Protein AF-0000000072257994 (afdb_homodimer)

Organism: Glaesserella parasuis serovar 5 (strain SH0165) (NCBI:txid557723)

InterPro domains:
  IPR003439 ABC transporter-like, ATP-binding domain [PF00005] (19-159)
  IPR003439 ABC transporter-like, ATP-binding domain [PS50893] (1-232)
  IPR003593 AAA+ ATPase domain [SM00382] (28-209)
  IPR008995 Molybdate/tungstate binding, C-terminal [SSF50331] (235-335)
  IPR013611 Transport-associated OB, type 2 [PF08402] (271-335)
  IPR015853 ABC transporter, ferric cation import, FbpC [cd03259] (4-214)
  IPR017871 ABC transporter-like, conserved site [PS00211] (132-146)
  IPR027417 P-loop containing nucleoside triphosphate hydrolase [G3DSA:3.40.50.300] (3-219)
  IPR027417 P-loop containing nucleoside triphosphate hydrolase [SSF52540] (3-242)
  IPR050093 ABC Transporter, Small Molecule Importer [PTHR42781] (2-334)

pLDDT: mean 90.0, std 7.05, range [38.69, 97.88]

Solvent-accessible surface area (backbone atoms only — not comparable to full-atom values): 36481 Å² total; per-residue (Å²): 107,69,31,32,43,33,40,44,27,22,29,62,55,90,93,43,72,42,32,53,58,28,67,50,73,39,41,66,56,33,34,37,25,42,33,50,60,89,85,23,33,61,66,56,51,54,32,38,74,56,53,76,38,78,69,70,39,60,48,44,25,47,72,82,38,66,46,85,82,43,55,51,88,68,60,41,57,24,76,40,48,67,82,39,76,68,55,68,90,32,29,45,46,50,48,31,40,61,77,40,72,89,46,54,68,70,55,37,52,52,50,43,53,50,36,27,54,69,58,69,44,72,89,43,44,81,37,38,53,86,78,44,55,62,65,52,42,46,38,48,39,49,30,26,37,50,67,64,61,35,70,34,36,38,33,38,32,79,63,75,76,47,56,80,79,53,35,65,63,48,45,51,50,52,47,49,46,36,55,73,69,52,39,16,33,40,33,36,47,86,46,64,46,55,42,36,63,55,28,59,28,35,34,37,34,54,83,14,28,68,77,49,75,40,35,51,66,50,43,71,65,55,41,92,44,68,67,53,40,43,71,70,37,70,71,29,73,41,62,27,35,39,44,78,91,36,28,34,42,40,70,77,45,74,45,76,51,89,81,67,89,68,75,76,45,59,27,30,36,57,40,42,22,70,31,32,44,78,39,86,26,91,84,28,71,27,30,29,73,41,79,37,52,46,76,78,32,28,44,33,34,28,41,28,79,92,39,78,41,57,30,46,36,73,70,89,72,59,79,66,36,35,18,33,65,47,74,60,77,93,65,89,43,72,43,74,58,76,79,123,108,68,29,33,42,34,42,44,27,20,28,62,57,90,92,44,73,43,32,53,58,28,67,50,73,37,41,66,57,33,33,35,23,40,33,50,60,88,85,23,33,62,67,58,50,54,32,37,74,56,53,76,38,80,71,70,40,61,47,45,27,49,73,80,37,68,45,85,83,44,54,52,88,69,59,42,55,24,77,39,47,65,81,39,74,68,55,69,90,32,28,45,45,49,48,31,40,60,78,38,73,88,47,54,70,69,56,38,51,51,50,42,52,51,36,27,54,67,58,69,44,72,90,43,45,80,38,37,52,86,78,45,54,60,64,52,42,47,36,48,38,49,31,26,37,50,66,63,60,34,70,32,37,37,31,38,33,81,61,76,76,47,56,80,78,53,36,64,61,49,44,51,50,53,47,48,47,36,54,74,69,52,38,18,32,40,33,36,46,85,46,64,46,54,42,35,62,56,28,58,27,36,35,38,34,52,83,15,26,70,77,49,74,39,36,50,66,50,43,72,66,55,41,91,44,68,66,52,38,44,71,69,38,71,72,30,73,41,62,28,35,39,45,78,90,39,28,32,41,39,70,77,45,75,45,76,54,88,83,66,91,68,75,76,42,59,27,30,36,57,42,41,22,71,30,33,44,78,39,87,26,90,83,28,72,24,29,29,74,41,80,38,53,46,75,78,32,29,43,33,34,28,42,28,81,92,40,77,43,58,29,44,38,72,70,87,74,58,80,66,35,36,19,33,63,46,74,59,77,92,65,89,41,73,42,73,58,77,79,125

Secondary structure (DSSP, 8-state):
-EEEEEEEEEEEETTEEEEEEEEEEEETT-EEEEEESTTSSHHHHHHHHHTSS--SEEEEEETTEEGGGS-GGGS-EEEE-TTTT--TTS-HHHHHHTT-TTS-HHHHHHHHHHHHHHTT-TT-TT--GGGS-HHHHHHHHHHHHHHT--SEEEEESTTTTS-HHHHHHHHHHHHHHHHHHT--EEEEES-HHHHHHH-SEEEEEETTEEEEEE-HHHHHHS-SSHHHHHHHS--EEEEEEEEGGGEEEETTEEEE-SS----SEEEEEEE-GGGEEEEE-TT-SEEEEEEEE-SSSEEEEEEETTEEEEEEESS-PPTT-EEEEEE--SS--EEE----/-EEEEEEEEEEEETTEEEEEEEEEEEETT-EEEEEESTTSSHHHHHHHHHTSS--SEEEEEETTEEGGGS-GGGS-EEEE-TTTT--TTS-HHHHHHTT-TTS-HHHHHHHHHHHHHHTT-TT-TT--GGGS-HHHHHHHHHHHHHHT--SEEEEESTTTTS-HHHHHHHHHHHHHHHHHHT--EEEE-S-HHHHHHH-SEEEEEETTEEEEEE-HHHHHHS-SSHHHHHHHS--EEEEEEEEGGGEEEETTEEEE-SS----SEEEEEEE-GGGEEEEE-TT-SEEEEEEEE-SSSEEEEEEETTEEEEEEESS-PPTT-EEEEEE--SS--EEE----

Radius of gyration: 27.4 Å; Cα contacts (8 Å, |Δi|>4): 1462; chains: 2; bounding box: 59×72×72 Å

Structure (mmCIF, N/CA/C/O backbone):
data_AF-0000000072257994-model_v1
#
loop_
_entity.id
_entity.type
_entity.pdbx_description
1 polymer 'Iron(III) ABC transporter, ATP-binding protein'
#
loop_
_atom_site.group_PDB
_atom_site.id
_atom_site.type_symbol
_atom_site.label_atom_id
_atom_site.label_alt_id
_atom_site.label_comp_id
_atom_site.label_asym_id
_atom_site.label_entity_id
_atom_site.label_seq_id
_atom_site.pdbx_PDB_ins_code
_atom_site.Cartn_x
_atom_site.Cartn_y
_atom_site.Cartn_z
_atom_site.occupancy
_atom_site.B_iso_or_equiv
_atom_site.auth_seq_id
_atom_site.auth_comp_id
_atom_site.auth_asym_id
_atom_site.auth_atom_id
_atom_site.pdbx_PDB_model_num
ATOM 1 N N . MET A 1 1 ? 3.471 -31.812 -11.328 1 72.88 1 MET A N 1
ATOM 2 C CA . MET A 1 1 ? 2.312 -32.094 -12.172 1 72.88 1 MET A CA 1
ATOM 3 C C . MET A 1 1 ? 1.287 -30.969 -12.078 1 72.88 1 MET A C 1
ATOM 5 O O . MET A 1 1 ? 1.094 -30.391 -11.016 1 72.88 1 MET A O 1
ATOM 9 N N . LYS A 1 2 ? 0.773 -30.562 -13.211 1 86.06 2 LYS A N 1
ATOM 10 C CA . LYS A 1 2 ? -0.181 -29.469 -13.312 1 86.06 2 LYS A CA 1
ATOM 11 C C . LYS A 1 2 ? -1.496 -29.812 -12.617 1 86.06 2 LYS A C 1
ATOM 13 O O . LYS A 1 2 ? -2.17 -30.766 -13 1 86.06 2 LYS A O 1
ATOM 18 N N . LEU A 1 3 ? -1.741 -29.234 -11.508 1 91.5 3 LEU A N 1
ATOM 19 C CA . LEU A 1 3 ? -3.004 -29.438 -10.805 1 91.5 3 LEU A CA 1
ATOM 20 C C . LEU A 1 3 ? -4.141 -28.688 -11.492 1 91.5 3 LEU A C 1
ATOM 22 O O . LEU A 1 3 ? -5.195 -29.266 -11.766 1 91.5 3 LEU A O 1
ATOM 26 N N . LEU A 1 4 ? -3.9 -27.469 -11.742 1 94.38 4 LEU A N 1
ATOM 27 C CA . LEU A 1 4 ? -4.84 -26.641 -12.5 1 94.38 4 LEU A CA 1
ATOM 28 C C . LEU A 1 4 ? -4.289 -26.312 -13.883 1 94.38 4 LEU A C 1
ATOM 30 O O . LEU A 1 4 ? -3.117 -25.953 -14.016 1 94.38 4 LEU A O 1
ATOM 34 N N . ASP A 1 5 ? -5.125 -26.5 -14.852 1 95.56 5 ASP A N 1
ATOM 35 C CA . ASP A 1 5 ? -4.738 -26.203 -16.234 1 95.56 5 ASP A CA 1
ATOM 36 C C . ASP A 1 5 ? -5.848 -25.453 -16.953 1 95.56 5 ASP A C 1
ATOM 38 O O . ASP A 1 5 ? -6.891 -26.016 -17.281 1 95.56 5 ASP A O 1
ATOM 42 N N . ILE A 1 6 ? -5.602 -24.203 -17.156 1 95.25 6 ILE A N 1
ATOM 43 C CA . ILE A 1 6 ? -6.527 -23.359 -17.906 1 95.25 6 ILE A CA 1
ATOM 44 C C . ILE A 1 6 ? -6.043 -23.203 -19.344 1 95.25 6 ILE A C 1
ATOM 46 O O . ILE A 1 6 ? -4.906 -22.797 -19.578 1 95.25 6 ILE A O 1
ATOM 50 N N . GLN A 1 7 ? -6.949 -23.531 -20.266 1 95.06 7 GLN A N 1
ATOM 51 C CA . GLN A 1 7 ? -6.574 -23.516 -21.672 1 95.06 7 GLN A CA 1
ATOM 52 C C . GLN A 1 7 ? -7.496 -22.609 -22.484 1 95.06 7 GLN A C 1
ATOM 54 O O . GLN A 1 7 ? -8.695 -22.859 -22.594 1 95.06 7 GLN A O 1
ATOM 59 N N . ASN A 1 8 ? -6.863 -21.578 -23.109 1 95.44 8 ASN A N 1
ATOM 60 C CA . ASN A 1 8 ? -7.535 -20.672 -24.031 1 95.44 8 ASN A CA 1
ATOM 61 C C . ASN A 1 8 ? -8.852 -20.156 -23.453 1 95.44 8 ASN A C 1
ATOM 63 O O . ASN A 1 8 ? -9.891 -20.219 -24.109 1 95.44 8 ASN A O 1
ATOM 67 N N . LEU A 1 9 ? -8.781 -19.734 -22.281 1 94.19 9 LEU A N 1
ATOM 68 C CA . LEU A 1 9 ? -9.992 -19.328 -21.578 1 94.19 9 LEU A CA 1
ATOM 69 C C . LEU A 1 9 ? -10.43 -17.938 -22 1 94.19 9 LEU A C 1
ATOM 71 O O . LEU A 1 9 ? -9.617 -17 -22 1 94.19 9 LEU A O 1
ATOM 75 N N . SER A 1 10 ? -11.641 -17.812 -22.344 1 94.69 10 SER A N 1
ATOM 76 C CA . SER A 1 10 ? -12.234 -16.516 -22.656 1 94.69 10 SER A CA 1
ATOM 77 C C . SER A 1 10 ? -13.562 -16.328 -21.922 1 94.69 10 SER A C 1
ATOM 79 O O . SER A 1 10 ? -14.328 -17.281 -21.766 1 94.69 10 SER A O 1
ATOM 81 N N . CYS A 1 11 ? -13.727 -15.195 -21.406 1 92.62 11 CYS A N 1
ATOM 82 C CA . CYS A 1 11 ? -14.969 -14.781 -20.766 1 92.62 11 CYS A CA 1
ATOM 83 C C . CYS A 1 11 ? -15.492 -13.484 -21.375 1 92.62 11 CYS A C 1
ATOM 85 O O . CYS A 1 11 ? -14.766 -12.484 -21.438 1 92.62 11 CYS A O 1
ATOM 87 N N . GLN A 1 12 ? -16.656 -13.531 -21.812 1 89.62 12 GLN A N 1
ATOM 88 C CA . GLN A 1 12 ? -17.281 -12.383 -22.453 1 89.62 12 GLN A CA 1
ATOM 89 C C . GLN A 1 12 ? -18.641 -12.07 -21.812 1 89.62 12 GLN A C 1
ATOM 91 O O . GLN A 1 12 ? -19.406 -12.984 -21.5 1 89.62 12 GLN A O 1
ATOM 96 N N . PHE A 1 13 ? -18.828 -10.742 -21.484 1 85 13 PHE A N 1
ATOM 97 C CA . PHE A 1 13 ? -20.125 -10.258 -21.016 1 85 13 PHE A CA 1
ATOM 98 C C . PHE A 1 13 ? -20.703 -9.25 -21.984 1 85 13 PHE A C 1
ATOM 100 O O . PHE A 1 13 ? -20.188 -8.141 -22.125 1 85 13 PHE A O 1
ATOM 107 N N . ASP A 1 14 ? -21.797 -9.578 -22.547 1 82.62 14 ASP A N 1
ATOM 108 C CA . ASP A 1 14 ? -22.375 -8.758 -23.609 1 82.62 14 ASP A CA 1
ATOM 109 C C . ASP A 1 14 ? -21.344 -8.414 -24.672 1 82.62 14 ASP A C 1
ATOM 111 O O . ASP A 1 14 ? -20.766 -9.312 -25.297 1 82.62 14 ASP A O 1
ATOM 115 N N . ASP A 1 15 ? -21.016 -7.113 -24.781 1 82.31 15 ASP A N 1
ATOM 116 C CA . ASP A 1 15 ? -20.125 -6.715 -25.859 1 82.31 15 ASP A CA 1
ATOM 117 C C . ASP A 1 15 ? -18.703 -6.496 -25.344 1 82.31 15 ASP A C 1
ATOM 119 O O . ASP A 1 15 ? -17.812 -6.086 -26.094 1 82.31 15 ASP A O 1
ATOM 123 N N . ASN A 1 16 ? -18.516 -6.965 -24.109 1 84.88 16 ASN A N 1
ATOM 124 C CA . ASN A 1 16 ? -17.203 -6.699 -23.531 1 84.88 16 ASN A CA 1
ATOM 125 C C . ASN A 1 16 ? -16.453 -7.992 -23.234 1 84.88 16 ASN A C 1
ATOM 127 O O . ASN A 1 16 ? -16.922 -8.82 -22.453 1 84.88 16 ASN A O 1
ATOM 131 N N . VAL A 1 17 ? -15.328 -8.203 -23.938 1 87.12 17 VAL A N 1
ATOM 132 C CA . VAL A 1 17 ? -14.469 -9.344 -23.656 1 87.12 17 VAL A CA 1
ATOM 133 C C . VAL A 1 17 ? -13.531 -9.016 -22.484 1 87.12 17 VAL A C 1
ATOM 135 O O . VAL A 1 17 ? -12.68 -8.133 -22.609 1 87.12 17 VAL A O 1
ATOM 138 N N . VAL A 1 18 ? -13.641 -9.758 -21.406 1 89.38 18 VAL A N 1
ATOM 139 C CA . VAL A 1 18 ? -12.891 -9.469 -20.188 1 89.38 18 VAL A CA 1
ATOM 140 C C . VAL A 1 18 ? -11.633 -10.328 -20.141 1 89.38 18 VAL A C 1
ATOM 142 O O . VAL A 1 18 ? -10.547 -9.844 -19.797 1 89.38 18 VAL A O 1
ATOM 145 N N . LEU A 1 19 ? -11.766 -11.594 -20.438 1 93.69 19 LEU A N 1
ATOM 146 C CA . LEU A 1 19 ? -10.633 -12.508 -20.547 1 93.69 19 LEU A CA 1
ATOM 147 C C . LEU A 1 19 ? -10.453 -12.969 -22 1 93.69 19 LEU A C 1
ATOM 149 O O . LEU A 1 19 ? -11.43 -13.266 -22.688 1 93.69 19 LEU A O 1
ATOM 153 N N . LYS A 1 20 ? -9.211 -12.977 -22.453 1 95.19 20 LYS A N 1
ATOM 154 C CA . LYS A 1 20 ? -8.93 -13.25 -23.859 1 95.19 20 LYS A CA 1
ATOM 155 C C . LYS A 1 20 ? -7.93 -14.398 -24 1 95.19 20 LYS A C 1
ATOM 157 O O . LYS A 1 20 ? -6.719 -14.18 -23.938 1 95.19 20 LYS A O 1
ATOM 162 N N . SER A 1 21 ? -8.43 -15.609 -24.312 1 94.06 21 SER A N 1
ATOM 163 C CA . SER A 1 21 ? -7.629 -16.781 -24.609 1 94.06 21 SER A CA 1
ATOM 164 C C . SER A 1 21 ? -6.492 -16.953 -23.609 1 94.06 21 SER A C 1
ATOM 166 O O . SER A 1 21 ? -5.328 -17.078 -24 1 94.06 21 SER A O 1
ATOM 168 N N . LEU A 1 22 ? -6.852 -16.953 -22.375 1 94.75 22 LEU A N 1
ATOM 169 C CA . LEU A 1 22 ? -5.891 -16.984 -21.281 1 94.75 22 LEU A CA 1
ATOM 170 C C . LEU A 1 22 ? -5.461 -18.406 -20.953 1 94.75 22 LEU A C 1
ATOM 172 O O . LEU A 1 22 ? -6.293 -19.312 -20.922 1 94.75 22 LEU A O 1
ATOM 176 N N . ASP A 1 23 ? -4.129 -18.609 -20.844 1 96.19 23 ASP A N 1
ATOM 177 C CA . ASP A 1 23 ? -3.553 -19.875 -20.406 1 96.19 23 ASP A CA 1
ATOM 178 C C . ASP A 1 23 ? -2.861 -19.734 -19.047 1 96.19 23 ASP A C 1
ATOM 180 O O . ASP A 1 23 ? -2.148 -18.75 -18.812 1 96.19 23 ASP A O 1
ATOM 184 N N . LEU A 1 24 ? -3.102 -20.656 -18.188 1 96.31 24 LEU A N 1
ATOM 185 C CA . LEU A 1 24 ? -2.469 -20.641 -16.875 1 96.31 24 LEU A CA 1
ATOM 186 C C . LEU A 1 24 ? -2.385 -22.047 -16.297 1 96.31 24 LEU A C 1
ATOM 188 O O . LEU A 1 24 ? -3.354 -22.812 -16.359 1 96.31 24 LEU A O 1
ATOM 192 N N . ALA A 1 25 ? -1.267 -22.359 -15.82 1 95.94 25 ALA A N 1
ATOM 193 C CA . ALA A 1 25 ? -1.078 -23.641 -15.156 1 95.94 25 ALA A CA 1
ATOM 194 C C . ALA A 1 25 ? -0.558 -23.453 -13.734 1 95.94 25 ALA A C 1
ATOM 196 O O . ALA A 1 25 ? 0.306 -22.609 -13.492 1 95.94 25 ALA A O 1
ATOM 197 N N . VAL A 1 26 ? -1.145 -24.172 -12.836 1 95.62 26 VAL A N 1
ATOM 198 C CA . VAL A 1 26 ? -0.725 -24.156 -11.438 1 95.62 26 VAL A CA 1
ATOM 199 C C . VAL A 1 26 ? -0.336 -25.562 -10.992 1 95.62 26 VAL A C 1
ATOM 201 O O . VAL A 1 26 ? -1.089 -26.516 -11.203 1 95.62 26 VAL A O 1
ATOM 204 N N . ASP A 1 27 ? 0.849 -25.672 -10.406 1 95.12 27 ASP A N 1
ATOM 205 C CA . ASP A 1 27 ? 1.347 -26.953 -9.945 1 95.12 27 ASP A CA 1
ATOM 206 C C . ASP A 1 27 ? 0.836 -27.281 -8.539 1 95.12 27 ASP A C 1
ATOM 208 O O . ASP A 1 27 ? 0.211 -26.438 -7.895 1 95.12 27 ASP A O 1
ATOM 212 N N . GLU A 1 28 ? 1.166 -28.531 -8.211 1 93.44 28 GLU A N 1
ATOM 213 C CA . GLU A 1 28 ? 0.824 -28.938 -6.852 1 93.44 28 GLU A CA 1
ATOM 214 C C . GLU A 1 28 ? 1.63 -28.156 -5.82 1 93.44 28 GLU A C 1
ATOM 216 O O . GLU A 1 28 ? 2.807 -27.859 -6.035 1 93.44 28 GLU A O 1
ATOM 221 N N . ASN A 1 29 ? 0.98 -27.75 -4.781 1 92.75 29 ASN A N 1
ATOM 222 C CA . ASN A 1 29 ? 1.601 -27.062 -3.654 1 92.75 29 ASN A CA 1
ATOM 223 C C . ASN A 1 29 ? 2.195 -25.719 -4.074 1 92.75 29 ASN A C 1
ATOM 225 O O . ASN A 1 29 ? 3.238 -25.312 -3.562 1 92.75 29 ASN A O 1
ATOM 229 N N . GLU A 1 30 ? 1.609 -25.141 -5.109 1 96.38 30 GLU A N 1
ATOM 230 C CA . GLU A 1 30 ? 2.068 -23.844 -5.621 1 96.38 30 GLU A CA 1
ATOM 231 C C . GLU A 1 30 ? 1.067 -22.75 -5.301 1 96.38 30 GLU A C 1
ATOM 233 O O . GLU A 1 30 ? -0.144 -22.938 -5.426 1 96.38 30 GLU A O 1
ATOM 238 N N . ILE A 1 31 ? 1.59 -21.672 -4.855 1 97.19 31 ILE A N 1
ATOM 239 C CA . ILE A 1 31 ? 0.77 -20.484 -4.621 1 97.19 31 ILE A CA 1
ATOM 240 C C . ILE A 1 31 ? 1.007 -19.469 -5.734 1 97.19 31 ILE A C 1
ATOM 242 O O . ILE A 1 31 ? 2.111 -18.938 -5.875 1 97.19 31 ILE A O 1
ATOM 246 N N . VAL A 1 32 ? -0.054 -19.219 -6.48 1 97.81 32 VAL A N 1
ATOM 247 C CA . VAL A 1 32 ? 0.066 -18.328 -7.629 1 97.81 32 VAL A CA 1
ATOM 248 C C . VAL A 1 32 ? -0.718 -17.031 -7.371 1 97.81 32 VAL A C 1
ATOM 250 O O . VAL A 1 32 ? -1.837 -17.078 -6.855 1 97.81 32 VAL A O 1
ATOM 253 N N . CYS A 1 33 ? -0.091 -15.93 -7.707 1 97.62 33 CYS A N 1
ATOM 254 C CA . CYS A 1 33 ? -0.754 -14.633 -7.586 1 97.62 33 CYS A CA 1
ATOM 255 C C . CYS A 1 33 ? -1.186 -14.109 -8.953 1 97.62 33 CYS A C 1
ATOM 257 O O . CYS A 1 33 ? -0.424 -14.188 -9.922 1 97.62 33 CYS A O 1
ATOM 259 N N . LEU A 1 34 ? -2.42 -13.703 -9.023 1 96.12 34 LEU A N 1
ATOM 260 C CA . LEU A 1 34 ? -2.867 -12.898 -10.156 1 96.12 34 LEU A CA 1
ATOM 261 C C . LEU A 1 34 ? -2.689 -11.406 -9.867 1 96.12 34 LEU A C 1
ATOM 263 O O . LEU A 1 34 ? -3.338 -10.867 -8.969 1 96.12 34 LEU A O 1
ATOM 267 N N . LEU A 1 35 ? -1.854 -10.797 -10.617 1 92.75 35 LEU A N 1
ATOM 268 C CA . LEU A 1 35 ? -1.521 -9.391 -10.406 1 92.75 35 LEU A CA 1
ATOM 269 C C . LEU A 1 35 ? -1.817 -8.562 -11.656 1 92.75 35 LEU A C 1
ATOM 271 O O . LEU A 1 35 ? -1.542 -9.008 -12.773 1 92.75 35 LEU A O 1
ATOM 275 N N . GLY A 1 36 ? -2.381 -7.449 -11.523 1 86.19 36 GLY A N 1
ATOM 276 C CA . GLY A 1 36 ? -2.736 -6.566 -12.625 1 86.19 36 GLY A CA 1
ATOM 277 C C . GLY A 1 36 ? -3.551 -5.363 -12.188 1 86.19 36 GLY A C 1
ATOM 278 O O . GLY A 1 36 ? -3.938 -5.262 -11.023 1 86.19 36 GLY A O 1
ATOM 279 N N . ALA A 1 37 ? -3.705 -4.461 -13.141 1 79 37 ALA A N 1
ATOM 280 C CA . ALA A 1 37 ? -4.469 -3.244 -12.875 1 79 37 ALA A CA 1
ATOM 281 C C . ALA A 1 37 ? -5.93 -3.568 -12.578 1 79 37 ALA A C 1
ATOM 283 O O . ALA A 1 37 ? -6.387 -4.688 -12.82 1 79 37 ALA A O 1
ATOM 284 N N . SER A 1 38 ? -6.574 -2.6 -11.984 1 74.88 38 SER A N 1
ATOM 285 C CA . SER A 1 38 ? -8 -2.777 -11.734 1 74.88 38 SER A CA 1
ATOM 286 C C . SER A 1 38 ? -8.773 -2.994 -13.031 1 74.88 38 SER A C 1
ATOM 288 O O . SER A 1 38 ? -8.516 -2.318 -14.031 1 74.88 38 SER A O 1
ATOM 290 N N . GLY A 1 39 ? -9.555 -3.924 -13.016 1 76.31 39 GLY A N 1
ATOM 291 C CA . GLY A 1 39 ? -10.43 -4.148 -14.156 1 76.31 39 GLY A CA 1
ATOM 292 C C . GLY A 1 39 ? -9.805 -5.031 -15.219 1 76.31 39 GLY A C 1
ATOM 293 O O . GLY A 1 39 ? -10.422 -5.293 -16.25 1 76.31 39 GLY A O 1
ATOM 294 N N . CYS A 1 40 ? -8.648 -5.535 -14.961 1 85 40 CYS A N 1
ATOM 295 C CA . CYS A 1 40 ? -7.98 -6.285 -16.016 1 85 40 CYS A CA 1
ATOM 296 C C . CYS A 1 40 ? -8.516 -7.711 -16.094 1 85 40 CYS A C 1
ATOM 298 O O . CYS A 1 40 ? -8.164 -8.461 -17 1 85 40 CYS A O 1
ATOM 300 N N . GLY A 1 41 ? -9.32 -8.148 -15.07 1 89 41 GLY A N 1
ATOM 301 C CA . GLY A 1 41 ? -9.977 -9.445 -15.188 1 89 41 GLY A CA 1
ATOM 302 C C . GLY A 1 41 ? -9.57 -10.422 -14.102 1 89 41 GLY A C 1
ATOM 303 O O . GLY A 1 41 ? -9.891 -11.609 -14.172 1 89 41 GLY A O 1
ATOM 304 N N . LYS A 1 42 ? -8.82 -10.062 -13.094 1 91.25 42 LYS A N 1
ATOM 305 C CA . LYS A 1 42 ? -8.328 -10.945 -12.039 1 91.25 42 LYS A CA 1
ATOM 306 C C . LYS A 1 42 ? -9.477 -11.648 -11.328 1 91.25 42 LYS A C 1
ATOM 308 O O . LYS A 1 42 ? -9.5 -12.875 -11.234 1 91.25 42 LYS A O 1
ATOM 313 N N . THR A 1 43 ? -10.469 -10.859 -10.891 1 87.06 43 THR A N 1
ATOM 314 C CA . THR A 1 43 ? -11.617 -11.398 -10.172 1 87.06 43 THR A CA 1
ATOM 315 C C . THR A 1 43 ? -12.477 -12.258 -11.094 1 87.06 43 THR A C 1
ATOM 317 O O . THR A 1 43 ? -13.023 -13.281 -10.664 1 87.06 43 THR A O 1
ATOM 320 N N . THR A 1 44 ? -12.617 -11.82 -12.312 1 90.75 44 THR A N 1
ATOM 321 C CA . THR A 1 44 ? -13.352 -12.609 -13.289 1 90.75 44 THR A CA 1
ATOM 322 C C . THR A 1 44 ? -12.719 -13.984 -13.461 1 90.75 44 THR A C 1
ATOM 324 O O . THR A 1 44 ? -13.422 -15 -13.492 1 90.75 44 THR A O 1
ATOM 327 N N . LEU A 1 45 ? -11.438 -13.984 -13.547 1 93.62 45 LEU A N 1
ATOM 328 C CA . LEU A 1 45 ? -10.734 -15.258 -13.672 1 93.62 45 LEU A CA 1
ATOM 329 C C . LEU A 1 45 ? -10.969 -16.141 -12.445 1 93.62 45 LEU A C 1
ATOM 331 O O . LEU A 1 45 ? -11.258 -17.328 -12.578 1 93.62 45 LEU A O 1
ATOM 335 N N . LEU A 1 46 ? -10.852 -15.586 -11.258 1 93.38 46 LEU A N 1
ATOM 336 C CA . LEU A 1 46 ? -11.07 -16.312 -10.016 1 93.38 46 LEU A CA 1
ATOM 337 C C . LEU A 1 46 ? -12.477 -16.922 -9.984 1 93.38 46 LEU A C 1
ATOM 339 O O . LEU A 1 46 ? -12.648 -18.094 -9.672 1 93.38 46 LEU A O 1
ATOM 343 N N . LYS A 1 47 ? -13.438 -16.156 -10.359 1 91.75 47 LYS A N 1
ATOM 344 C CA . LYS A 1 47 ? -14.836 -16.578 -10.344 1 91.75 47 LYS A CA 1
ATOM 345 C C . LYS A 1 47 ? -15.102 -17.625 -11.422 1 91.75 47 LYS A C 1
ATOM 347 O O . LYS A 1 47 ? -15.914 -18.531 -11.227 1 91.75 47 LYS A O 1
ATOM 352 N N . ALA A 1 48 ? -14.469 -17.453 -12.516 1 92.75 48 ALA A N 1
ATOM 353 C CA . ALA A 1 48 ? -14.594 -18.453 -13.57 1 92.75 48 ALA A CA 1
ATOM 354 C C . ALA A 1 48 ? -14.07 -19.812 -13.102 1 92.75 48 ALA A C 1
ATOM 356 O O . ALA A 1 48 ? -14.703 -20.844 -13.336 1 92.75 48 ALA A O 1
ATOM 357 N N . ILE A 1 49 ? -12.953 -19.781 -12.43 1 93.75 49 ILE A N 1
ATOM 358 C CA . ILE A 1 49 ? -12.367 -21.016 -11.914 1 93.75 49 ILE A CA 1
ATOM 359 C C . ILE A 1 49 ? -13.305 -21.656 -10.891 1 93.75 49 ILE A C 1
ATOM 361 O O . ILE A 1 49 ? -13.531 -22.859 -10.906 1 93.75 49 ILE A O 1
ATOM 365 N N . ALA A 1 50 ? -13.898 -20.828 -10.062 1 92.38 50 ALA A N 1
ATOM 366 C CA . ALA A 1 50 ? -14.797 -21.297 -9.016 1 92.38 50 ALA A CA 1
ATOM 367 C C . ALA A 1 50 ? -16.125 -21.766 -9.609 1 92.38 50 ALA A C 1
ATOM 369 O O . ALA A 1 50 ? -16.906 -22.438 -8.93 1 92.38 50 ALA A O 1
ATOM 370 N N . GLY A 1 51 ? -16.438 -21.344 -10.805 1 91.31 51 GLY A N 1
ATOM 371 C CA . GLY A 1 51 ? -17.688 -21.703 -11.453 1 91.31 51 GLY A CA 1
ATOM 372 C C . GLY A 1 51 ? -18.812 -20.703 -11.211 1 91.31 51 GLY A C 1
ATOM 373 O O . GLY A 1 51 ? -19.969 -20.984 -11.508 1 91.31 51 GLY A O 1
ATOM 374 N N . LEU A 1 52 ? -18.453 -19.578 -10.68 1 90.69 52 LEU A N 1
ATOM 375 C CA . LEU A 1 52 ? -19.438 -18.547 -10.367 1 90.69 52 LEU A CA 1
ATOM 376 C C . LEU A 1 52 ? -19.766 -17.719 -11.609 1 90.69 52 LEU A C 1
ATOM 378 O O . LEU A 1 52 ? -20.781 -17.016 -11.633 1 90.69 52 LEU A O 1
ATOM 382 N N . LEU A 1 53 ? -18.922 -17.719 -12.578 1 89.19 53 LEU A N 1
ATOM 383 C CA . LEU A 1 53 ? -19.141 -17.016 -13.844 1 89.19 53 LEU A CA 1
ATOM 384 C C . LEU A 1 53 ? -18.953 -17.969 -15.023 1 89.19 53 LEU A C 1
ATOM 386 O O . LEU A 1 53 ? -18.062 -18.812 -15.016 1 89.19 53 LEU A O 1
ATOM 390 N N . PRO A 1 54 ? -19.781 -17.797 -16.016 1 88.81 54 PRO A N 1
ATOM 391 C CA . PRO A 1 54 ? -19.672 -18.672 -17.188 1 88.81 54 PRO A CA 1
ATOM 392 C C . PRO A 1 54 ? -18.453 -18.344 -18.062 1 88.81 54 PRO A C 1
ATOM 394 O O . PRO A 1 54 ? -18.016 -17.188 -18.109 1 88.81 54 PRO A O 1
ATOM 397 N N . ILE A 1 55 ? -17.969 -19.344 -18.719 1 91.62 55 ILE A N 1
ATOM 398 C CA . ILE A 1 55 ? -16.859 -19.219 -19.656 1 91.62 55 ILE A CA 1
ATOM 399 C C . ILE A 1 55 ? -17.391 -19.25 -21.094 1 91.62 55 ILE A C 1
ATOM 401 O O . ILE A 1 55 ? -18.297 -20.016 -21.406 1 91.62 55 ILE A O 1
ATOM 405 N N . SER A 1 56 ? -16.859 -18.406 -21.922 1 91.81 56 SER A N 1
ATOM 406 C CA . SER A 1 56 ? -17.312 -18.344 -23.297 1 91.81 56 SER A CA 1
ATOM 407 C C . SER A 1 56 ? -16.531 -19.312 -24.188 1 91.81 56 SER A C 1
ATOM 409 O O . SER A 1 56 ? -17.078 -19.906 -25.109 1 91.81 56 SER A O 1
ATOM 411 N N . GLU A 1 57 ? -15.32 -19.406 -23.953 1 93.62 57 GLU A N 1
ATOM 412 C CA . GLU A 1 57 ? -14.438 -20.297 -24.703 1 93.62 57 GLU A CA 1
ATOM 413 C C . GLU A 1 57 ? -13.336 -20.859 -23.797 1 93.62 57 GLU A C 1
ATOM 415 O O . GLU A 1 57 ? -13.023 -20.281 -22.766 1 93.62 57 GLU A O 1
ATOM 420 N N . GLY A 1 58 ? -12.891 -22.031 -24.172 1 94.06 58 GLY A N 1
ATOM 421 C CA . GLY A 1 58 ? -11.781 -22.625 -23.453 1 94.06 58 GLY A CA 1
ATOM 422 C C . GLY A 1 58 ? -12.219 -23.625 -22.406 1 94.06 58 GLY A C 1
ATOM 423 O O . GLY A 1 58 ? -13.391 -24.016 -22.359 1 94.06 58 GLY A O 1
ATOM 424 N N . ASN A 1 59 ? -11.172 -24.094 -21.641 1 94.69 59 ASN A N 1
ATOM 425 C CA . ASN A 1 59 ? -11.445 -25.125 -20.641 1 94.69 59 ASN A CA 1
ATOM 426 C C . ASN A 1 59 ? -10.602 -24.922 -19.375 1 94.69 59 ASN A C 1
ATOM 428 O O . ASN A 1 59 ? -9.523 -24.328 -19.438 1 94.69 59 ASN A O 1
ATOM 432 N N . ILE A 1 60 ? -11.133 -25.375 -18.344 1 95 60 ILE A N 1
ATOM 433 C CA . ILE A 1 60 ? -10.43 -25.422 -17.062 1 95 60 ILE A CA 1
ATOM 434 C C . ILE A 1 60 ? -10.383 -26.859 -16.547 1 95 60 ILE A C 1
ATOM 436 O O . ILE A 1 60 ? -11.422 -27.5 -16.391 1 95 60 ILE A O 1
ATOM 440 N N . PHE A 1 61 ? -9.227 -27.297 -16.359 1 94.56 61 PHE A N 1
ATOM 441 C CA . PHE A 1 61 ? -9.031 -28.641 -15.82 1 94.56 61 PHE A CA 1
ATOM 442 C C . PHE A 1 61 ? -8.445 -28.578 -14.414 1 94.56 61 PHE A C 1
ATOM 444 O O . PHE A 1 61 ? -7.508 -27.828 -14.164 1 94.56 61 PHE A O 1
ATOM 451 N N . LEU A 1 62 ? -9.016 -29.297 -13.531 1 94.12 62 LEU A N 1
ATOM 452 C CA . LEU A 1 62 ? -8.516 -29.422 -12.172 1 94.12 62 LEU A CA 1
ATOM 453 C C . LEU A 1 62 ? -8.25 -30.891 -11.828 1 94.12 62 LEU A C 1
ATOM 455 O O . LEU A 1 62 ? -9.148 -31.734 -11.938 1 94.12 62 LEU A O 1
ATOM 459 N N . ALA A 1 63 ? -7.031 -31.156 -11.461 1 91.06 63 ALA A N 1
ATOM 460 C CA . ALA A 1 63 ? -6.629 -32.531 -11.18 1 91.06 63 ALA A CA 1
ATOM 461 C C . ALA A 1 63 ? -7.02 -33.469 -12.32 1 91.06 63 ALA A C 1
ATOM 463 O O . ALA A 1 63 ? -7.578 -34.531 -12.094 1 91.06 63 ALA A O 1
ATOM 464 N N . GLY A 1 64 ? -6.887 -32.938 -13.5 1 88.69 64 GLY A N 1
ATOM 465 C CA . GLY A 1 64 ? -7.113 -33.75 -14.688 1 88.69 64 GLY A CA 1
ATOM 466 C C . GLY A 1 64 ? -8.57 -33.781 -15.117 1 88.69 64 GLY A C 1
ATOM 467 O O . GLY A 1 64 ? -8.898 -34.312 -16.172 1 88.69 64 GLY A O 1
ATOM 468 N N . GLU A 1 65 ? -9.445 -33.25 -14.344 1 91.62 65 GLU A N 1
ATOM 469 C CA . GLU A 1 65 ? -10.875 -33.281 -14.648 1 91.62 65 GLU A CA 1
ATOM 470 C C . GLU A 1 65 ? -11.359 -31.938 -15.203 1 91.62 65 GLU A C 1
ATOM 472 O O . GLU A 1 65 ? -10.992 -30.875 -14.695 1 91.62 65 GLU A O 1
ATOM 477 N N . ASP A 1 66 ? -12.172 -32 -16.156 1 92.38 66 ASP A N 1
ATOM 478 C CA . ASP A 1 66 ? -12.758 -30.812 -16.766 1 92.38 66 ASP A CA 1
ATOM 479 C C . ASP A 1 66 ? -13.844 -30.219 -15.867 1 92.38 66 ASP A C 1
ATOM 481 O O . ASP A 1 66 ? -14.812 -30.906 -15.516 1 92.38 66 ASP A O 1
ATOM 485 N N . LEU A 1 67 ? -13.695 -28.969 -15.5 1 91.12 67 LEU A N 1
ATOM 486 C CA . LEU A 1 67 ? -14.602 -28.328 -14.555 1 91.12 67 LEU A CA 1
ATOM 487 C C . LEU A 1 67 ? -15.867 -27.828 -15.258 1 91.12 67 LEU A C 1
ATOM 489 O O . LEU A 1 67 ? -16.844 -27.469 -14.602 1 91.12 67 LEU A O 1
ATOM 493 N N . GLN A 1 68 ? -15.883 -27.781 -16.531 1 81.94 68 GLN A N 1
ATOM 494 C CA . GLN A 1 68 ? -17 -27.219 -17.297 1 81.94 68 GLN A CA 1
ATOM 495 C C . GLN A 1 68 ? -18.312 -27.875 -16.891 1 81.94 68 GLN A C 1
ATOM 497 O O . GLN A 1 68 ? -19.344 -27.203 -16.781 1 81.94 68 GLN A O 1
ATOM 502 N N . LYS A 1 69 ? -18.25 -29.172 -16.625 1 77.62 69 LYS A N 1
ATOM 503 C CA . LYS A 1 69 ? -19.5 -29.875 -16.391 1 77.62 69 LYS A CA 1
ATOM 504 C C . LYS A 1 69 ? -19.734 -30.094 -14.898 1 77.62 69 LYS A C 1
ATOM 506 O O . LYS A 1 69 ? -20.719 -30.719 -14.5 1 77.62 69 LYS A O 1
ATOM 511 N N . LYS A 1 70 ? -18.875 -29.516 -14.164 1 86 70 LYS A N 1
ATOM 512 C CA . LYS A 1 70 ? -19.016 -29.734 -12.727 1 86 70 LYS A CA 1
ATOM 513 C C . LYS A 1 70 ? -19.672 -28.547 -12.039 1 86 70 LYS A C 1
ATOM 515 O O . LYS A 1 70 ? -19.234 -27.406 -12.227 1 86 70 LYS A O 1
ATOM 520 N N . PRO A 1 71 ? -20.719 -28.844 -11.297 1 84.5 71 PRO A N 1
ATOM 521 C CA . PRO A 1 71 ? -21.297 -27.75 -10.516 1 84.5 71 PRO A CA 1
ATOM 522 C C . PRO A 1 71 ? -20.344 -27.203 -9.461 1 84.5 71 PRO A C 1
ATOM 524 O O . PRO A 1 71 ? -19.344 -27.859 -9.133 1 84.5 71 PRO A O 1
ATOM 527 N N . ILE A 1 72 ? -20.609 -26.031 -8.977 1 83.19 72 ILE A N 1
ATOM 528 C CA . ILE A 1 72 ? -19.766 -25.281 -8.055 1 83.19 72 ILE A CA 1
ATOM 529 C C . ILE A 1 72 ? -19.453 -26.141 -6.824 1 83.19 72 ILE A C 1
ATOM 531 O O . ILE A 1 72 ? -18.297 -26.219 -6.391 1 83.19 72 ILE A O 1
ATOM 535 N N . GLU A 1 73 ? -20.453 -26.844 -6.379 1 80.44 73 GLU A N 1
ATOM 536 C CA . GLU A 1 73 ? -20.344 -27.562 -5.117 1 80.44 73 GLU A CA 1
ATOM 537 C C . GLU A 1 73 ? -19.469 -28.797 -5.27 1 80.44 73 GLU A C 1
ATOM 539 O O . GLU A 1 73 ? -18.984 -29.359 -4.277 1 80.44 73 GLU A O 1
ATOM 544 N N . GLN A 1 74 ? -19.25 -29.141 -6.469 1 84.88 74 GLN A N 1
ATOM 545 C CA . GLN A 1 74 ? -18.516 -30.391 -6.711 1 84.88 74 GLN A CA 1
ATOM 546 C C . GLN A 1 74 ? -17.094 -30.094 -7.207 1 84.88 74 GLN A C 1
ATOM 548 O O . GLN A 1 74 ? -16.328 -31.016 -7.469 1 84.88 74 GLN A O 1
ATOM 553 N N . ARG A 1 75 ? -16.719 -28.891 -7.297 1 88.19 75 ARG A N 1
ATOM 554 C CA . ARG A 1 75 ? -15.422 -28.531 -7.863 1 88.19 75 ARG A CA 1
ATOM 555 C C . ARG A 1 75 ? -14.305 -28.703 -6.836 1 88.19 75 ARG A C 1
ATOM 557 O O . ARG A 1 75 ? -13.125 -28.688 -7.188 1 88.19 75 ARG A O 1
ATOM 564 N N . GLN A 1 76 ? -14.68 -28.891 -5.613 1 90 76 GLN A N 1
ATOM 565 C CA . GLN A 1 76 ? -13.695 -29.062 -4.551 1 90 76 GLN A CA 1
ATOM 566 C C . GLN A 1 76 ? -12.758 -27.859 -4.48 1 90 76 GLN A C 1
ATOM 568 O O . GLN A 1 76 ? -11.539 -28.016 -4.383 1 90 76 GLN A O 1
ATOM 573 N N . ILE A 1 77 ? -13.305 -26.734 -4.711 1 93.44 77 ILE A N 1
ATOM 574 C CA . ILE A 1 77 ? -12.562 -25.484 -4.66 1 93.44 77 ILE A CA 1
ATOM 575 C C . ILE A 1 77 ? -13.039 -24.656 -3.475 1 93.44 77 ILE A C 1
ATOM 577 O O . ILE A 1 77 ? -14.25 -24.5 -3.268 1 93.44 77 ILE A O 1
ATOM 581 N N . GLY A 1 78 ? -12.062 -24.297 -2.652 1 93.06 78 GLY A N 1
ATOM 582 C CA . GLY A 1 78 ? -12.375 -23.328 -1.604 1 93.06 78 GLY A CA 1
ATOM 583 C C . GLY A 1 78 ? -12.227 -21.891 -2.053 1 93.06 78 GLY A C 1
ATOM 584 O O . GLY A 1 78 ? -11.281 -21.547 -2.768 1 93.06 78 GLY A O 1
ATOM 585 N N . LEU A 1 79 ? -13.172 -21.125 -1.734 1 92 79 LEU A N 1
ATOM 586 C CA . LEU A 1 79 ? -13.141 -19.719 -2.092 1 92 79 LEU A CA 1
ATOM 587 C C . LEU A 1 79 ? -13.242 -18.844 -0.85 1 92 79 LEU A C 1
ATOM 589 O O . LEU A 1 79 ? -14.148 -19.016 -0.032 1 92 79 LEU A O 1
ATOM 593 N N . ILE A 1 80 ? -12.258 -18.047 -0.74 1 91.25 80 ILE A N 1
ATOM 594 C CA . ILE A 1 80 ? -12.266 -17.078 0.351 1 91.25 80 ILE A CA 1
ATOM 595 C C . ILE A 1 80 ? -12.391 -15.656 -0.214 1 91.25 80 ILE A C 1
ATOM 597 O O . ILE A 1 80 ? -11.531 -15.211 -0.977 1 91.25 80 ILE A O 1
ATOM 601 N N . PHE A 1 81 ? -13.422 -14.953 0.262 1 85.88 81 PHE A N 1
ATOM 602 C CA . PHE A 1 81 ? -13.719 -13.609 -0.223 1 85.88 81 PHE A CA 1
ATOM 603 C C . PHE A 1 81 ? -12.938 -12.57 0.563 1 85.88 81 PHE A C 1
ATOM 605 O O . PHE A 1 81 ? -12.359 -12.875 1.61 1 85.88 81 PHE A O 1
ATOM 612 N N . GLN A 1 82 ? -13.008 -11.383 0.03 1 80.56 82 GLN A N 1
ATOM 613 C CA . GLN A 1 82 ? -12.281 -10.266 0.629 1 80.56 82 GLN A CA 1
ATOM 614 C C . GLN A 1 82 ? -12.773 -9.992 2.047 1 80.56 82 GLN A C 1
ATOM 616 O O . GLN A 1 82 ? -11.977 -9.656 2.932 1 80.56 82 GLN A O 1
ATOM 621 N N . ASP A 1 83 ? -14.008 -10.148 2.287 1 82.56 83 ASP A N 1
ATOM 622 C CA . ASP A 1 83 ? -14.562 -9.883 3.611 1 82.56 83 ASP A CA 1
ATOM 623 C C . ASP A 1 83 ? -14.617 -11.156 4.449 1 82.56 83 ASP A C 1
ATOM 625 O O . ASP A 1 83 ? -15.195 -11.164 5.539 1 82.56 83 ASP A O 1
ATOM 629 N N . TYR A 1 84 ? -14.047 -12.211 3.938 1 88.25 84 TYR A N 1
ATOM 630 C CA . TYR A 1 84 ? -13.914 -13.516 4.582 1 88.25 84 TYR A CA 1
ATOM 631 C C . TYR A 1 84 ? -15.258 -14.234 4.641 1 88.25 84 TYR A C 1
ATOM 633 O O . TYR A 1 84 ? -15.305 -15.453 4.816 1 88.25 84 TYR A O 1
ATOM 641 N N . ALA A 1 85 ? -16.344 -13.453 4.539 1 87.75 85 ALA A N 1
ATOM 642 C CA . ALA A 1 85 ? -17.703 -14 4.473 1 87.75 85 ALA A CA 1
ATOM 643 C C . ALA A 1 85 ? -17.953 -14.992 5.602 1 87.75 85 ALA A C 1
ATOM 645 O O . ALA A 1 85 ? -18.453 -16.094 5.371 1 87.75 85 ALA A O 1
ATOM 646 N N . LEU A 1 86 ? -17.5 -14.656 6.766 1 92.94 86 LEU A N 1
ATOM 647 C CA . LEU A 1 86 ? -17.828 -15.484 7.922 1 92.94 86 LEU A CA 1
ATOM 648 C C . LEU A 1 86 ? -19.281 -15.281 8.344 1 92.94 86 LEU A C 1
ATOM 650 O O . LEU A 1 86 ? -19.828 -14.18 8.203 1 92.94 86 LEU A O 1
ATOM 654 N N . PHE A 1 87 ? -19.906 -16.344 8.812 1 92.69 87 PHE A N 1
ATOM 655 C CA . PHE A 1 87 ? -21.25 -16.219 9.359 1 92.69 87 PHE A CA 1
ATOM 656 C C . PHE A 1 87 ? -21.219 -15.547 10.727 1 92.69 87 PHE A C 1
ATOM 658 O O . PHE A 1 87 ? -20.719 -16.125 11.703 1 92.69 87 PHE A O 1
ATOM 665 N N . PRO A 1 88 ? -21.75 -14.398 10.75 1 92.62 88 PRO A N 1
ATOM 666 C CA . PRO A 1 88 ? -21.625 -13.625 11.984 1 92.62 88 PRO A CA 1
ATOM 667 C C . PRO A 1 88 ? -22.375 -14.258 13.156 1 92.62 88 PRO A C 1
ATOM 669 O O . PRO A 1 88 ? -22.031 -14.023 14.312 1 92.62 88 PRO A O 1
ATOM 672 N N . HIS A 1 89 ? -23.375 -15.078 12.859 1 93.44 89 HIS A N 1
ATOM 673 C CA . HIS A 1 89 ? -24.219 -15.656 13.891 1 93.44 89 HIS A CA 1
ATOM 674 C C . HIS A 1 89 ? -23.719 -17.031 14.305 1 93.44 89 HIS A C 1
ATOM 676 O O . HIS A 1 89 ? -24.344 -17.703 15.141 1 93.44 89 HIS A O 1
ATOM 682 N N . LEU A 1 90 ? -22.688 -17.516 13.742 1 95.44 90 LEU A N 1
ATOM 683 C CA . LEU A 1 90 ? -22.094 -18.797 14.086 1 95.44 90 LEU A CA 1
ATOM 684 C C . LEU A 1 90 ? -20.781 -18.609 14.812 1 95.44 90 LEU A C 1
ATOM 686 O O . LEU A 1 90 ? -20.047 -17.641 14.555 1 95.44 90 LEU A O 1
ATOM 690 N N . THR A 1 91 ? -20.562 -19.484 15.656 1 96.69 91 THR A N 1
ATOM 691 C CA . THR A 1 91 ? -19.281 -19.469 16.359 1 96.69 91 THR A CA 1
ATOM 692 C C . THR A 1 91 ? -18.141 -19.859 15.414 1 96.69 91 THR A C 1
ATOM 694 O O . THR A 1 91 ? -18.391 -20.297 14.289 1 96.69 91 THR A O 1
ATOM 697 N N . VAL A 1 92 ? -16.922 -19.656 15.914 1 97.31 92 VAL A N 1
ATOM 698 C CA . VAL A 1 92 ? -15.734 -20.062 15.156 1 97.31 92 VAL A CA 1
ATOM 699 C C . VAL A 1 92 ? -15.836 -21.547 14.797 1 97.31 92 VAL A C 1
ATOM 701 O O . VAL A 1 92 ? -15.656 -21.922 13.633 1 97.31 92 VAL A O 1
ATOM 704 N N . ALA A 1 93 ? -16.172 -22.328 15.773 1 96.62 93 ALA A N 1
ATOM 705 C CA . ALA A 1 93 ? -16.297 -23.75 15.539 1 96.62 93 ALA A CA 1
ATOM 706 C C . ALA A 1 93 ? -17.406 -24.062 14.523 1 96.62 93 ALA A C 1
ATOM 708 O O . ALA A 1 93 ? -17.219 -24.875 13.625 1 96.62 93 ALA A O 1
ATOM 709 N N . GLN A 1 94 ? -18.5 -23.391 14.625 1 95.19 94 GLN A N 1
ATOM 710 C CA . GLN A 1 94 ? -19.625 -23.594 13.719 1 95.19 94 GLN A CA 1
ATOM 711 C C . GLN A 1 94 ? -19.281 -23.156 12.305 1 95.19 94 GLN A C 1
ATOM 713 O O . GLN A 1 94 ? -19.703 -23.766 11.328 1 95.19 94 GLN A O 1
ATOM 718 N N . ASN A 1 95 ? -18.578 -22.062 12.234 1 96.5 95 ASN A N 1
ATOM 719 C CA . ASN A 1 95 ? -18.125 -21.609 10.93 1 96.5 95 ASN A CA 1
ATOM 720 C C . ASN A 1 95 ? -17.281 -22.672 10.234 1 96.5 95 ASN A C 1
ATOM 722 O O . ASN A 1 95 ? -17.484 -22.984 9.062 1 96.5 95 ASN A O 1
ATOM 726 N N . ILE A 1 96 ? -16.375 -23.219 10.969 1 95.5 96 ILE A N 1
ATOM 727 C CA . ILE A 1 96 ? -15.469 -24.234 10.422 1 95.5 96 ILE A CA 1
ATOM 728 C C . ILE A 1 96 ? -16.25 -25.484 10.039 1 95.5 96 ILE A C 1
ATOM 730 O O . ILE A 1 96 ? -15.969 -26.109 9.016 1 95.5 96 ILE A O 1
ATOM 734 N N . GLN A 1 97 ? -17.297 -25.781 10.781 1 94 97 GLN A N 1
ATOM 735 C CA . GLN A 1 97 ? -18.062 -27.016 10.586 1 94 97 GLN A CA 1
ATOM 736 C C . GLN A 1 97 ? -19.125 -26.828 9.508 1 94 97 GLN A C 1
ATOM 738 O O . GLN A 1 97 ? -19.75 -27.797 9.078 1 94 97 GLN A O 1
ATOM 743 N N . PHE A 1 98 ? -19.281 -25.672 9.094 1 89.81 98 PHE A N 1
ATOM 744 C CA . PHE A 1 98 ? -20.422 -25.359 8.242 1 89.81 98 PHE A CA 1
ATOM 745 C C . PHE A 1 98 ? -20.422 -26.25 6.996 1 89.81 98 PHE A C 1
ATOM 747 O O . PHE A 1 98 ? -21.469 -26.734 6.574 1 89.81 98 PHE A O 1
ATOM 754 N N . GLY A 1 99 ? -19.281 -26.469 6.438 1 83.44 99 GLY A N 1
ATOM 755 C CA . GLY A 1 99 ? -19.188 -27.25 5.215 1 83.44 99 GLY A CA 1
ATOM 756 C C . GLY A 1 99 ? -19.047 -28.734 5.469 1 83.44 99 GLY A C 1
ATOM 757 O O . GLY A 1 99 ? -18.891 -29.516 4.527 1 83.44 99 GLY A O 1
ATOM 758 N N . LEU A 1 100 ? -19.203 -29.203 6.723 1 90.44 100 LEU A N 1
ATOM 759 C CA . LEU A 1 100 ? -18.938 -30.594 7.066 1 90.44 100 LEU A CA 1
ATOM 760 C C . LEU A 1 100 ? -20.219 -31.328 7.418 1 90.44 100 LEU A C 1
ATOM 762 O O . LEU A 1 100 ? -20.203 -32.312 8.188 1 90.44 100 LEU A O 1
ATOM 766 N N . CYS A 1 101 ? -21.25 -30.922 6.867 1 82.69 101 CYS A N 1
ATOM 767 C CA . CYS A 1 101 ? -22.562 -31.453 7.242 1 82.69 101 CYS A CA 1
ATOM 768 C C . CYS A 1 101 ? -22.672 -32.938 6.906 1 82.69 101 CYS A C 1
ATOM 770 O O . CYS A 1 101 ? -23.469 -33.656 7.512 1 82.69 101 CYS A O 1
ATOM 772 N N . LYS A 1 102 ? -21.844 -33.344 5.984 1 84.06 102 LYS A N 1
ATOM 773 C CA . LYS A 1 102 ? -21.922 -34.75 5.566 1 84.06 102 LYS A CA 1
ATOM 774 C C . LYS A 1 102 ? -21.156 -35.656 6.523 1 84.06 102 LYS A C 1
ATOM 776 O O . LYS A 1 102 ? -21.297 -36.875 6.484 1 84.06 102 LYS A O 1
ATOM 781 N N . MET A 1 103 ? -20.484 -35.094 7.387 1 87.5 103 MET A N 1
ATOM 782 C CA . MET A 1 103 ? -19.703 -35.875 8.352 1 87.5 103 MET A CA 1
ATOM 783 C C . MET A 1 103 ? -20.484 -36.094 9.633 1 87.5 103 MET A C 1
ATOM 785 O O . MET A 1 103 ? -21.375 -35.312 9.977 1 87.5 103 MET A O 1
ATOM 789 N N . CYS A 1 104 ? -20.203 -37.188 10.242 1 88.81 104 CYS A N 1
ATOM 790 C CA . CYS A 1 104 ? -20.797 -37.406 11.555 1 88.81 104 CYS A CA 1
ATOM 791 C C . CYS A 1 104 ? -20.266 -36.438 12.586 1 88.81 104 CYS A C 1
ATOM 793 O O . CYS A 1 104 ? -19.188 -35.875 12.391 1 88.81 104 CYS A O 1
ATOM 795 N N . LYS A 1 105 ? -20.984 -36.281 13.617 1 88.88 105 LYS A N 1
ATOM 796 C CA . LYS A 1 105 ? -20.688 -35.25 14.617 1 88.88 105 LYS A CA 1
ATOM 797 C C . LYS A 1 105 ? -19.297 -35.469 15.219 1 88.88 105 LYS A C 1
ATOM 799 O O . LYS A 1 105 ? -18.562 -34.5 15.445 1 88.88 105 LYS A O 1
ATOM 804 N N . SER A 1 106 ? -19.016 -36.625 15.492 1 90.56 106 SER A N 1
ATOM 805 C CA . SER A 1 106 ? -17.719 -36.938 16.078 1 90.56 106 SER A CA 1
ATOM 806 C C . SER A 1 106 ? -16.578 -36.531 15.133 1 90.56 106 SER A C 1
ATOM 808 O O . SER A 1 106 ? -15.594 -35.938 15.555 1 90.56 106 SER A O 1
ATOM 810 N N . ASP A 1 107 ? -16.766 -36.812 13.906 1 91.06 107 ASP A N 1
ATOM 811 C CA . ASP A 1 107 ? -15.766 -36.5 12.906 1 91.06 107 ASP A CA 1
ATOM 812 C C . ASP A 1 107 ? -15.68 -34.969 12.695 1 91.06 107 ASP A C 1
ATOM 814 O O . ASP A 1 107 ? -14.594 -34.438 12.484 1 91.06 107 ASP A O 1
ATOM 818 N N . GLN A 1 108 ? -16.797 -34.375 12.75 1 92.75 108 GLN A N 1
ATOM 819 C CA . GLN A 1 108 ? -16.828 -32.906 12.641 1 92.75 108 GLN A CA 1
ATOM 820 C C . GLN A 1 108 ? -16 -32.25 13.75 1 92.75 108 GLN A C 1
ATOM 822 O O . GLN A 1 108 ? -15.234 -31.328 13.5 1 92.75 108 GLN A O 1
ATOM 827 N N . HIS A 1 109 ? -16.234 -32.781 14.922 1 92.38 109 HIS A N 1
ATOM 828 C CA . HIS A 1 109 ? -15.508 -32.25 16.078 1 92.38 109 HIS A CA 1
ATOM 829 C C . HIS A 1 109 ? -14.008 -32.469 15.922 1 92.38 109 HIS A C 1
ATOM 831 O O . HIS A 1 109 ? -13.219 -31.562 16.188 1 92.38 109 HIS A O 1
ATOM 837 N N . CYS A 1 110 ? -13.672 -33.594 15.516 1 92.94 110 CYS A N 1
ATOM 838 C CA . CYS A 1 110 ? -12.258 -33.906 15.32 1 92.94 110 CYS A CA 1
ATOM 839 C C . CYS A 1 110 ? -11.633 -33 14.266 1 92.94 110 CYS A C 1
ATOM 841 O O . CYS A 1 110 ? -10.562 -32.438 14.477 1 92.94 110 CYS A O 1
ATOM 843 N N . CYS A 1 111 ? -12.328 -32.875 13.203 1 93.31 111 CYS A N 1
ATOM 844 C CA . CYS A 1 111 ? -11.859 -32 12.117 1 93.31 111 CYS A CA 1
ATOM 845 C C . CYS A 1 111 ? -11.719 -30.562 12.586 1 93.31 111 CYS A C 1
ATOM 847 O O . CYS A 1 111 ? -10.727 -29.906 12.281 1 93.31 111 CYS A O 1
ATOM 849 N N . THR A 1 112 ? -12.688 -30.141 13.328 1 94.5 112 THR A N 1
ATOM 850 C CA . THR A 1 112 ? -12.688 -28.766 13.836 1 94.5 112 THR A CA 1
ATOM 851 C C . THR A 1 112 ? -11.484 -28.531 14.734 1 94.5 112 THR A C 1
ATOM 853 O O . THR A 1 112 ? -10.805 -27.516 14.617 1 94.5 112 THR A O 1
ATOM 856 N N . GLN A 1 113 ? -11.203 -29.453 15.578 1 94.19 113 GLN A N 1
ATOM 857 C CA . GLN A 1 113 ? -10.07 -29.328 16.484 1 94.19 113 GLN A CA 1
ATOM 858 C C . GLN A 1 113 ? -8.75 -29.312 15.727 1 94.19 113 GLN A C 1
ATOM 860 O O . GLN A 1 113 ? -7.844 -28.547 16.047 1 94.19 113 GLN A O 1
ATOM 865 N N . GLN A 1 114 ? -8.719 -30.141 14.805 1 93.44 114 GLN A N 1
ATOM 866 C CA . GLN A 1 114 ? -7.523 -30.172 13.969 1 93.44 114 GLN A CA 1
ATOM 867 C C . GLN A 1 114 ? -7.309 -28.844 13.25 1 93.44 114 GLN A C 1
ATOM 869 O O . GLN A 1 114 ? -6.195 -28.312 13.227 1 93.44 114 GLN A O 1
ATOM 874 N N . MET A 1 115 ? -8.32 -28.359 12.656 1 93.81 115 MET A N 1
ATOM 875 C CA . MET A 1 115 ? -8.227 -27.094 11.906 1 93.81 115 MET A CA 1
ATOM 876 C C . MET A 1 115 ? -7.855 -25.938 12.828 1 93.81 115 MET A C 1
ATOM 878 O O . MET A 1 115 ? -7.07 -25.078 12.453 1 93.81 115 MET A O 1
ATOM 882 N N . LEU A 1 116 ? -8.422 -25.953 13.992 1 95.44 116 LEU A N 1
ATOM 883 C CA . LEU A 1 116 ? -8.094 -24.922 14.977 1 95.44 116 LEU A CA 1
ATOM 884 C C . LEU A 1 116 ? -6.617 -24.969 15.344 1 95.44 116 LEU A C 1
ATOM 886 O O . LEU A 1 116 ? -5.988 -23.922 15.531 1 95.44 116 LEU A O 1
ATOM 890 N N . SER A 1 117 ? -6.141 -26.109 15.422 1 94 117 SER A N 1
ATOM 891 C CA . SER A 1 117 ? -4.719 -26.281 15.703 1 94 117 SER A CA 1
ATOM 892 C C . SER A 1 117 ? -3.863 -25.781 14.547 1 94 117 SER A C 1
ATOM 894 O O . SER A 1 117 ? -2.861 -25.094 14.758 1 94 117 SER A O 1
ATOM 896 N N . VAL A 1 118 ? -4.238 -26.094 13.406 1 91.5 118 VAL A N 1
ATOM 897 C CA . VAL A 1 118 ? -3.514 -25.719 12.195 1 91.5 118 VAL A CA 1
ATOM 898 C C . VAL A 1 118 ? -3.414 -24.203 12.102 1 91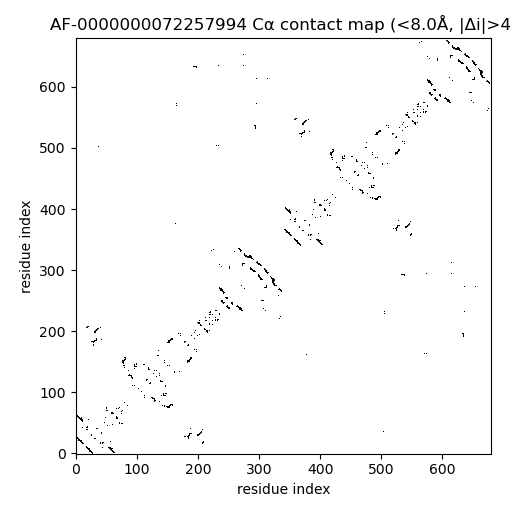.5 118 VAL A C 1
ATOM 900 O O . VAL A 1 118 ? -2.352 -23.656 11.781 1 91.5 118 VAL A O 1
ATOM 903 N N . VAL A 1 119 ? -4.488 -23.469 12.398 1 92.75 119 VAL A N 1
ATOM 904 C CA . VAL A 1 119 ? -4.508 -22.016 12.219 1 92.75 119 VAL A CA 1
ATOM 905 C C . VAL A 1 119 ? -4.176 -21.328 13.539 1 92.75 119 VAL A C 1
ATOM 907 O O . VAL A 1 119 ? -4.309 -20.109 13.664 1 92.75 119 VAL A O 1
ATOM 910 N N . LYS A 1 120 ? -3.879 -22.047 14.609 1 91.81 120 LYS A N 1
ATOM 911 C CA . LYS A 1 120 ? -3.436 -21.562 15.914 1 91.81 120 LYS A CA 1
ATOM 912 C C . LYS A 1 120 ? -4.516 -20.719 16.578 1 91.81 120 LYS A C 1
ATOM 914 O O . LYS A 1 120 ? -4.246 -19.609 17.047 1 91.81 120 LYS A O 1
ATOM 919 N N . LEU A 1 121 ? -5.707 -21.266 16.562 1 94.44 121 LEU A N 1
ATOM 920 C CA . LEU A 1 121 ? -6.824 -20.594 17.219 1 94.44 121 LEU A CA 1
ATOM 921 C C . LEU A 1 121 ? -7.496 -21.516 18.234 1 94.44 121 LEU A C 1
ATOM 923 O O . LEU A 1 121 ? -8.711 -21.453 18.422 1 94.44 121 LEU A O 1
ATOM 927 N N . GLN A 1 122 ? -6.664 -22.391 18.797 1 94.94 122 GLN A N 1
ATOM 928 C CA . GLN A 1 122 ? -7.191 -23.219 19.875 1 94.94 122 GLN A CA 1
ATOM 929 C C . GLN A 1 122 ? -7.691 -22.359 21.031 1 94.94 122 GLN A C 1
ATOM 931 O O . GLN A 1 122 ? -7.023 -21.406 21.438 1 94.94 122 GLN A O 1
ATOM 936 N N . GLY A 1 123 ? -8.898 -22.625 21.516 1 93.31 123 GLY A N 1
ATOM 937 C CA . GLY A 1 123 ? -9.461 -21.844 22.609 1 93.31 123 GLY A CA 1
ATOM 938 C C . GLY A 1 123 ? -10.445 -20.797 22.141 1 93.31 123 GLY A C 1
ATOM 939 O O . GLY A 1 123 ? -11.117 -20.156 22.953 1 93.31 123 GLY A O 1
ATOM 940 N N . PHE A 1 124 ? -10.586 -20.688 20.875 1 95.25 124 PHE A N 1
ATOM 941 C CA . PHE A 1 124 ? -11.453 -19.641 20.344 1 95.25 124 PHE A CA 1
ATOM 942 C C . PHE A 1 124 ? -12.742 -20.25 19.797 1 95.25 124 PHE A C 1
ATOM 944 O O . PHE A 1 124 ? -13.539 -19.547 19.156 1 95.25 124 PHE A O 1
ATOM 951 N N . GLU A 1 125 ? -13 -21.422 20.016 1 95.19 125 GLU A N 1
ATOM 952 C CA . GLU A 1 125 ? -14.078 -22.203 19.422 1 95.19 125 GLU A CA 1
ATOM 953 C C . GLU A 1 125 ? -15.43 -21.531 19.625 1 95.19 125 GLU A C 1
ATOM 955 O O . GLU A 1 125 ? -16.25 -21.484 18.703 1 95.19 125 GLU A O 1
ATOM 960 N N . GLY A 1 126 ? -15.57 -21.031 20.75 1 95.38 126 GLY A N 1
ATOM 961 C CA . GLY A 1 126 ? -16.875 -20.516 21.125 1 95.38 126 GLY A CA 1
ATOM 962 C C . GLY A 1 126 ? -17.062 -19.047 20.812 1 95.38 126 GLY A C 1
ATOM 963 O O . GLY A 1 126 ? -18.141 -18.5 21 1 95.38 126 GLY A O 1
ATOM 964 N N . ARG A 1 127 ? -16.094 -18.453 20.297 1 95.56 127 ARG A N 1
ATOM 965 C CA . ARG A 1 127 ? -16.156 -17.031 19.984 1 95.56 127 ARG A CA 1
ATOM 966 C C . ARG A 1 127 ? -16.891 -16.781 18.672 1 95.56 127 ARG A C 1
ATOM 968 O O . ARG A 1 127 ? -17.016 -17.688 17.844 1 95.56 127 ARG A O 1
ATOM 975 N N . PHE A 1 128 ? -17.422 -15.602 18.594 1 94.25 128 PHE A N 1
ATOM 976 C CA . PHE A 1 128 ? -18.047 -15.164 17.359 1 94.25 128 PHE A CA 1
ATOM 977 C C . PHE A 1 128 ? -17.109 -14.289 16.531 1 94.25 128 PHE A C 1
ATOM 979 O O . PHE A 1 128 ? -16.172 -13.711 17.078 1 94.25 128 PHE A O 1
ATOM 986 N N . PRO A 1 129 ? -17.312 -14.188 15.188 1 93 129 PRO A N 1
ATOM 987 C CA . PRO A 1 129 ? -16.422 -13.414 14.305 1 93 129 PRO A CA 1
ATOM 988 C C . PRO A 1 129 ? -16.219 -11.984 14.789 1 93 129 PRO A C 1
ATOM 990 O O . PRO A 1 129 ? -15.102 -11.461 14.711 1 93 129 PRO A O 1
ATOM 993 N N . HIS A 1 130 ? -17.172 -11.406 15.375 1 86.62 130 HIS A N 1
ATOM 994 C CA . HIS A 1 130 ? -17.062 -10.016 15.805 1 86.62 130 HIS A CA 1
ATOM 995 C C . HIS A 1 130 ? -16.141 -9.883 17 1 86.62 130 HIS A C 1
ATOM 997 O O . HIS A 1 130 ? -15.711 -8.773 17.344 1 86.62 130 HIS A O 1
ATOM 1003 N N . GLU A 1 131 ? -15.852 -10.961 17.641 1 89.69 131 GLU A N 1
ATOM 1004 C CA . GLU A 1 131 ? -14.977 -10.969 18.812 1 89.69 131 GLU A CA 1
ATOM 1005 C C . GLU A 1 131 ? -13.523 -11.219 18.422 1 89.69 131 GLU A C 1
ATOM 1007 O O . GLU A 1 131 ? -12.648 -11.289 19.281 1 89.69 131 GLU A O 1
ATOM 1012 N N . LEU A 1 132 ? -13.289 -11.375 17.156 1 90 132 LEU A N 1
ATOM 1013 C CA . LEU A 1 132 ? -11.969 -11.727 16.641 1 90 132 LEU A CA 1
ATOM 1014 C C . LEU A 1 132 ? -11.32 -10.547 15.938 1 90 132 LEU A C 1
ATOM 1016 O O . LEU A 1 132 ? -12.016 -9.672 15.406 1 90 132 LEU A O 1
ATOM 1020 N N . SER A 1 133 ? -9.906 -10.508 15.992 1 81.12 133 SER A N 1
ATOM 1021 C CA . SER A 1 133 ? -9.18 -9.562 15.148 1 81.12 133 SER A CA 1
ATOM 1022 C C . SER A 1 133 ? -9.289 -9.945 13.672 1 81.12 133 SER A C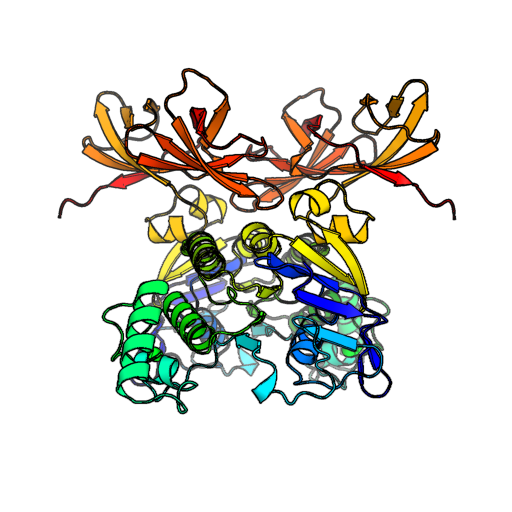 1
ATOM 1024 O O . SER A 1 133 ? -9.688 -11.062 13.344 1 81.12 133 SER A O 1
ATOM 1026 N N . GLY A 1 134 ? -8.977 -9.023 12.766 1 81.31 134 GLY A N 1
ATOM 1027 C CA . GLY A 1 134 ? -8.992 -9.289 11.336 1 81.31 134 GLY A CA 1
ATOM 1028 C C . GLY A 1 134 ? -8.156 -10.5 10.938 1 81.31 134 GLY A C 1
ATOM 1029 O O . GLY A 1 134 ? -8.602 -11.328 10.148 1 81.31 134 GLY A O 1
ATOM 1030 N N . GLY A 1 135 ? -6.988 -10.539 11.523 1 84.5 135 GLY A N 1
ATOM 1031 C CA . GLY A 1 135 ? -6.129 -11.68 11.258 1 84.5 135 GLY A CA 1
ATOM 1032 C C . GLY A 1 135 ? -6.715 -12.992 11.734 1 84.5 135 GLY A C 1
ATOM 1033 O O . GLY A 1 135 ? -6.574 -14.023 11.07 1 84.5 135 GLY A O 1
ATOM 1034 N N . GLN A 1 136 ? -7.348 -12.93 12.859 1 88.62 136 GLN A N 1
ATOM 1035 C CA . GLN A 1 136 ? -7.996 -14.125 13.383 1 88.62 136 GLN A CA 1
ATOM 1036 C C . GLN A 1 136 ? -9.172 -14.539 12.508 1 88.62 136 GLN A C 1
ATOM 1038 O O . GLN A 1 136 ? -9.375 -15.734 12.258 1 88.62 136 GLN A O 1
ATOM 1043 N N . GLN A 1 137 ? -9.914 -13.586 12.062 1 91.94 137 GLN A N 1
ATOM 1044 C CA . GLN A 1 137 ? -11.031 -13.88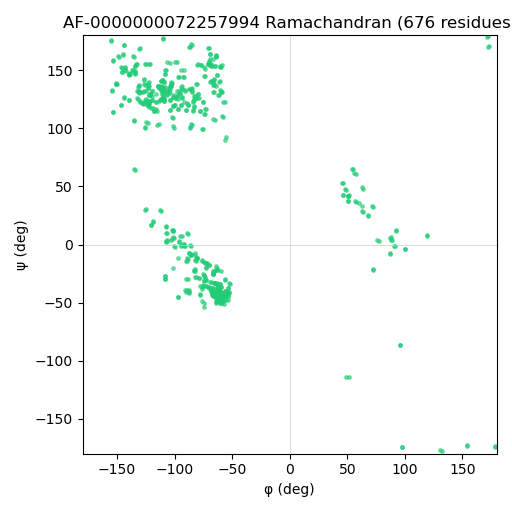3 11.164 1 91.94 137 GLN A CA 1
ATOM 1045 C C . GLN A 1 137 ? -10.539 -14.562 9.891 1 91.94 137 GLN A C 1
ATOM 1047 O O . GLN A 1 137 ? -11.172 -15.5 9.398 1 91.94 137 GLN A O 1
ATOM 1052 N N . GLN A 1 138 ? -9.453 -14.047 9.422 1 90.75 138 GLN A N 1
ATOM 1053 C CA . GLN A 1 138 ? -8.883 -14.648 8.227 1 90.75 138 GLN A CA 1
ATOM 1054 C C . GLN A 1 138 ? -8.508 -16.109 8.469 1 90.75 138 GLN A C 1
ATOM 1056 O O . GLN A 1 138 ? -8.773 -16.969 7.629 1 90.75 138 GLN A O 1
ATOM 1061 N N . ARG A 1 139 ? -7.887 -16.328 9.57 1 91.75 139 ARG A N 1
ATOM 1062 C CA . ARG A 1 139 ? -7.484 -17.688 9.922 1 91.75 139 ARG A CA 1
ATOM 1063 C C . ARG A 1 139 ? -8.695 -18.609 10.023 1 91.75 139 ARG A C 1
ATOM 1065 O O . ARG A 1 139 ? -8.641 -19.766 9.617 1 91.75 139 ARG A O 1
ATOM 1072 N N . VAL A 1 140 ? -9.805 -18.094 10.531 1 94.94 140 VAL A N 1
ATOM 1073 C CA . VAL A 1 140 ? -11.031 -18.875 10.609 1 94.94 140 VAL A CA 1
ATOM 1074 C C . VAL A 1 140 ? -11.523 -19.203 9.203 1 94.94 140 VAL A C 1
ATOM 1076 O O . VAL A 1 140 ? -11.922 -20.344 8.93 1 94.94 140 VAL A O 1
ATOM 1079 N N . ALA A 1 141 ? -11.477 -18.203 8.375 1 94.25 141 ALA A N 1
ATOM 1080 C CA . ALA A 1 141 ? -11.914 -18.406 6.996 1 94.25 141 ALA A CA 1
ATOM 1081 C C . ALA A 1 141 ? -11.07 -19.469 6.301 1 94.25 141 ALA A C 1
ATOM 1083 O O . ALA A 1 141 ? -11.594 -20.312 5.559 1 94.25 141 ALA A O 1
ATOM 1084 N N . ILE A 1 142 ? -9.836 -19.438 6.551 1 93.69 142 ILE A N 1
ATOM 1085 C CA . ILE A 1 142 ? -8.922 -20.406 5.969 1 93.69 142 ILE A CA 1
ATOM 1086 C C . ILE A 1 142 ? -9.211 -21.797 6.527 1 93.69 142 ILE A C 1
ATOM 1088 O O . ILE A 1 142 ? -9.289 -22.781 5.777 1 93.69 142 ILE A O 1
ATOM 1092 N N . ALA A 1 143 ? -9.414 -21.859 7.797 1 94.75 143 ALA A N 1
ATOM 1093 C CA . ALA A 1 143 ? -9.75 -23.125 8.438 1 94.75 143 ALA A CA 1
ATOM 1094 C C . ALA A 1 143 ? -11.031 -23.719 7.852 1 94.75 143 ALA A C 1
ATOM 1096 O O . ALA A 1 143 ? -11.102 -24.906 7.562 1 94.75 143 ALA A O 1
ATOM 1097 N N . ARG A 1 144 ? -11.984 -22.875 7.727 1 94.88 144 ARG A N 1
ATOM 1098 C CA . ARG A 1 144 ? -13.25 -23.312 7.152 1 94.88 144 ARG A CA 1
ATOM 1099 C C . ARG A 1 144 ? -13.055 -23.891 5.754 1 94.88 144 ARG A C 1
ATOM 1101 O O . ARG A 1 144 ? -13.602 -24.938 5.43 1 94.88 144 ARG A O 1
ATOM 1108 N N . ALA A 1 145 ? -12.266 -23.203 5 1 93.06 145 ALA A N 1
ATOM 1109 C CA . ALA A 1 145 ? -12.023 -23.656 3.631 1 93.06 145 ALA A CA 1
ATOM 1110 C C . ALA A 1 145 ? -11.234 -24.953 3.611 1 93.06 145 ALA A C 1
ATOM 1112 O O . ALA A 1 145 ? -11.562 -25.875 2.85 1 93.06 145 ALA A O 1
ATOM 1113 N N . LEU A 1 146 ? -10.273 -25.094 4.453 1 93.44 146 LEU A N 1
ATOM 1114 C CA . LEU A 1 146 ? -9.383 -26.25 4.473 1 93.44 146 LEU A CA 1
ATOM 1115 C C . LEU A 1 146 ? -10.109 -27.469 5.016 1 93.44 146 LEU A C 1
ATOM 1117 O O . LEU A 1 146 ? -9.781 -28.609 4.648 1 93.44 146 LEU A O 1
ATOM 1121 N N . ALA A 1 147 ? -11.031 -27.203 5.891 1 93.44 147 ALA A N 1
ATOM 1122 C CA . ALA A 1 147 ? -11.773 -28.312 6.504 1 93.44 147 ALA A CA 1
ATOM 1123 C C . ALA A 1 147 ? -12.438 -29.172 5.445 1 93.44 147 ALA A C 1
ATOM 1125 O O . ALA A 1 147 ? -12.586 -30.391 5.633 1 93.44 147 ALA A O 1
ATOM 1126 N N . CYS A 1 148 ? -12.766 -28.609 4.391 1 91.06 148 CYS A N 1
ATOM 1127 C CA . CYS A 1 148 ? -13.453 -29.328 3.33 1 91.06 148 CYS A CA 1
ATOM 1128 C C . CYS A 1 148 ? -12.461 -30.031 2.412 1 91.06 148 CYS A C 1
ATOM 1130 O O . CYS A 1 148 ? -12.852 -30.641 1.413 1 91.06 148 CYS A O 1
ATOM 1132 N N . GLU 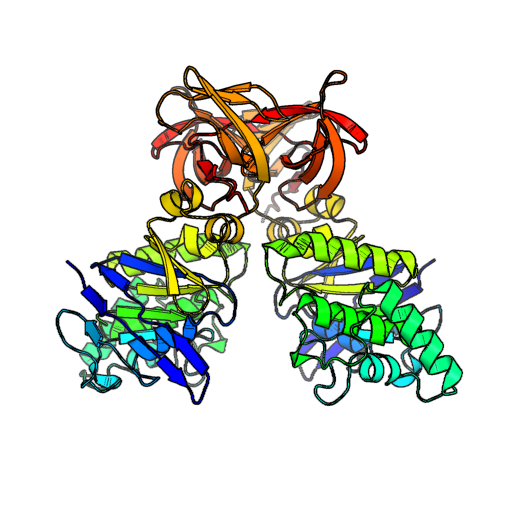A 1 149 ? -11.219 -29.844 2.711 1 90.94 149 GLU A N 1
ATOM 1133 C CA . GLU A 1 149 ? -10.148 -30.5 1.966 1 90.94 149 GLU A CA 1
ATOM 1134 C C . GLU A 1 149 ? -10.227 -30.156 0.479 1 90.94 149 GLU A C 1
ATOM 1136 O O . GLU A 1 149 ? -10.266 -31.062 -0.364 1 90.94 149 GLU A O 1
ATOM 1141 N N . PRO A 1 150 ? -10.125 -28.953 0.179 1 93.38 150 PRO A N 1
ATOM 1142 C CA . PRO A 1 150 ? -10.211 -28.531 -1.222 1 93.38 150 PRO A CA 1
ATOM 1143 C C . PRO A 1 150 ? -8.977 -28.938 -2.031 1 93.38 150 PRO A C 1
ATOM 1145 O O . PRO A 1 150 ? -7.898 -29.141 -1.465 1 93.38 150 PRO A O 1
ATOM 1148 N N . GLU A 1 151 ? -9.195 -29.062 -3.344 1 93.94 151 GLU A N 1
ATOM 1149 C CA . GLU A 1 151 ? -8.07 -29.312 -4.242 1 93.94 151 GLU A CA 1
ATOM 1150 C C . GLU A 1 151 ? -7.352 -28.016 -4.598 1 93.94 151 GLU A C 1
ATOM 1152 O O . GLU A 1 151 ? -6.188 -28.047 -5 1 93.94 151 GLU A O 1
ATOM 1157 N N . LEU A 1 152 ? -8.078 -26.984 -4.465 1 95.88 152 LEU A N 1
ATOM 1158 C CA . LEU A 1 152 ? -7.559 -25.672 -4.801 1 95.88 152 LEU A CA 1
ATOM 1159 C C . LEU A 1 152 ? -8.219 -24.594 -3.945 1 95.88 152 LEU A C 1
ATOM 1161 O O . LEU A 1 152 ? -9.422 -24.656 -3.688 1 95.88 152 LEU A O 1
ATOM 1165 N N . LEU A 1 153 ? -7.41 -23.688 -3.512 1 96.31 153 LEU A N 1
ATOM 1166 C CA . LEU A 1 153 ? -7.93 -22.562 -2.74 1 96.31 153 LEU A CA 1
ATOM 1167 C C . LEU A 1 153 ? -7.824 -21.266 -3.533 1 96.31 153 LEU A C 1
ATOM 1169 O O . LEU A 1 153 ? -6.781 -20.984 -4.125 1 96.31 153 LEU A O 1
ATOM 1173 N N . LEU A 1 154 ? -8.906 -20.547 -3.617 1 96.69 154 LEU A N 1
ATOM 1174 C CA . LEU A 1 154 ? -8.953 -19.234 -4.246 1 96.69 154 LEU A CA 1
ATOM 1175 C C . LEU A 1 154 ? -9.148 -18.141 -3.201 1 96.69 154 LEU A C 1
ATOM 1177 O O . LEU A 1 154 ? -10.055 -18.219 -2.367 1 96.69 154 LEU A O 1
ATOM 1181 N N . LEU A 1 155 ? -8.242 -17.188 -3.227 1 95.44 155 LEU A N 1
ATOM 1182 C CA . LEU A 1 155 ? -8.32 -16.094 -2.26 1 95.44 155 LEU A CA 1
ATOM 1183 C C . LEU A 1 155 ? -8.461 -14.758 -2.965 1 95.44 155 LEU A C 1
ATOM 1185 O O . LEU A 1 155 ? -7.645 -14.414 -3.822 1 95.44 155 LEU A O 1
ATOM 1189 N N . ASP A 1 156 ? -9.461 -14.07 -2.623 1 91.38 156 ASP A N 1
ATOM 1190 C CA . ASP A 1 156 ? -9.672 -12.734 -3.17 1 91.38 156 ASP A CA 1
ATOM 1191 C C . ASP A 1 156 ? -9.234 -11.656 -2.176 1 91.38 156 ASP A C 1
ATOM 1193 O O . ASP A 1 156 ? -9.969 -11.336 -1.239 1 91.38 156 ASP A O 1
ATOM 1197 N N . GLU A 1 157 ? -8.047 -11.062 -2.346 1 87.94 157 GLU A N 1
ATOM 1198 C CA . GLU A 1 157 ? -7.453 -10.008 -1.524 1 87.94 157 GLU A CA 1
ATOM 1199 C C . GLU A 1 157 ? -7.383 -10.422 -0.059 1 87.94 157 GLU A C 1
ATOM 1201 O O . GLU A 1 157 ? -7.891 -9.719 0.818 1 87.94 157 GLU A O 1
ATOM 1206 N N . PRO A 1 158 ? -6.633 -11.406 0.241 1 89.06 158 PRO A N 1
ATOM 1207 C CA . PRO A 1 158 ? -6.656 -12.023 1.566 1 89.06 158 PRO A CA 1
ATOM 1208 C C . PRO A 1 158 ? -6.062 -11.133 2.65 1 89.06 158 PRO A C 1
ATOM 1210 O O . PRO A 1 158 ? -6.344 -11.32 3.836 1 89.06 158 PRO A O 1
ATOM 1213 N N . PHE A 1 159 ? -5.301 -10.125 2.277 1 86.69 159 PHE A N 1
ATOM 1214 C CA . PHE A 1 159 ? -4.594 -9.383 3.312 1 86.69 159 PHE A CA 1
ATOM 1215 C C . PHE A 1 159 ? -5 -7.914 3.293 1 86.69 159 PHE A C 1
ATOM 1217 O O . PHE A 1 159 ? -4.309 -7.066 3.857 1 86.69 159 PHE A O 1
ATOM 1224 N N . SER A 1 160 ? -6.059 -7.582 2.672 1 74.88 160 SER A N 1
ATOM 1225 C CA . SER A 1 160 ? -6.492 -6.199 2.494 1 74.88 160 SER A CA 1
ATOM 1226 C C . SER A 1 160 ? -6.887 -5.566 3.826 1 74.88 160 SER A C 1
ATOM 1228 O O . SER A 1 160 ? -6.805 -4.348 3.99 1 74.88 160 SER A O 1
ATOM 1230 N N . ASN A 1 161 ? -7.289 -6.328 4.809 1 69.38 161 ASN A N 1
ATOM 1231 C CA . ASN A 1 161 ? -7.809 -5.793 6.062 1 69.38 161 ASN A CA 1
ATOM 1232 C C . ASN A 1 161 ? -6.812 -5.973 7.203 1 69.38 161 ASN A C 1
ATOM 1234 O O . ASN A 1 161 ? -7.168 -5.828 8.375 1 69.38 161 ASN A O 1
ATOM 1238 N N . ILE A 1 162 ? -5.633 -6.258 6.816 1 73.5 162 ILE A N 1
ATOM 1239 C CA . ILE A 1 162 ? -4.629 -6.512 7.844 1 73.5 162 ILE A CA 1
ATOM 1240 C C . ILE A 1 162 ? -3.715 -5.297 7.984 1 73.5 162 ILE A C 1
ATOM 1242 O O . ILE A 1 162 ? -3.332 -4.68 6.984 1 73.5 162 ILE A O 1
ATOM 1246 N N . ASP A 1 163 ? -3.43 -4.941 9.195 1 66.5 163 ASP A N 1
ATOM 1247 C CA . ASP A 1 163 ? -2.568 -3.803 9.492 1 66.5 163 ASP A CA 1
ATOM 1248 C C . ASP A 1 163 ? -1.146 -4.043 9 1 66.5 163 ASP A C 1
ATOM 1250 O O . ASP A 1 163 ? -0.689 -5.188 8.938 1 66.5 163 ASP A O 1
ATOM 1254 N N . SER A 1 164 ? -0.402 -2.992 8.703 1 65.94 164 SER A N 1
ATOM 1255 C CA . SER A 1 164 ? 0.934 -3.047 8.125 1 65.94 164 SER A CA 1
ATOM 1256 C C . SER A 1 164 ? 1.938 -3.658 9.094 1 65.94 164 SER A C 1
ATOM 1258 O O . SER A 1 164 ? 2.9 -4.305 8.672 1 65.94 164 SER A O 1
ATOM 1260 N N . GLN A 1 165 ? 1.642 -3.564 10.359 1 65 165 GLN A N 1
ATOM 1261 C CA . GLN A 1 165 ? 2.619 -4.004 11.352 1 65 165 GLN A CA 1
ATOM 1262 C C . GLN A 1 165 ? 2.68 -5.527 11.43 1 65 165 GLN A C 1
ATOM 1264 O O . GLN A 1 165 ? 3.756 -6.102 11.602 1 65 165 GLN A O 1
ATOM 1269 N N . THR A 1 166 ? 1.543 -6.137 11.25 1 71.81 166 THR A N 1
ATOM 1270 C CA . THR A 1 166 ? 1.47 -7.582 11.414 1 71.81 166 THR A CA 1
ATOM 1271 C C . THR A 1 166 ? 1.353 -8.281 10.07 1 71.81 166 THR A C 1
ATOM 1273 O O . THR A 1 166 ? 1.358 -9.508 9.992 1 71.81 166 THR A O 1
ATOM 1276 N N . ARG A 1 167 ? 1.4 -7.516 9.062 1 79.19 167 ARG A N 1
ATOM 1277 C CA . ARG A 1 167 ? 1.044 -8.008 7.73 1 79.19 167 ARG A CA 1
ATOM 1278 C C . ARG A 1 167 ? 2.004 -9.094 7.273 1 79.19 167 ARG A C 1
ATOM 1280 O O . ARG A 1 167 ? 1.578 -10.195 6.922 1 79.19 167 ARG A O 1
ATOM 1287 N N . TYR A 1 168 ? 3.322 -8.859 7.363 1 82.38 168 TYR A N 1
ATOM 1288 C CA . TYR A 1 168 ? 4.289 -9.797 6.809 1 82.38 168 TYR A CA 1
ATOM 1289 C C . TYR A 1 168 ? 4.367 -11.062 7.656 1 82.38 168 TYR A C 1
ATOM 1291 O O . TYR A 1 168 ? 4.52 -12.164 7.129 1 82.38 168 TYR A O 1
ATOM 1299 N N . ALA A 1 169 ? 4.223 -10.828 8.922 1 81.31 169 ALA A N 1
ATOM 1300 C CA . ALA A 1 169 ? 4.172 -12.008 9.789 1 81.31 169 ALA A CA 1
ATOM 1301 C C . ALA A 1 169 ? 2.967 -12.883 9.461 1 81.31 169 ALA A C 1
ATOM 1303 O O . ALA A 1 169 ? 3.084 -14.109 9.383 1 81.31 169 ALA A O 1
ATOM 1304 N N . MET A 1 170 ? 1.906 -12.25 9.25 1 85.12 170 MET A N 1
ATOM 1305 C CA . MET A 1 170 ? 0.684 -12.977 8.922 1 85.12 170 MET A CA 1
ATOM 1306 C C . MET A 1 170 ? 0.809 -13.672 7.57 1 85.12 170 MET A C 1
ATOM 1308 O O . MET A 1 170 ? 0.385 -14.812 7.41 1 85.12 170 MET A O 1
ATOM 1312 N N . ILE A 1 171 ? 1.375 -12.977 6.641 1 89.5 171 ILE A N 1
ATOM 1313 C CA . ILE A 1 171 ? 1.576 -13.539 5.309 1 89.5 171 ILE A CA 1
ATOM 1314 C C . ILE A 1 171 ? 2.418 -14.805 5.402 1 89.5 171 ILE A C 1
ATOM 1316 O O . ILE A 1 171 ? 2.068 -15.836 4.812 1 89.5 171 ILE A O 1
ATOM 1320 N N . GLN A 1 172 ? 3.408 -14.781 6.133 1 88.38 172 GLN A N 1
ATOM 1321 C CA . GLN A 1 172 ? 4.289 -15.938 6.285 1 88.38 172 GLN A CA 1
ATOM 1322 C C . GLN A 1 172 ? 3.572 -17.078 6.988 1 88.38 172 GLN A C 1
ATOM 1324 O O . GLN A 1 172 ? 3.736 -18.25 6.613 1 88.38 172 GLN A O 1
ATOM 1329 N N . GLU A 1 173 ? 2.85 -16.719 7.945 1 88.62 173 GLU A N 1
ATOM 1330 C CA . GLU A 1 173 ? 2.111 -17.75 8.672 1 88.62 173 GLU A CA 1
ATOM 1331 C C . GLU A 1 173 ? 1.103 -18.438 7.762 1 88.62 173 GLU A C 1
ATOM 1333 O O . GLU A 1 173 ? 1.01 -19.672 7.758 1 88.62 173 GLU A O 1
ATOM 1338 N N . ILE A 1 174 ? 0.367 -17.688 7.07 1 90.44 174 ILE A N 1
ATOM 1339 C CA . ILE A 1 174 ? -0.644 -18.25 6.18 1 90.44 174 ILE A CA 1
ATOM 1340 C C . ILE A 1 174 ? 0.03 -19.078 5.098 1 90.44 174 ILE A C 1
ATOM 1342 O O . ILE A 1 174 ? -0.458 -20.156 4.742 1 90.44 174 ILE A O 1
ATOM 1346 N N . LYS A 1 175 ? 1.099 -18.578 4.559 1 92.75 175 LYS A N 1
ATOM 1347 C CA . LYS A 1 175 ? 1.859 -19.344 3.568 1 92.75 175 LYS A CA 1
ATOM 1348 C C . LYS A 1 175 ? 2.287 -20.703 4.125 1 92.75 175 LYS A C 1
ATOM 1350 O O . LYS A 1 175 ? 2.135 -21.719 3.459 1 92.75 175 LYS A O 1
ATOM 1355 N N . GLN A 1 176 ? 2.764 -20.672 5.32 1 91.88 176 GLN A N 1
ATOM 1356 C CA . GLN A 1 176 ? 3.197 -21.906 5.961 1 91.88 176 GLN A CA 1
ATOM 1357 C C . GLN A 1 176 ? 2.027 -22.875 6.152 1 91.88 176 GLN A C 1
ATOM 1359 O O . GLN A 1 176 ? 2.172 -24.078 5.969 1 91.88 176 GLN A O 1
ATOM 1364 N N . ILE A 1 177 ? 0.947 -22.312 6.555 1 91.69 177 ILE A N 1
ATOM 1365 C CA . ILE A 1 177 ? -0.25 -23.141 6.742 1 91.69 177 ILE A CA 1
ATOM 1366 C C . ILE A 1 177 ? -0.621 -23.828 5.434 1 91.69 177 ILE A C 1
ATOM 1368 O O . ILE A 1 177 ? -0.817 -25.031 5.395 1 91.69 177 ILE A O 1
ATOM 1372 N N . LEU A 1 178 ? -0.681 -23.125 4.367 1 93.06 178 LEU A N 1
ATOM 1373 C CA . LEU A 1 178 ? -1.076 -23.672 3.076 1 93.06 178 LEU A CA 1
ATOM 1374 C C . LEU A 1 178 ? -0.061 -24.703 2.59 1 93.06 178 LEU A C 1
ATOM 1376 O O . LEU A 1 178 ? -0.439 -25.766 2.094 1 93.06 178 LEU A O 1
ATOM 1380 N N . LYS A 1 179 ? 1.187 -24.391 2.77 1 93.94 179 LYS A N 1
ATOM 1381 C CA . LYS A 1 179 ? 2.248 -25.297 2.34 1 93.94 179 LYS A CA 1
ATOM 1382 C C . LYS A 1 179 ? 2.227 -26.594 3.145 1 93.94 179 LYS A C 1
ATOM 1384 O O . LYS A 1 179 ? 2.428 -27.672 2.592 1 93.94 179 LYS A O 1
ATOM 1389 N N . SER A 1 180 ? 1.989 -26.422 4.402 1 91.81 180 SER A N 1
ATOM 1390 C CA . SER A 1 180 ? 1.964 -27.594 5.262 1 91.81 180 SER A CA 1
ATOM 1391 C C . SER A 1 180 ? 0.805 -28.516 4.898 1 91.81 180 SER A C 1
ATOM 1393 O O . SER A 1 180 ? 0.913 -29.75 5.031 1 91.81 180 SER A O 1
ATOM 1395 N N . GLN A 1 181 ? -0.255 -27.969 4.473 1 91.44 181 GLN A N 1
ATOM 1396 C CA . GLN A 1 181 ? -1.431 -28.75 4.094 1 91.44 181 GLN A CA 1
ATOM 1397 C C . GLN A 1 181 ? -1.353 -29.188 2.633 1 91.44 181 GLN A C 1
ATOM 1399 O O . GLN A 1 181 ? -2.215 -29.922 2.154 1 91.44 181 GLN A O 1
ATOM 1404 N N . LYS A 1 182 ? -0.323 -28.672 1.889 1 92.5 182 LYS A N 1
ATOM 1405 C CA . LYS A 1 182 ? -0.065 -29.031 0.495 1 92.5 182 LYS A CA 1
ATOM 1406 C C . LYS A 1 182 ? -1.24 -28.625 -0.396 1 92.5 182 LYS A C 1
ATOM 1408 O O . LYS A 1 182 ? -1.631 -29.391 -1.286 1 92.5 182 LYS A O 1
ATOM 1413 N N . VAL A 1 183 ? -1.855 -27.625 -0.108 1 92.44 183 VAL A N 1
ATOM 1414 C CA . VAL A 1 183 ? -2.975 -27.141 -0.908 1 92.44 183 VAL A CA 1
ATOM 1415 C C . VAL A 1 183 ? -2.512 -25.984 -1.791 1 92.44 183 VAL A C 1
ATOM 1417 O O . VAL A 1 183 ? -2.016 -24.969 -1.29 1 92.44 183 VAL A O 1
ATOM 1420 N N . PRO A 1 184 ? -2.627 -26.156 -3.084 1 95.56 184 PRO A N 1
ATOM 1421 C CA . PRO A 1 184 ? -2.314 -25.031 -3.959 1 95.56 184 PRO A CA 1
ATOM 1422 C C . PRO A 1 184 ? -3.33 -23.906 -3.844 1 95.56 184 PRO A C 1
ATOM 1424 O O . PRO A 1 184 ? -4.488 -24.141 -3.494 1 95.56 184 PRO A O 1
ATOM 1427 N N . ALA A 1 185 ? -2.854 -22.734 -4.184 1 96.88 185 ALA A N 1
ATOM 1428 C CA . ALA A 1 185 ? -3.73 -21.578 -4.027 1 96.88 185 ALA A CA 1
ATOM 1429 C C . ALA A 1 185 ? -3.488 -20.547 -5.129 1 96.88 185 ALA A C 1
ATOM 1431 O O . ALA A 1 185 ? -2.395 -20.484 -5.699 1 96.88 185 ALA A O 1
ATOM 1432 N N . ILE A 1 186 ? -4.531 -19.859 -5.484 1 97.56 186 ILE A N 1
ATOM 1433 C CA . ILE A 1 186 ? -4.484 -18.688 -6.34 1 97.56 186 ILE A CA 1
ATOM 1434 C C . ILE A 1 186 ? -5.078 -17.484 -5.598 1 97.56 186 ILE A C 1
ATOM 1436 O O . ILE A 1 186 ? -6.141 -17.594 -4.98 1 97.56 186 ILE A O 1
ATOM 1440 N N . PHE A 1 187 ? -4.312 -16.406 -5.605 1 96 187 PHE A N 1
ATOM 1441 C CA . PHE A 1 187 ? -4.891 -15.258 -4.934 1 96 187 PHE A CA 1
ATOM 1442 C C . PHE A 1 187 ? -4.715 -14 -5.773 1 96 187 PHE A C 1
ATOM 1444 O O . PHE A 1 187 ? -3.85 -13.945 -6.652 1 96 187 PHE A O 1
ATOM 1451 N N . VAL A 1 188 ? -5.625 -13.094 -5.539 1 93.81 188 VAL A N 1
ATOM 1452 C CA . VAL A 1 188 ? -5.609 -11.789 -6.188 1 93.81 188 VAL A CA 1
ATOM 1453 C C . VAL A 1 188 ? -5.246 -10.711 -5.168 1 93.81 188 VAL A C 1
ATOM 1455 O O . VAL A 1 188 ? -5.66 -10.781 -4.008 1 93.81 188 VAL A O 1
ATOM 1458 N N . THR A 1 189 ? -4.441 -9.805 -5.629 1 88.31 189 THR A N 1
ATOM 1459 C CA . THR A 1 189 ? -4.113 -8.656 -4.785 1 88.31 189 THR A CA 1
ATOM 1460 C C . THR A 1 189 ? -3.74 -7.449 -5.637 1 88.31 189 THR A C 1
ATOM 1462 O O . THR A 1 189 ? -3.4 -7.59 -6.812 1 88.31 189 THR A O 1
ATOM 1465 N N . HIS A 1 190 ? -3.865 -6.375 -5.055 1 76.5 190 HIS A N 1
ATOM 1466 C CA . HIS A 1 190 ? -3.377 -5.156 -5.691 1 76.5 190 HIS A CA 1
ATOM 1467 C C . HIS A 1 190 ? -2.02 -4.746 -5.129 1 76.5 190 HIS A C 1
ATOM 1469 O O . HIS A 1 190 ? -1.406 -3.793 -5.609 1 76.5 190 HIS A O 1
ATOM 1475 N N . SER A 1 191 ? -1.557 -5.449 -4.215 1 80.62 191 SER A N 1
ATOM 1476 C CA . SER A 1 191 ? -0.297 -5.125 -3.555 1 80.62 191 SER A CA 1
ATOM 1477 C C . SER A 1 191 ? 0.853 -5.957 -4.113 1 80.62 191 SER A C 1
ATOM 1479 O O . SER A 1 191 ? 0.892 -7.172 -3.926 1 80.62 191 SER A O 1
ATOM 1481 N N . LYS A 1 192 ? 1.814 -5.258 -4.645 1 87 192 LYS A N 1
ATOM 1482 C CA . LYS A 1 192 ? 2.982 -5.953 -5.18 1 87 192 LYS A CA 1
ATOM 1483 C C . LYS A 1 192 ? 3.783 -6.621 -4.066 1 87 192 LYS A C 1
ATOM 1485 O O . LYS A 1 192 ? 4.324 -7.711 -4.254 1 87 192 LYS A O 1
ATOM 1490 N N . GLU A 1 193 ? 3.863 -5.953 -2.943 1 87.12 193 GLU A N 1
ATOM 1491 C CA . GLU A 1 193 ? 4.613 -6.512 -1.822 1 87.12 193 GLU A CA 1
ATOM 1492 C C . GLU A 1 193 ? 4 -7.824 -1.346 1 87.12 193 GLU A C 1
ATOM 1494 O O . GLU A 1 193 ? 4.723 -8.773 -1.037 1 87.12 193 GLU A O 1
ATOM 1499 N N . GLU A 1 194 ? 2.719 -7.805 -1.33 1 90.12 194 GLU A N 1
ATOM 1500 C CA . GLU A 1 194 ? 2.021 -9.031 -0.949 1 90.12 194 GLU A CA 1
ATOM 1501 C C . GLU A 1 194 ? 2.291 -10.148 -1.949 1 90.12 194 GLU A C 1
ATOM 1503 O O . GLU A 1 194 ? 2.531 -11.297 -1.558 1 90.12 194 GLU A O 1
ATOM 1508 N N . ALA A 1 195 ? 2.219 -9.781 -3.166 1 93.88 195 ALA A N 1
ATOM 1509 C CA . ALA A 1 195 ? 2.475 -10.75 -4.227 1 93.88 195 ALA A CA 1
ATOM 1510 C C . ALA A 1 195 ? 3.863 -11.367 -4.086 1 93.88 195 ALA A C 1
ATOM 1512 O O . ALA A 1 195 ? 4.02 -12.586 -4.145 1 93.88 195 ALA A O 1
ATOM 1513 N N . PHE A 1 196 ? 4.789 -10.539 -3.812 1 93.81 196 PHE A N 1
ATOM 1514 C CA . PHE A 1 196 ? 6.168 -11 -3.686 1 93.81 196 PHE A CA 1
ATOM 1515 C C . PHE A 1 196 ? 6.336 -11.875 -2.453 1 93.81 196 PHE A C 1
ATOM 1517 O O . PHE A 1 196 ? 7.035 -12.891 -2.5 1 93.81 196 PHE A O 1
ATOM 1524 N N . ALA A 1 197 ? 5.676 -11.492 -1.439 1 92.06 197 ALA A N 1
ATOM 1525 C CA . ALA A 1 197 ? 5.875 -12.156 -0.155 1 92.06 197 ALA A CA 1
ATOM 1526 C C . ALA A 1 197 ? 5.133 -13.484 -0.104 1 92.06 197 ALA A C 1
ATOM 1528 O O . ALA A 1 197 ? 5.59 -14.438 0.533 1 92.06 197 ALA A O 1
ATOM 1529 N N . PHE A 1 198 ? 4.074 -13.586 -0.811 1 94.5 198 PHE A N 1
ATOM 1530 C CA . PHE A 1 198 ? 3.152 -14.695 -0.595 1 94.5 198 PHE A CA 1
ATOM 1531 C C . PHE A 1 198 ? 3.227 -15.688 -1.747 1 94.5 198 PHE A C 1
ATOM 1533 O O . PHE A 1 198 ? 3.08 -16.891 -1.541 1 94.5 198 PHE A O 1
ATOM 1540 N N . ALA A 1 199 ? 3.523 -15.25 -2.871 1 96.81 199 ALA A N 1
ATOM 1541 C CA . ALA A 1 199 ? 3.385 -16.078 -4.062 1 96.81 199 ALA A CA 1
ATOM 1542 C C . ALA A 1 199 ? 4.688 -16.812 -4.375 1 96.81 199 ALA A C 1
ATOM 1544 O O . ALA A 1 199 ? 5.777 -16.281 -4.164 1 96.81 199 ALA A O 1
ATOM 1545 N N . ASP A 1 200 ? 4.504 -18.031 -4.871 1 96.5 200 ASP A N 1
ATOM 1546 C CA . ASP A 1 200 ? 5.625 -18.719 -5.516 1 96.5 200 ASP A CA 1
ATOM 1547 C C . ASP A 1 200 ? 5.84 -18.188 -6.934 1 96.5 200 ASP A C 1
ATOM 1549 O O . ASP A 1 200 ? 6.98 -18.016 -7.371 1 96.5 200 ASP A O 1
ATOM 1553 N N . LYS A 1 201 ? 4.762 -18.031 -7.562 1 97.31 201 LYS A N 1
ATOM 1554 C CA . LYS A 1 201 ? 4.77 -17.453 -8.898 1 97.31 201 LYS A CA 1
ATOM 1555 C C . LYS A 1 201 ? 3.709 -16.359 -9.039 1 97.31 201 LYS A C 1
ATOM 1557 O O . LYS A 1 201 ? 2.727 -16.359 -8.289 1 97.31 201 LYS A O 1
ATOM 1562 N N . ILE A 1 202 ? 3.955 -15.484 -9.961 1 97.19 202 ILE A N 1
ATOM 1563 C CA . ILE A 1 202 ? 3.045 -14.375 -10.219 1 97.19 202 ILE A CA 1
ATOM 1564 C C . ILE A 1 202 ? 2.662 -14.352 -11.695 1 97.19 202 ILE A C 1
ATOM 1566 O O . ILE A 1 202 ? 3.516 -14.531 -12.57 1 97.19 202 ILE A O 1
ATOM 1570 N N . ALA A 1 203 ? 1.381 -14.227 -11.953 1 97.25 203 ALA A N 1
ATOM 1571 C CA . ALA A 1 203 ? 0.864 -13.945 -13.289 1 97.25 203 ALA A CA 1
ATOM 1572 C C . ALA A 1 203 ? 0.476 -12.477 -13.43 1 97.25 203 ALA A C 1
ATOM 1574 O O . ALA A 1 203 ? -0.524 -12.039 -12.859 1 97.25 203 ALA A O 1
ATOM 1575 N N . VAL A 1 204 ? 1.262 -11.75 -14.211 1 95.88 204 VAL A N 1
ATOM 1576 C CA . VAL A 1 204 ? 0.937 -10.352 -14.469 1 95.88 204 VAL A CA 1
ATOM 1577 C C . VAL A 1 204 ? -0.068 -10.266 -15.617 1 95.88 204 VAL A C 1
ATOM 1579 O O . VAL A 1 204 ? 0.197 -10.742 -16.719 1 95.88 204 VAL A O 1
ATOM 1582 N N . MET A 1 205 ? -1.162 -9.633 -15.305 1 94.12 205 MET A N 1
ATOM 1583 C CA . MET A 1 205 ? -2.256 -9.594 -16.266 1 94.12 205 MET A CA 1
ATOM 1584 C C . MET A 1 205 ? -2.449 -8.18 -16.812 1 94.12 205 MET A C 1
ATOM 1586 O O . MET A 1 205 ? -2.303 -7.203 -16.078 1 94.12 205 MET A O 1
ATOM 1590 N N . ASP A 1 206 ? -2.742 -8.125 -18.094 1 91.19 206 ASP A N 1
ATOM 1591 C CA . ASP A 1 206 ? -3.088 -6.883 -18.781 1 91.19 206 ASP A CA 1
ATOM 1592 C C . ASP A 1 206 ? -4.164 -7.117 -19.844 1 91.19 206 ASP A C 1
ATOM 1594 O O . ASP A 1 206 ? -3.998 -7.957 -20.719 1 91.19 206 ASP A O 1
ATOM 1598 N N . GLN A 1 207 ? -5.246 -6.324 -19.734 1 88.94 207 GLN A N 1
ATOM 1599 C CA . GLN A 1 207 ? -6.328 -6.344 -20.719 1 88.94 207 GLN A CA 1
ATOM 1600 C C . GLN A 1 207 ? -6.812 -7.77 -20.969 1 88.94 207 GLN A C 1
ATOM 1602 O O . GLN A 1 207 ? -6.945 -8.188 -22.125 1 88.94 207 GLN A O 1
ATOM 1607 N N . GLY A 1 208 ? -6.93 -8.523 -19.938 1 92.06 208 GLY A N 1
ATOM 1608 C CA . GLY A 1 208 ? -7.566 -9.828 -20.016 1 92.06 208 GLY A CA 1
ATOM 1609 C C . GLY A 1 208 ? -6.605 -10.938 -20.391 1 92.06 208 GLY A C 1
ATOM 1610 O O . GLY A 1 208 ? -7.02 -12.078 -20.594 1 92.06 208 GLY A O 1
ATOM 1611 N N . LYS A 1 209 ? -5.301 -10.609 -20.469 1 94.88 209 LYS A N 1
ATOM 1612 C CA . LYS A 1 209 ? -4.277 -11.594 -20.828 1 94.88 209 LYS A CA 1
ATOM 1613 C C . LYS A 1 209 ? -3.176 -11.648 -19.781 1 94.88 209 LYS A C 1
ATOM 1615 O O . LYS A 1 209 ? -3 -10.703 -19 1 94.88 209 LYS A O 1
ATOM 1620 N N . ILE A 1 210 ? -2.539 -12.773 -19.75 1 95.94 210 ILE A N 1
ATOM 1621 C CA . ILE A 1 210 ? -1.331 -12.883 -18.938 1 95.94 210 ILE A CA 1
ATOM 1622 C C . ILE A 1 210 ? -0.115 -12.469 -19.766 1 95.94 210 ILE A C 1
ATOM 1624 O O . ILE A 1 210 ? 0.198 -13.094 -20.781 1 95.94 210 ILE A O 1
ATOM 1628 N N . VAL A 1 211 ? 0.584 -11.484 -19.359 1 96 211 VAL A N 1
ATOM 1629 C CA . VAL A 1 211 ? 1.697 -10.898 -20.109 1 96 211 VAL A CA 1
ATOM 1630 C C . VAL A 1 211 ? 2.986 -11.648 -19.766 1 96 211 VAL A C 1
ATOM 1632 O O . VAL A 1 211 ? 3.828 -11.867 -20.641 1 96 211 VAL A O 1
ATOM 1635 N N . GLN A 1 212 ? 3.156 -11.961 -18.562 1 96.69 212 GLN A N 1
ATOM 1636 C CA . GLN A 1 212 ? 4.316 -12.711 -18.078 1 96.69 212 GLN A CA 1
ATOM 1637 C C . GLN A 1 212 ? 3.975 -13.531 -16.844 1 96.69 212 GLN A C 1
ATOM 1639 O O . GLN A 1 212 ? 3.178 -13.102 -16.016 1 96.69 212 GLN A O 1
ATOM 1644 N N . PHE A 1 213 ? 4.465 -14.695 -16.812 1 97.06 213 PHE A N 1
ATOM 1645 C CA . PHE A 1 213 ? 4.258 -15.625 -15.719 1 97.06 213 PHE A CA 1
ATOM 1646 C C . PHE A 1 213 ? 5.582 -16.219 -15.242 1 97.06 213 PHE A C 1
ATOM 1648 O O . PHE A 1 213 ? 6.348 -16.75 -16.047 1 97.06 213 PHE A O 1
ATOM 1655 N N . GLY A 1 214 ? 5.895 -16.047 -13.922 1 96.75 214 GLY A N 1
ATOM 1656 C CA . GLY A 1 214 ? 7.137 -16.547 -13.359 1 96.75 214 GLY A CA 1
ATOM 1657 C C . GLY A 1 214 ? 7.305 -16.219 -11.883 1 96.75 214 GLY A C 1
ATOM 1658 O O . GLY A 1 214 ? 6.348 -15.797 -11.227 1 96.75 214 GLY A O 1
ATOM 1659 N N . THR A 1 215 ? 8.445 -16.531 -11.375 1 95.88 215 THR A N 1
ATOM 1660 C CA . THR A 1 215 ? 8.727 -16.203 -9.977 1 95.88 215 THR A CA 1
ATOM 1661 C C . THR A 1 215 ? 8.844 -14.703 -9.773 1 95.88 215 THR A C 1
ATOM 1663 O O . THR A 1 215 ? 9.156 -13.969 -10.711 1 95.88 215 THR A O 1
ATOM 1666 N N . PRO A 1 216 ? 8.562 -14.281 -8.578 1 94.19 216 PRO A N 1
ATOM 1667 C CA . PRO A 1 216 ? 8.703 -12.852 -8.305 1 94.19 216 PRO A CA 1
ATOM 1668 C C . PRO A 1 216 ? 10.078 -12.305 -8.695 1 94.19 216 PRO A C 1
ATOM 1670 O O . PRO A 1 216 ? 10.172 -11.242 -9.305 1 94.19 216 PRO A O 1
ATOM 1673 N N . THR A 1 217 ? 11.078 -13.031 -8.422 1 89.69 217 THR A N 1
ATOM 1674 C CA . THR A 1 217 ? 12.438 -12.594 -8.719 1 89.69 217 THR A CA 1
ATOM 1675 C C . THR A 1 217 ? 12.656 -12.484 -10.219 1 89.69 217 THR A C 1
ATOM 1677 O O . THR A 1 217 ? 13.219 -11.5 -10.703 1 89.69 217 THR A O 1
ATOM 1680 N N . GLU A 1 218 ? 12.195 -13.445 -10.906 1 91.88 218 GLU A N 1
ATOM 1681 C CA . GLU A 1 218 ? 12.336 -13.453 -12.352 1 91.88 218 GLU A CA 1
ATOM 1682 C C . GLU A 1 218 ? 11.586 -12.281 -12.984 1 91.88 218 GLU A C 1
ATOM 1684 O O . GLU A 1 218 ? 12.125 -11.586 -13.844 1 91.88 218 GLU A O 1
ATOM 1689 N N . LEU A 1 219 ? 10.367 -12.109 -12.555 1 93.31 219 LEU A N 1
ATOM 1690 C CA . LEU A 1 219 ? 9.539 -11.047 -13.117 1 93.31 219 LEU A CA 1
ATOM 1691 C C . LEU A 1 219 ? 10.141 -9.68 -12.812 1 93.31 219 LEU A C 1
ATOM 1693 O O . LEU A 1 219 ? 10.094 -8.773 -13.648 1 93.31 219 LEU A O 1
ATOM 1697 N N . TYR A 1 220 ? 10.703 -9.523 -11.664 1 91.69 220 TYR A N 1
ATOM 1698 C CA . TYR A 1 220 ? 11.242 -8.234 -11.258 1 91.69 220 TYR A CA 1
ATOM 1699 C C . TYR A 1 220 ? 12.57 -7.949 -11.953 1 91.69 220 TYR A C 1
ATOM 1701 O O . TYR A 1 220 ? 12.828 -6.816 -12.367 1 91.69 220 TYR A O 1
ATOM 1709 N N . ARG A 1 221 ? 13.367 -8.922 -12.148 1 87.38 221 ARG A N 1
ATOM 1710 C CA . ARG A 1 221 ? 14.719 -8.742 -12.672 1 87.38 221 ARG A CA 1
ATOM 1711 C C . ARG A 1 221 ? 14.727 -8.812 -14.195 1 87.38 221 ARG A C 1
ATOM 1713 O O . ARG A 1 221 ? 15.586 -8.211 -14.844 1 87.38 221 ARG A O 1
ATOM 1720 N N . ALA A 1 222 ? 13.773 -9.578 -14.664 1 90.12 222 ALA A N 1
ATOM 1721 C CA . ALA A 1 222 ? 13.758 -9.781 -16.109 1 90.12 222 ALA A CA 1
ATOM 1722 C C . ALA A 1 222 ? 12.344 -9.633 -16.672 1 90.12 222 ALA A C 1
ATOM 1724 O O . ALA A 1 222 ? 11.805 -10.578 -17.266 1 90.12 222 ALA A O 1
ATOM 1725 N N . PRO A 1 223 ? 11.844 -8.461 -16.547 1 94.12 223 PRO A N 1
ATOM 1726 C CA . PRO A 1 223 ? 10.531 -8.234 -17.172 1 94.12 223 PRO A CA 1
ATOM 1727 C C . PRO A 1 223 ? 10.578 -8.336 -18.688 1 94.12 223 PRO A C 1
ATOM 1729 O O . PRO A 1 223 ? 11.539 -7.887 -19.312 1 94.12 223 PRO A O 1
ATOM 1732 N N . VAL A 1 224 ? 9.539 -8.906 -19.25 1 93.81 224 VAL A N 1
ATOM 1733 C CA . VAL A 1 224 ? 9.531 -9.195 -20.688 1 93.81 224 VAL A CA 1
ATOM 1734 C C . VAL A 1 224 ? 9.328 -7.906 -21.469 1 93.81 224 VAL A C 1
ATOM 1736 O O . VAL A 1 224 ? 9.75 -7.805 -22.625 1 93.81 224 VAL A O 1
ATOM 1739 N N . ASN A 1 225 ? 8.688 -6.906 -20.875 1 92.88 225 ASN A N 1
ATOM 1740 C CA . ASN A 1 225 ? 8.453 -5.617 -21.516 1 92.88 225 ASN A CA 1
ATOM 1741 C C . ASN A 1 225 ? 8.281 -4.5 -20.484 1 92.88 225 ASN A C 1
ATOM 1743 O O . ASN A 1 225 ? 8.336 -4.75 -19.281 1 92.88 225 ASN A O 1
ATOM 1747 N N . ALA A 1 226 ? 8.156 -3.291 -21 1 91.19 226 ALA A N 1
ATOM 1748 C CA . ALA A 1 226 ? 8.086 -2.105 -20.156 1 91.19 226 ALA A CA 1
ATOM 1749 C C . ALA A 1 226 ? 6.844 -2.135 -19.266 1 91.19 226 ALA A C 1
ATOM 1751 O O . ALA A 1 226 ? 6.871 -1.659 -18.141 1 91.19 226 ALA A O 1
ATOM 1752 N N . PHE A 1 227 ? 5.816 -2.688 -19.781 1 89.25 227 PHE A N 1
ATOM 1753 C CA . PHE A 1 227 ? 4.59 -2.756 -18.984 1 89.25 227 PHE A CA 1
ATOM 1754 C C . PHE A 1 227 ? 4.809 -3.545 -17.703 1 89.25 227 PHE A C 1
ATOM 1756 O O . PHE A 1 227 ? 4.461 -3.082 -16.625 1 89.25 227 PHE A O 1
ATOM 1763 N N . VAL A 1 228 ? 5.367 -4.723 -17.828 1 92.81 228 VAL A N 1
ATOM 1764 C CA . VAL A 1 228 ? 5.613 -5.578 -16.672 1 92.81 228 VAL A CA 1
ATOM 1765 C C . VAL A 1 228 ? 6.578 -4.887 -15.711 1 92.81 228 VAL A C 1
ATOM 1767 O O . VAL A 1 228 ? 6.359 -4.887 -14.5 1 92.81 228 VAL A O 1
ATOM 1770 N N . ALA A 1 229 ? 7.582 -4.289 -16.297 1 92.5 229 ALA A N 1
ATOM 1771 C CA . ALA A 1 229 ? 8.57 -3.59 -15.484 1 92.5 229 ALA A CA 1
ATOM 1772 C C . ALA A 1 229 ? 7.918 -2.471 -14.672 1 92.5 229 ALA A C 1
ATOM 1774 O O . ALA A 1 229 ? 8.109 -2.381 -13.461 1 92.5 229 ALA A O 1
ATOM 1775 N N . ASP A 1 230 ? 7.133 -1.726 -15.328 1 89.88 230 ASP A N 1
ATOM 1776 C CA . ASP A 1 230 ? 6.504 -0.561 -14.711 1 89.88 230 ASP A CA 1
ATOM 1777 C C . ASP A 1 230 ? 5.48 -0.981 -13.664 1 89.88 230 ASP A C 1
ATOM 1779 O O . ASP A 1 230 ? 5.289 -0.287 -12.664 1 89.88 230 ASP A O 1
ATOM 1783 N N . PHE A 1 231 ? 4.906 -2.027 -13.898 1 87.19 231 PHE A N 1
ATOM 1784 C CA . PHE A 1 231 ? 3.842 -2.48 -13.008 1 87.19 231 PHE A CA 1
ATOM 1785 C C . PHE A 1 231 ? 4.418 -3.02 -11.703 1 87.19 231 PHE A C 1
ATOM 1787 O O . PHE A 1 231 ? 3.787 -2.922 -10.648 1 87.19 231 PHE A O 1
ATOM 1794 N N . LEU A 1 232 ? 5.559 -3.562 -11.766 1 89.94 232 LEU A N 1
ATOM 1795 C CA . LEU A 1 232 ? 6.109 -4.273 -10.617 1 89.94 232 LEU A CA 1
ATOM 1796 C C . LEU A 1 232 ? 6.906 -3.328 -9.727 1 89.94 232 LEU A C 1
ATOM 1798 O O . LEU A 1 232 ? 7.27 -3.686 -8.602 1 89.94 232 LEU A O 1
ATOM 1802 N N . GLY A 1 233 ? 7.203 -2.207 -10.211 1 86.88 233 GLY A N 1
ATOM 1803 C CA . GLY A 1 233 ? 7.945 -1.244 -9.414 1 86.88 233 GLY A CA 1
ATOM 1804 C C . GLY A 1 233 ? 8.391 -0.03 -10.211 1 86.88 233 GLY A C 1
ATOM 1805 O O . GLY A 1 233 ? 8.102 0.076 -11.406 1 86.88 233 GLY A O 1
ATOM 1806 N N . GLY A 1 234 ? 9.047 0.861 -9.484 1 87.5 234 GLY A N 1
ATOM 1807 C CA . GLY A 1 234 ? 9.586 2.037 -10.148 1 87.5 234 GLY A CA 1
ATOM 1808 C C . GLY A 1 234 ? 10.641 1.704 -11.188 1 87.5 234 GLY A C 1
ATOM 1809 O O . GLY A 1 234 ? 11.406 0.752 -11.023 1 87.5 234 GLY A O 1
ATOM 1810 N N . THR A 1 235 ? 10.625 2.543 -12.258 1 91.69 235 THR A N 1
ATOM 1811 C CA . THR A 1 235 ? 11.562 2.268 -13.344 1 91.69 235 THR A CA 1
ATOM 1812 C C . THR A 1 235 ? 12.172 3.564 -13.875 1 91.69 235 THR A C 1
ATOM 1814 O O . THR A 1 235 ? 11.602 4.641 -13.695 1 91.69 235 THR A O 1
ATOM 1817 N N . ASN A 1 236 ? 13.398 3.43 -14.281 1 93.12 236 ASN A N 1
ATOM 1818 C CA . ASN A 1 236 ? 14.055 4.387 -15.156 1 93.12 236 ASN A CA 1
ATOM 1819 C C . ASN A 1 236 ? 14.375 3.771 -16.516 1 93.12 236 ASN A C 1
ATOM 1821 O O . ASN A 1 236 ? 14.789 2.613 -16.594 1 93.12 236 ASN A O 1
ATOM 1825 N N . TYR A 1 237 ? 14.102 4.559 -17.516 1 93.81 237 TYR A N 1
ATOM 1826 C CA . TYR A 1 237 ? 14.516 4.148 -18.859 1 93.81 237 TYR A CA 1
ATOM 1827 C C . TYR A 1 237 ? 15.562 5.102 -19.422 1 93.81 237 TYR A C 1
ATOM 1829 O O . TYR A 1 237 ? 15.227 6.148 -19.984 1 93.81 237 TYR A O 1
ATOM 1837 N N . LEU A 1 238 ? 16.781 4.648 -19.391 1 93.38 238 LEU A N 1
ATOM 1838 C CA . LEU A 1 238 ? 17.875 5.48 -19.875 1 93.38 238 LEU A CA 1
ATOM 1839 C C . LEU A 1 238 ? 18.172 5.195 -21.344 1 93.38 238 LEU A C 1
ATOM 1841 O O . LEU A 1 238 ? 18.375 4.043 -21.734 1 93.38 238 LEU A O 1
ATOM 1845 N N . PRO A 1 239 ? 18.156 6.27 -22.094 1 93.44 239 PRO A N 1
ATOM 1846 C CA . PRO A 1 239 ? 18.641 6.039 -23.453 1 93.44 239 PRO A CA 1
ATOM 1847 C C . PRO A 1 239 ? 20.094 5.578 -23.5 1 93.44 239 PRO A C 1
ATOM 1849 O O . PRO A 1 239 ? 20.953 6.164 -22.828 1 93.44 239 PRO A O 1
ATOM 1852 N N . CYS A 1 240 ? 20.297 4.453 -24.234 1 92.75 240 CYS A N 1
ATOM 1853 C CA . CYS A 1 240 ? 21.672 3.959 -24.281 1 92.75 240 CYS A CA 1
ATOM 1854 C C . CYS A 1 240 ? 21.984 3.357 -25.656 1 92.75 240 CYS A C 1
ATOM 1856 O O . CYS A 1 240 ? 21.078 3.133 -26.453 1 92.75 240 CYS A O 1
ATOM 1858 N N . LYS A 1 241 ? 23.25 3.225 -25.875 1 93 241 LYS A N 1
ATOM 1859 C CA . LYS A 1 241 ? 23.75 2.637 -27.109 1 93 241 LYS A CA 1
ATOM 1860 C C . LYS A 1 241 ? 24.734 1.503 -26.828 1 93 241 LYS A C 1
ATOM 1862 O O . LYS A 1 241 ? 25.672 1.676 -26.062 1 93 241 LYS A O 1
ATOM 1867 N N . VAL A 1 242 ? 24.344 0.376 -27.328 1 91.31 242 VAL A N 1
ATOM 1868 C CA . VAL A 1 242 ? 25.266 -0.75 -27.219 1 91.31 242 VAL A CA 1
ATOM 1869 C C . VAL A 1 242 ? 26.344 -0.641 -28.281 1 91.31 242 VAL A C 1
ATOM 1871 O O . VAL A 1 242 ? 26.047 -0.51 -29.469 1 91.31 242 VAL A O 1
ATOM 1874 N N . LEU A 1 243 ? 27.5 -0.692 -27.781 1 89.56 243 LEU A N 1
ATOM 1875 C CA . LEU A 1 243 ? 28.656 -0.554 -28.656 1 89.56 243 LEU A CA 1
ATOM 1876 C C . LEU A 1 243 ? 29.406 -1.876 -28.781 1 89.56 243 LEU A C 1
ATOM 1878 O O . LEU A 1 243 ? 28.984 -2.889 -28.219 1 89.56 243 LEU A O 1
ATOM 1882 N N . GLU A 1 244 ? 30.453 -1.823 -29.641 1 86.69 244 GLU A N 1
ATOM 1883 C CA . GLU A 1 244 ? 31.281 -3.014 -29.797 1 86.69 244 GLU A CA 1
ATOM 1884 C C . GLU A 1 244 ? 31.922 -3.436 -28.484 1 86.69 244 GLU A C 1
ATOM 1886 O O . GLU A 1 244 ? 32.031 -2.627 -27.562 1 86.69 244 GLU A O 1
ATOM 1891 N N . ASN A 1 245 ? 32.219 -4.633 -28.297 1 84.69 245 ASN A N 1
ATOM 1892 C CA . ASN A 1 245 ? 32.938 -5.203 -27.172 1 84.69 245 ASN A CA 1
ATOM 1893 C C . ASN A 1 245 ? 32.125 -5.129 -25.875 1 84.69 245 ASN A C 1
ATOM 1895 O O . ASN A 1 245 ? 32.656 -4.914 -24.797 1 84.69 245 ASN A O 1
ATOM 1899 N N . HIS A 1 246 ? 30.812 -5.07 -26 1 86.19 246 HIS A N 1
ATOM 1900 C CA . HIS A 1 246 ? 29.906 -5.172 -24.859 1 86.19 246 HIS A CA 1
ATOM 1901 C C . HIS A 1 246 ? 29.938 -3.908 -24 1 86.19 246 HIS A C 1
ATOM 1903 O O . HIS A 1 246 ? 29.938 -3.986 -22.781 1 86.19 246 HIS A O 1
ATOM 1909 N N . PHE A 1 247 ? 30.172 -2.83 -24.781 1 87.69 247 PHE A N 1
ATOM 1910 C CA . PHE A 1 247 ? 30.094 -1.553 -24.078 1 87.69 247 PHE A CA 1
ATOM 1911 C C . PHE A 1 247 ? 28.703 -0.931 -24.266 1 87.69 247 PHE A C 1
ATOM 1913 O O . PHE A 1 247 ? 28.094 -1.073 -25.312 1 87.69 247 PHE A O 1
ATOM 1920 N N . LEU A 1 248 ? 28.281 -0.282 -23.156 1 90.12 248 LEU A N 1
ATOM 1921 C CA . LEU A 1 248 ? 27.016 0.435 -23.141 1 90.12 248 LEU A CA 1
ATOM 1922 C C . LEU A 1 248 ? 27.219 1.902 -22.781 1 90.12 248 LEU A C 1
ATOM 1924 O O . LEU A 1 248 ? 27.797 2.215 -21.75 1 90.12 248 LEU A O 1
ATOM 1928 N N . GLU A 1 249 ? 26.875 2.791 -23.672 1 91.62 249 GLU A N 1
ATOM 1929 C CA . GLU A 1 249 ? 26.938 4.227 -23.422 1 91.62 249 GLU A CA 1
ATOM 1930 C C . GLU A 1 249 ? 25.578 4.762 -22.969 1 91.62 249 GLU A C 1
ATOM 1932 O O . GLU A 1 249 ? 24.547 4.465 -23.578 1 91.62 249 GLU A O 1
ATOM 1937 N N . SER A 1 250 ? 25.594 5.508 -21.875 1 91.38 250 SER A N 1
ATOM 1938 C CA . SER A 1 250 ? 24.375 6.09 -21.312 1 91.38 250 SER A CA 1
ATOM 1939 C C . SER A 1 250 ? 24.656 7.465 -20.719 1 91.38 250 SER A C 1
ATOM 1941 O O . SER A 1 250 ? 25.797 7.883 -20.594 1 91.38 250 SER A O 1
ATOM 1943 N N . PRO A 1 251 ? 23.594 8.211 -20.312 1 90.25 251 PRO A N 1
ATOM 1944 C CA . PRO A 1 251 ? 23.781 9.523 -19.688 1 90.25 251 PRO A CA 1
ATOM 1945 C C . PRO A 1 251 ? 24.516 9.438 -18.359 1 90.25 251 PRO A C 1
ATOM 1947 O O . PRO A 1 251 ? 25.078 10.438 -17.891 1 90.25 251 PRO A O 1
ATOM 1950 N N . ILE A 1 252 ? 24.562 8.25 -17.75 1 88 252 ILE A N 1
ATOM 1951 C CA . ILE A 1 252 ? 25.219 8.164 -16.438 1 88 252 ILE A CA 1
ATOM 1952 C C . ILE A 1 252 ? 26.594 7.547 -16.594 1 88 252 ILE A C 1
ATOM 1954 O O . ILE A 1 252 ? 27.266 7.227 -15.609 1 88 252 ILE A O 1
ATOM 1958 N N . GLY A 1 253 ? 26.969 7.281 -17.844 1 86.5 253 GLY A N 1
ATOM 1959 C CA . GLY A 1 253 ? 28.312 6.801 -18.094 1 86.5 253 GLY A CA 1
ATOM 1960 C C . GLY A 1 253 ? 28.344 5.59 -19 1 86.5 253 GLY A C 1
ATOM 1961 O O . GLY A 1 253 ? 27.344 5.223 -19.594 1 86.5 253 GLY A O 1
ATOM 1962 N N . THR A 1 254 ? 29.578 5.125 -19.188 1 88.31 254 THR A N 1
ATOM 1963 C CA . THR A 1 254 ? 29.812 3.947 -20.016 1 88.31 254 THR A CA 1
ATOM 1964 C C . THR A 1 254 ? 30.094 2.723 -19.156 1 88.31 254 THR A C 1
ATOM 1966 O O . THR A 1 254 ? 30.828 2.807 -18.156 1 88.31 254 THR A O 1
ATOM 1969 N N . TYR A 1 255 ? 29.391 1.664 -19.578 1 87.06 255 TYR A N 1
ATOM 1970 C CA . TYR A 1 255 ? 29.484 0.443 -18.781 1 87.06 255 TYR A CA 1
ATOM 1971 C C . TYR A 1 255 ? 29.781 -0.76 -19.672 1 87.06 255 TYR A C 1
ATOM 1973 O O . TYR A 1 255 ? 29.234 -0.875 -20.781 1 87.06 255 TYR A O 1
ATOM 1981 N N . GLN A 1 256 ? 30.688 -1.605 -19.172 1 85.56 256 GLN A N 1
ATOM 1982 C CA . GLN A 1 256 ? 30.984 -2.846 -19.875 1 85.56 256 GLN A CA 1
ATOM 1983 C C . GLN A 1 256 ? 30.266 -4.031 -19.234 1 85.56 256 GLN A C 1
ATOM 1985 O O . GLN A 1 256 ? 30.281 -4.191 -18.016 1 85.56 256 GLN A O 1
ATOM 1990 N N . PHE A 1 257 ? 29.562 -4.793 -20.031 1 82.06 257 PHE A N 1
ATOM 1991 C CA . PHE A 1 257 ? 28.859 -5.953 -19.5 1 82.06 257 PHE A CA 1
ATOM 1992 C C . PHE A 1 257 ? 29.312 -7.23 -20.203 1 82.06 257 PHE A C 1
ATOM 1994 O O . PHE A 1 257 ? 29.609 -7.215 -21.391 1 82.06 257 PHE A O 1
ATOM 2001 N N . PRO A 1 258 ? 29.719 -8.336 -19.484 1 71.25 258 PRO A N 1
ATOM 2002 C CA . PRO A 1 258 ? 30.312 -9.539 -20.062 1 71.25 258 PRO A CA 1
ATOM 2003 C C . PRO A 1 258 ? 29.281 -10.469 -20.703 1 71.25 258 PRO A C 1
ATOM 2005 O O . PRO A 1 258 ? 29.594 -11.227 -21.609 1 71.25 258 PRO A O 1
ATOM 2008 N N . GLU A 1 259 ? 28.234 -10.578 -20.234 1 64.81 259 GLU A N 1
ATOM 2009 C CA . GLU A 1 259 ? 27.5 -11.836 -20.375 1 64.81 259 GLU A CA 1
ATOM 2010 C C . GLU A 1 259 ? 26.438 -11.719 -21.469 1 64.81 259 GLU A C 1
ATOM 2012 O O . GLU A 1 259 ? 26.016 -12.734 -22.031 1 64.81 259 GLU A O 1
ATOM 2017 N N . ILE A 1 260 ? 26.047 -10.664 -21.828 1 64.31 260 ILE A N 1
ATOM 2018 C CA . ILE A 1 260 ? 24.828 -10.703 -22.625 1 64.31 260 ILE A CA 1
ATOM 2019 C C . ILE A 1 260 ? 25.109 -10.117 -24 1 64.31 260 ILE A C 1
ATOM 2021 O O . ILE A 1 260 ? 25.766 -9.078 -24.125 1 64.31 260 ILE A O 1
ATOM 2025 N N . GLU A 1 261 ? 24.719 -10.953 -24.969 1 75.81 261 GLU A N 1
ATOM 2026 C CA . GLU A 1 261 ? 24.906 -10.469 -26.328 1 75.81 261 GLU A CA 1
ATOM 2027 C C . GLU A 1 261 ? 23.719 -9.609 -26.766 1 75.81 261 GLU A C 1
ATOM 2029 O O . GLU A 1 261 ? 22.594 -10.109 -26.906 1 75.81 261 GLU A O 1
ATOM 2034 N N . TYR A 1 262 ? 23.891 -8.414 -26.766 1 82.81 262 TYR A N 1
ATOM 2035 C CA . TYR A 1 262 ? 22.922 -7.496 -27.375 1 82.81 262 TYR A CA 1
ATOM 2036 C C . TYR A 1 262 ? 23.438 -6.973 -28.703 1 82.81 262 TYR A C 1
ATOM 2038 O O . TYR A 1 262 ? 24.625 -6.664 -28.844 1 82.81 262 TYR A O 1
ATOM 2046 N N . PRO A 1 263 ? 22.516 -6.98 -29.719 1 86.56 263 PRO A N 1
ATOM 2047 C CA . PRO A 1 263 ? 22.922 -6.332 -30.984 1 86.56 263 PRO A CA 1
ATOM 2048 C C . PRO A 1 263 ? 23.281 -4.859 -30.781 1 86.56 263 PRO A C 1
ATOM 2050 O O . PRO A 1 263 ? 22.781 -4.211 -29.859 1 86.56 263 PRO A O 1
ATOM 2053 N N . LEU A 1 264 ? 24.109 -4.508 -31.719 1 89.31 264 LEU A N 1
ATOM 2054 C CA . LEU A 1 264 ? 24.453 -3.088 -31.703 1 89.31 264 LEU A CA 1
ATOM 2055 C C . LEU A 1 264 ? 23.234 -2.234 -32.031 1 89.31 264 LEU A C 1
ATOM 2057 O O . LEU A 1 264 ? 22.422 -2.604 -32.906 1 89.31 264 LEU A O 1
ATOM 2061 N N . GLY A 1 265 ? 23.062 -1.123 -31.266 1 90.81 265 GLY A N 1
ATOM 2062 C CA . GLY A 1 265 ? 21.938 -0.24 -31.547 1 90.81 265 GLY A CA 1
ATOM 2063 C C . GLY A 1 265 ? 21.484 0.559 -30.344 1 90.81 265 GLY A C 1
ATOM 2064 O O . GLY A 1 265 ? 22.234 0.7 -29.375 1 90.81 265 GLY A O 1
ATOM 2065 N N . ASP A 1 266 ? 20.391 1.224 -30.578 1 93.25 266 ASP A N 1
ATOM 2066 C CA . ASP A 1 266 ? 19.812 2.082 -29.547 1 93.25 266 ASP A CA 1
ATOM 2067 C C . ASP A 1 266 ? 18.797 1.317 -28.688 1 93.25 266 ASP A C 1
ATOM 2069 O O . ASP A 1 266 ? 17.969 0.575 -29.219 1 93.25 266 ASP A O 1
ATOM 2073 N N . TYR A 1 267 ? 19.016 1.525 -27.406 1 93.62 267 TYR A N 1
ATOM 2074 C CA . TYR A 1 267 ? 18.141 0.827 -26.469 1 93.62 267 TYR A CA 1
ATOM 2075 C C . TYR A 1 267 ? 17.688 1.76 -25.359 1 93.62 267 TYR A C 1
ATOM 2077 O O . TYR A 1 267 ? 18.203 2.869 -25.219 1 93.62 267 TYR A O 1
A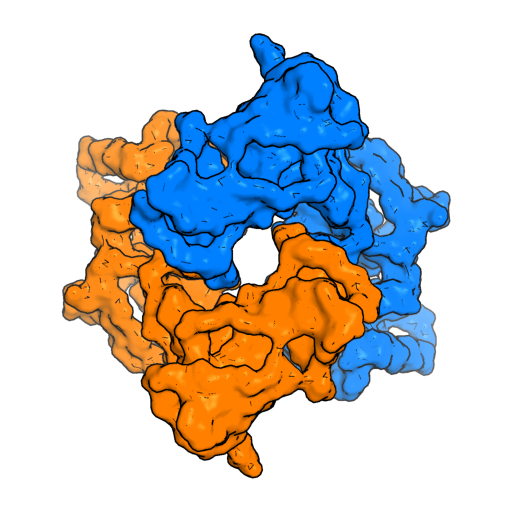TOM 2085 N N . HIS A 1 268 ? 16.625 1.365 -24.672 1 94.25 268 HIS A N 1
ATOM 2086 C CA . HIS A 1 268 ? 16.297 1.877 -23.344 1 94.25 268 HIS A CA 1
ATOM 2087 C C . HIS A 1 268 ? 16.797 0.935 -22.266 1 94.25 268 HIS A C 1
ATOM 2089 O O . HIS A 1 268 ? 16.438 -0.245 -22.234 1 94.25 268 HIS A O 1
ATOM 2095 N N . TRP A 1 269 ? 17.688 1.449 -21.5 1 92.88 269 TRP A N 1
ATOM 2096 C CA . TRP A 1 269 ? 18.219 0.688 -20.375 1 92.88 269 TRP A CA 1
ATOM 2097 C C . TRP A 1 269 ? 17.312 0.81 -19.156 1 92.88 269 TRP A C 1
ATOM 2099 O O . TRP A 1 269 ? 17.141 1.899 -18.609 1 92.88 269 TRP A O 1
ATOM 2109 N N . LEU A 1 270 ? 16.734 -0.312 -18.766 1 93.81 270 LEU A N 1
ATOM 2110 C CA . LEU A 1 270 ? 15.891 -0.333 -17.578 1 93.81 270 LEU A CA 1
ATOM 2111 C C . LEU A 1 270 ? 16.734 -0.353 -16.312 1 93.81 270 LEU A C 1
ATOM 2113 O O . LEU A 1 270 ? 17.516 -1.275 -16.094 1 93.81 270 LEU A O 1
ATOM 2117 N N . LEU A 1 271 ? 16.625 0.72 -15.547 1 92.56 271 LEU A N 1
ATOM 2118 C CA . LEU A 1 271 ? 17.281 0.805 -14.242 1 92.56 271 LEU A CA 1
ATOM 2119 C C . LEU A 1 271 ? 16.266 1.161 -13.156 1 92.56 271 LEU A C 1
ATOM 2121 O O . LEU A 1 271 ? 15.586 2.184 -13.25 1 92.56 271 LEU A O 1
ATOM 2125 N N . ARG A 1 272 ? 16.188 0.295 -12.195 1 92.38 272 ARG A N 1
ATOM 2126 C CA . ARG A 1 272 ? 15.281 0.596 -11.094 1 92.38 272 ARG A CA 1
ATOM 2127 C C . ARG A 1 272 ? 15.883 1.635 -10.156 1 92.38 272 ARG A C 1
ATOM 2129 O O . ARG A 1 272 ? 17.109 1.725 -10.023 1 92.38 272 ARG A O 1
ATOM 2136 N N . PRO A 1 273 ? 15.039 2.389 -9.445 1 91.88 273 PRO A N 1
ATOM 2137 C CA . PRO A 1 273 ? 15.531 3.469 -8.594 1 91.88 273 PRO A CA 1
ATOM 2138 C C . PRO A 1 273 ? 16.469 2.973 -7.492 1 91.88 273 PRO A C 1
ATOM 2140 O O . PRO A 1 273 ? 17.438 3.656 -7.141 1 91.88 273 PRO A O 1
ATOM 2143 N N . GLU A 1 274 ? 16.203 1.828 -7.023 1 88.25 274 GLU A N 1
ATOM 2144 C CA . GLU A 1 274 ? 17.016 1.32 -5.918 1 88.25 274 GLU A CA 1
ATOM 2145 C C . GLU A 1 274 ? 18.375 0.849 -6.398 1 88.25 274 GLU A C 1
ATOM 2147 O O . GLU A 1 274 ? 19.281 0.617 -5.594 1 88.25 274 GLU A O 1
ATOM 2152 N N . GLN A 1 275 ? 18.531 0.701 -7.707 1 90.06 275 GLN A N 1
ATOM 2153 C CA . GLN A 1 275 ? 19.797 0.262 -8.281 1 90.06 275 GLN A CA 1
ATOM 2154 C C . GLN A 1 275 ? 20.734 1.443 -8.516 1 90.06 275 GLN A C 1
ATOM 2156 O O . GLN A 1 275 ? 21.906 1.257 -8.844 1 90.06 275 GLN A O 1
ATOM 2161 N N . ILE A 1 276 ? 20.203 2.625 -8.336 1 92.12 276 ILE A N 1
ATOM 2162 C CA . ILE A 1 276 ? 20.969 3.846 -8.531 1 92.12 276 ILE A CA 1
ATOM 2163 C C . ILE A 1 276 ? 21.484 4.363 -7.191 1 92.12 276 ILE A C 1
ATOM 2165 O O . ILE A 1 276 ? 20.719 4.469 -6.23 1 92.12 276 ILE A O 1
ATOM 2169 N N . THR A 1 277 ? 22.734 4.598 -7.164 1 91.44 277 THR A N 1
ATOM 2170 C CA . THR A 1 277 ? 23.359 5.117 -5.949 1 91.44 277 THR A CA 1
ATOM 2171 C C . THR A 1 277 ? 23.812 6.559 -6.152 1 91.44 277 THR A C 1
ATOM 2173 O O . THR A 1 277 ? 24.422 6.887 -7.176 1 91.44 277 THR A O 1
ATOM 2176 N N . LEU A 1 278 ? 23.5 7.355 -5.129 1 94.06 278 LEU A N 1
ATOM 2177 C CA . LEU A 1 278 ? 23.875 8.766 -5.172 1 94.06 278 LEU A CA 1
ATOM 2178 C C . LEU A 1 278 ? 24.906 9.086 -4.094 1 94.06 278 LEU A C 1
ATOM 2180 O O . LEU A 1 278 ? 24.797 8.609 -2.963 1 94.06 278 LEU A O 1
ATOM 2184 N N . LYS A 1 279 ? 25.875 9.82 -4.441 1 93.69 279 LYS A N 1
ATOM 2185 C CA . LYS A 1 279 ? 26.844 10.336 -3.49 1 93.69 279 LYS A CA 1
ATOM 2186 C C . LYS A 1 279 ? 27.047 11.836 -3.676 1 93.69 279 LYS A C 1
ATOM 2188 O O . LYS A 1 279 ? 27.219 12.312 -4.801 1 93.69 279 LYS A O 1
ATOM 2193 N N . ALA A 1 280 ? 26.969 12.461 -2.555 1 94.19 280 ALA A N 1
ATOM 2194 C CA . ALA A 1 280 ? 27.266 13.883 -2.631 1 94.19 280 ALA A CA 1
ATOM 2195 C C . ALA A 1 280 ? 28.672 14.117 -3.188 1 94.19 280 ALA A C 1
ATOM 2197 O O . ALA A 1 280 ? 29.641 13.531 -2.709 1 94.19 280 ALA A O 1
ATOM 2198 N N . ASP A 1 281 ? 28.703 14.859 -4.25 1 94.75 281 ASP A N 1
ATOM 2199 C CA . ASP A 1 281 ? 29.953 15.125 -4.961 1 94.75 281 ASP A CA 1
ATOM 2200 C C . ASP A 1 281 ? 29.875 16.453 -5.715 1 94.75 281 ASP A C 1
ATOM 2202 O O . ASP A 1 281 ? 29.172 16.562 -6.723 1 94.75 281 ASP A O 1
ATOM 2206 N N . ASP A 1 282 ? 30.641 17.375 -5.312 1 92.94 282 ASP A N 1
ATOM 2207 C CA . ASP A 1 282 ? 30.641 18.688 -5.93 1 92.94 282 ASP A CA 1
ATOM 2208 C C . ASP A 1 282 ? 31 18.609 -7.41 1 92.94 282 ASP A C 1
ATOM 2210 O O . ASP A 1 282 ? 30.672 19.516 -8.188 1 92.94 282 ASP A O 1
ATOM 2214 N N . ASN A 1 283 ? 31.656 17.594 -7.801 1 91.94 283 ASN A N 1
ATOM 2215 C CA . ASN A 1 283 ? 32.031 17.406 -9.195 1 91.94 283 ASN A CA 1
ATOM 2216 C C . ASN A 1 283 ? 31.125 16.391 -9.891 1 91.94 283 ASN A C 1
ATOM 2218 O O . ASN A 1 283 ? 31.438 15.906 -10.977 1 91.94 283 ASN A O 1
ATOM 2222 N N . GLY A 1 284 ? 30.078 16.094 -9.227 1 91.44 284 GLY A N 1
ATOM 2223 C CA . GLY A 1 284 ? 29.172 15.102 -9.781 1 91.44 284 GLY A CA 1
ATOM 2224 C C . GLY A 1 284 ? 28.422 15.602 -11 1 91.44 284 GLY A C 1
ATOM 2225 O O . GLY A 1 284 ? 28.328 16.812 -11.227 1 91.44 284 GLY A O 1
ATOM 2226 N N . GLN A 1 285 ? 27.938 14.703 -11.812 1 91.69 285 GLN A N 1
ATOM 2227 C CA . GLN A 1 285 ? 27.266 15.031 -13.07 1 91.69 285 GLN A CA 1
ATOM 2228 C C . GLN A 1 285 ? 25.766 15.234 -12.852 1 91.69 285 GLN A C 1
ATOM 2230 O O . GLN A 1 285 ? 25.062 15.695 -13.758 1 91.69 285 GLN A O 1
ATOM 2235 N N . GLY A 1 286 ? 25.281 14.867 -11.711 1 94.94 286 GLY A N 1
ATOM 2236 C CA . GLY A 1 286 ? 23.844 14.977 -11.438 1 94.94 286 GLY A CA 1
ATOM 2237 C C . GLY A 1 286 ? 23.516 16.109 -10.484 1 94.94 286 GLY A C 1
ATOM 2238 O O . GLY A 1 286 ? 24.375 16.578 -9.742 1 94.94 286 GLY A O 1
ATOM 2239 N N . VAL A 1 287 ? 22.266 16.547 -10.578 1 97 287 VAL A N 1
ATOM 2240 C CA . VAL A 1 287 ? 21.766 17.578 -9.672 1 97 287 VAL A CA 1
ATOM 2241 C C . VAL A 1 287 ? 20.406 17.141 -9.102 1 97 287 VAL A C 1
ATOM 2243 O O . VAL A 1 287 ? 19.531 16.688 -9.844 1 97 287 VAL A O 1
ATOM 2246 N N . VAL A 1 288 ? 20.266 17.25 -7.801 1 96.81 288 VAL A N 1
ATOM 2247 C CA . VAL A 1 288 ? 19.016 16.906 -7.152 1 96.81 288 VAL A CA 1
ATOM 2248 C C . VAL A 1 288 ? 17.969 17.969 -7.449 1 96.81 288 VAL A C 1
ATOM 2250 O O . VAL A 1 288 ? 18.094 19.125 -7.016 1 96.81 288 VAL A O 1
ATOM 2253 N N . ILE A 1 289 ? 16.922 17.562 -8.141 1 95.31 289 ILE A N 1
ATOM 2254 C CA . ILE A 1 289 ? 15.953 18.578 -8.547 1 95.31 289 ILE A CA 1
ATOM 2255 C C . ILE A 1 289 ? 14.672 18.406 -7.727 1 95.31 289 ILE A C 1
ATOM 2257 O O . ILE A 1 289 ? 13.898 19.359 -7.578 1 95.31 289 ILE A O 1
ATOM 2261 N N . GLU A 1 290 ? 14.438 17.203 -7.293 1 92.44 290 GLU A N 1
ATOM 2262 C CA . GLU A 1 290 ? 13.281 16.953 -6.434 1 92.44 290 GLU A CA 1
ATOM 2263 C C . GLU A 1 290 ? 13.641 15.977 -5.312 1 92.44 290 GLU A C 1
ATOM 2265 O O . GLU A 1 290 ? 14.492 15.102 -5.488 1 92.44 290 GLU A O 1
ATOM 2270 N N . LYS A 1 291 ? 13.016 16.219 -4.242 1 91.38 291 LYS A N 1
ATOM 2271 C CA . LYS A 1 291 ? 13.203 15.398 -3.057 1 91.38 291 LYS A CA 1
ATOM 2272 C C . LYS A 1 291 ? 11.875 15.156 -2.344 1 91.38 291 LYS A C 1
ATOM 2274 O O . LYS A 1 291 ? 11.148 16.094 -2.031 1 91.38 291 LYS A O 1
ATOM 2279 N N . LEU A 1 292 ? 11.648 13.844 -2.193 1 88.94 292 LEU A N 1
ATOM 2280 C CA . LEU A 1 292 ? 10.406 13.477 -1.529 1 88.94 292 LEU A CA 1
ATOM 2281 C C . LEU A 1 292 ? 10.656 12.438 -0.44 1 88.94 292 LEU A C 1
ATOM 2283 O O . LEU A 1 292 ? 11.234 11.383 -0.705 1 88.94 292 LEU A O 1
ATOM 2287 N N . LEU A 1 293 ? 10.203 12.773 0.737 1 86.38 293 LEU A N 1
ATOM 2288 C CA . LEU A 1 293 ? 10.32 11.805 1.823 1 86.38 293 LEU A CA 1
ATOM 2289 C C . LEU A 1 293 ? 9.18 10.797 1.775 1 86.38 293 LEU A C 1
ATOM 2291 O O . LEU A 1 293 ? 8.008 11.172 1.727 1 86.38 293 LEU A O 1
ATOM 2295 N N . LEU A 1 294 ? 9.578 9.5 1.8 1 86.75 294 LEU A N 1
ATOM 2296 C CA . LEU A 1 294 ? 8.578 8.445 1.759 1 86.75 294 LEU A CA 1
ATOM 2297 C C . LEU A 1 294 ? 8.641 7.586 3.018 1 86.75 294 LEU A C 1
ATOM 2299 O O . LEU A 1 294 ? 8.195 6.434 3.012 1 86.75 294 LEU A O 1
ATOM 2303 N N . GLY A 1 295 ? 9.25 8.109 4.09 1 83.69 295 GLY A N 1
ATOM 2304 C CA . GLY A 1 295 ? 9.438 7.324 5.301 1 83.69 295 GLY A CA 1
ATOM 2305 C C . GLY A 1 295 ? 10.805 6.664 5.375 1 83.69 295 GLY A C 1
ATOM 2306 O O . GLY A 1 295 ? 11.805 7.328 5.641 1 83.69 295 GLY A O 1
ATOM 2307 N N . GLN A 1 296 ? 10.852 5.453 4.75 1 83.62 296 GLN A N 1
ATOM 2308 C CA . GLN A 1 296 ? 12.062 4.645 4.809 1 83.62 296 GLN A CA 1
ATOM 2309 C C . GLN A 1 296 ? 13.156 5.223 3.912 1 83.62 296 GLN A C 1
ATOM 2311 O O . GLN A 1 296 ? 14.344 5.051 4.184 1 83.62 296 GLN A O 1
ATOM 2316 N N . PHE A 1 297 ? 12.695 5.895 2.896 1 88.12 297 PHE A N 1
ATOM 2317 C CA . PHE A 1 297 ? 13.664 6.43 1.948 1 88.12 297 PHE A CA 1
ATOM 2318 C C . PHE A 1 297 ? 13.172 7.734 1.344 1 88.12 297 PHE A C 1
ATOM 2320 O O . PHE A 1 297 ? 12 8.094 1.501 1 88.12 297 PHE A O 1
ATOM 2327 N N . TYR A 1 298 ? 14.172 8.391 0.816 1 90.69 298 TYR A N 1
ATOM 2328 C CA . TYR A 1 298 ? 13.867 9.547 -0.021 1 90.69 298 TYR A CA 1
ATOM 2329 C C . TYR A 1 298 ? 13.789 9.148 -1.49 1 90.69 298 TYR A C 1
ATOM 2331 O O . TYR A 1 298 ? 14.586 8.336 -1.964 1 90.69 298 TYR A O 1
ATOM 2339 N N . ARG A 1 299 ? 12.812 9.656 -2.092 1 92 299 ARG A N 1
ATOM 2340 C CA . ARG A 1 299 ? 12.75 9.586 -3.549 1 92 299 ARG A CA 1
ATOM 2341 C C . ARG A 1 299 ? 13.328 10.852 -4.18 1 92 299 ARG A C 1
ATOM 2343 O O . ARG A 1 299 ? 12.82 11.945 -3.957 1 92 299 ARG A O 1
ATOM 2350 N N . TYR A 1 300 ? 14.344 10.695 -4.957 1 94.56 300 TYR A N 1
ATOM 2351 C CA . TYR A 1 300 ? 15.016 11.828 -5.586 1 94.56 300 TYR A CA 1
ATOM 2352 C C . TYR A 1 300 ? 14.797 11.82 -7.094 1 94.56 300 TYR A C 1
ATOM 2354 O O . TYR A 1 300 ? 14.781 10.758 -7.719 1 94.56 300 TYR A O 1
ATOM 2362 N N . GLN A 1 301 ? 14.609 12.969 -7.566 1 94.75 301 GLN A N 1
ATOM 2363 C CA . GLN A 1 301 ? 14.766 13.188 -9 1 94.75 301 GLN A CA 1
ATOM 2364 C C . GLN A 1 301 ? 16.078 13.891 -9.312 1 94.75 301 GLN A C 1
ATOM 2366 O O . GLN A 1 301 ? 16.375 14.961 -8.766 1 94.75 301 GLN A O 1
ATOM 2371 N N . ILE A 1 302 ? 16.859 13.281 -10.156 1 96.25 302 ILE A N 1
ATOM 2372 C CA . ILE A 1 302 ? 18.188 13.789 -10.469 1 96.25 302 ILE A CA 1
ATOM 2373 C C . ILE A 1 302 ? 18.25 14.195 -11.945 1 96.25 302 ILE A C 1
ATOM 2375 O O . ILE A 1 302 ? 17.938 13.391 -12.828 1 96.25 302 ILE A O 1
ATOM 2379 N N . ALA A 1 303 ? 18.578 15.406 -12.133 1 96.69 303 ALA A N 1
ATOM 2380 C CA . ALA A 1 303 ? 18.875 15.836 -13.5 1 96.69 303 ALA A CA 1
ATOM 2381 C C . ALA A 1 303 ? 20.312 15.5 -13.883 1 96.69 303 ALA A C 1
ATOM 2383 O O . ALA A 1 303 ? 21.25 15.898 -13.203 1 96.69 303 ALA A O 1
ATOM 2384 N N . ILE A 1 304 ? 20.469 14.781 -14.977 1 94.56 304 ILE A N 1
ATOM 2385 C CA . ILE A 1 304 ? 21.797 14.375 -15.398 1 94.56 304 ILE A CA 1
ATOM 2386 C C . ILE A 1 304 ? 21.875 14.336 -16.922 1 94.56 304 ILE A C 1
ATOM 2388 O O . ILE A 1 304 ? 21.203 13.523 -17.562 1 94.56 304 ILE A O 1
ATOM 2392 N N . ASN A 1 305 ? 22.766 15.141 -17.469 1 91.94 305 ASN A N 1
ATOM 2393 C CA . ASN A 1 305 ? 23.062 15.172 -18.906 1 91.94 305 ASN A CA 1
ATOM 2394 C C . ASN A 1 305 ? 21.781 15.195 -19.734 1 91.94 305 ASN A C 1
ATOM 2396 O O . ASN A 1 305 ? 21.609 14.398 -20.656 1 91.94 305 ASN A O 1
ATOM 2400 N N . GLY A 1 306 ? 20.797 15.953 -19.359 1 90.12 306 GLY A N 1
ATOM 2401 C CA . GLY A 1 306 ? 19.594 16.188 -20.141 1 90.12 306 GLY A CA 1
ATOM 2402 C C . GLY A 1 306 ? 18.484 15.203 -19.844 1 90.12 306 GLY A C 1
ATOM 2403 O O . GLY A 1 306 ? 17.422 15.242 -20.484 1 90.12 306 GLY A O 1
ATOM 2404 N N . THR A 1 307 ? 18.781 14.305 -18.969 1 92.5 307 THR A N 1
ATOM 2405 C CA . THR A 1 307 ? 17.75 13.344 -18.578 1 92.5 307 THR A CA 1
ATOM 2406 C C . THR A 1 307 ? 17.484 13.406 -17.078 1 92.5 307 THR A C 1
ATOM 2408 O O . THR A 1 307 ? 18.344 13.859 -16.312 1 92.5 307 THR A O 1
ATOM 2411 N N . ASN A 1 308 ? 16.281 12.992 -16.719 1 94.31 308 ASN A N 1
ATOM 2412 C CA . ASN A 1 308 ? 15.922 12.891 -15.312 1 94.31 308 ASN A CA 1
ATOM 2413 C C . ASN A 1 308 ? 15.844 11.438 -14.859 1 94.31 308 ASN A C 1
ATOM 2415 O O . ASN A 1 308 ? 15.297 10.586 -15.562 1 94.31 308 ASN A O 1
ATOM 2419 N N . VAL A 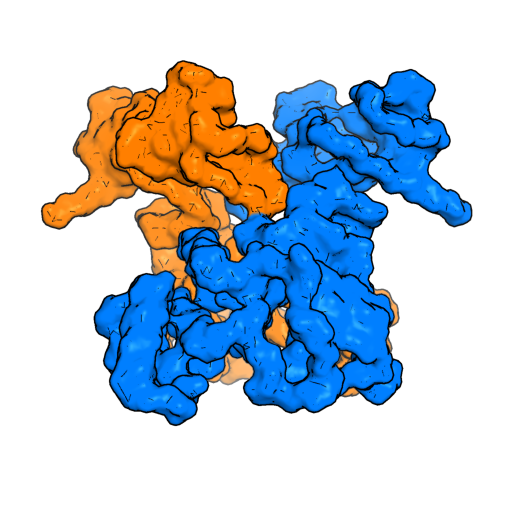1 309 ? 16.516 11.211 -13.734 1 94.38 309 VAL A N 1
ATOM 2420 C CA . VAL A 1 309 ? 16.516 9.852 -13.195 1 94.38 309 VAL A CA 1
ATOM 2421 C C . VAL A 1 309 ? 15.969 9.859 -11.773 1 94.38 309 VAL A C 1
ATOM 2423 O O . VAL A 1 309 ? 16.25 10.766 -10.992 1 94.38 309 VAL A O 1
ATOM 2426 N N . THR A 1 310 ? 15.164 8.828 -11.5 1 93.94 310 THR A N 1
ATOM 2427 C CA . THR A 1 310 ? 14.633 8.641 -10.156 1 93.94 310 THR A CA 1
ATOM 2428 C C . THR A 1 310 ? 15.523 7.699 -9.352 1 93.94 310 THR A C 1
ATOM 2430 O O . THR A 1 310 ? 15.969 6.668 -9.867 1 93.94 310 THR A O 1
ATOM 2433 N N . ALA A 1 311 ? 15.844 8.047 -8.133 1 94.25 311 ALA A N 1
ATOM 2434 C CA . ALA A 1 311 ? 16.641 7.211 -7.254 1 94.25 311 ALA A CA 1
ATOM 2435 C C . ALA A 1 311 ? 16.062 7.188 -5.84 1 94.25 311 ALA A C 1
ATOM 2437 O O . ALA A 1 311 ? 15.391 8.125 -5.426 1 94.25 311 ALA A O 1
ATOM 2438 N N . TYR A 1 312 ? 16.266 6.102 -5.16 1 91.69 312 TYR A N 1
ATOM 2439 C CA . TYR A 1 312 ? 15.891 5.969 -3.752 1 91.69 312 TYR A CA 1
ATOM 2440 C C . TYR A 1 312 ? 17.141 5.91 -2.869 1 91.69 312 TYR A C 1
ATOM 2442 O O . TYR A 1 312 ? 18.047 5.129 -3.127 1 91.69 312 TYR A O 1
ATOM 2450 N N . GLN A 1 313 ? 17.125 6.801 -1.882 1 89.38 313 GLN A N 1
ATOM 2451 C CA . GLN A 1 313 ? 18.25 6.812 -0.949 1 89.38 313 GLN A CA 1
ATOM 2452 C C . GLN A 1 313 ? 17.781 7.098 0.474 1 89.38 313 GLN A C 1
ATOM 2454 O O . GLN A 1 313 ? 16.781 7.797 0.676 1 89.38 313 GLN A O 1
ATOM 2459 N N . THR A 1 314 ? 18.531 6.512 1.438 1 84.62 314 THR A N 1
ATOM 2460 C CA . THR A 1 314 ? 18.234 6.809 2.836 1 84.62 314 THR A CA 1
ATOM 2461 C C . THR A 1 314 ? 18.859 8.133 3.256 1 84.62 314 THR A C 1
ATOM 2463 O O . THR A 1 314 ? 18.359 8.812 4.148 1 84.62 314 THR A O 1
ATOM 2466 N N . ALA A 1 315 ? 19.953 8.453 2.592 1 84.81 315 ALA A N 1
ATOM 2467 C CA . ALA A 1 315 ? 20.656 9.68 2.922 1 84.81 315 ALA A CA 1
ATOM 2468 C C . ALA A 1 315 ? 19.844 10.914 2.535 1 84.81 315 ALA A C 1
ATOM 2470 O O . ALA A 1 315 ? 19.203 10.93 1.484 1 84.81 315 ALA A O 1
ATOM 2471 N N . ASP A 1 316 ? 19.906 11.883 3.398 1 88.56 316 ASP A N 1
ATOM 2472 C CA . ASP A 1 316 ? 19.219 13.148 3.15 1 88.56 316 ASP A CA 1
ATOM 2473 C C . ASP A 1 316 ? 20.094 14.094 2.332 1 88.56 316 ASP A C 1
ATOM 2475 O O . ASP A 1 316 ? 20.953 14.781 2.881 1 88.56 316 ASP A O 1
ATOM 2479 N N . LEU A 1 317 ? 19.844 14.164 1.072 1 93.44 317 LEU A N 1
ATOM 2480 C CA . LEU A 1 317 ? 20.562 15.062 0.178 1 93.44 317 LEU A CA 1
ATOM 2481 C C . LEU A 1 317 ? 19.781 16.359 -0.036 1 93.44 317 LEU A C 1
ATOM 2483 O O . LEU A 1 317 ? 18.578 16.328 -0.279 1 93.44 317 LEU A O 1
ATOM 2487 N N . PRO A 1 318 ? 20.438 17.438 0.095 1 93.69 318 PRO A N 1
ATOM 2488 C CA . PRO A 1 318 ? 19.719 18.703 -0.111 1 93.69 318 PRO A CA 1
ATOM 2489 C C . PRO A 1 318 ? 19.344 18.938 -1.57 1 93.69 318 PRO A C 1
ATOM 2491 O O . PRO A 1 318 ? 20 18.406 -2.475 1 93.69 318 PRO A O 1
ATOM 2494 N N . LEU A 1 319 ? 18.312 19.719 -1.731 1 93.75 319 LEU A N 1
ATOM 2495 C CA . LEU A 1 319 ? 17.922 20.141 -3.07 1 93.75 319 LEU A CA 1
ATOM 2496 C C . LEU A 1 319 ? 19.031 20.922 -3.74 1 93.75 319 LEU A C 1
ATOM 2498 O O . LEU A 1 319 ? 19.766 21.672 -3.074 1 93.75 319 LEU A O 1
ATOM 2502 N N . GLU A 1 320 ? 19.234 20.703 -5.008 1 95.12 320 GLU A N 1
ATOM 2503 C CA . GLU A 1 320 ? 20.203 21.406 -5.84 1 95.12 320 GLU A CA 1
ATOM 2504 C C . GLU A 1 320 ? 21.625 20.922 -5.559 1 95.12 320 GLU A C 1
ATOM 2506 O O . GLU A 1 320 ? 22.578 21.438 -6.133 1 95.12 320 GLU A O 1
ATOM 2511 N N . ALA A 1 321 ? 21.734 19.938 -4.711 1 95.38 321 ALA A N 1
ATOM 2512 C CA . ALA A 1 321 ? 23.062 19.359 -4.461 1 95.38 321 ALA A CA 1
ATOM 2513 C C . ALA A 1 321 ? 23.578 18.641 -5.699 1 95.38 321 ALA A C 1
ATOM 2515 O O . ALA A 1 321 ? 22.828 17.984 -6.414 1 95.38 321 ALA A O 1
ATOM 2516 N N . LYS A 1 322 ? 24.859 18.828 -5.887 1 96.5 322 LYS A N 1
ATOM 2517 C CA . LYS A 1 322 ? 25.516 18.031 -6.918 1 96.5 322 LYS A CA 1
ATOM 2518 C C . LYS A 1 322 ? 25.859 16.641 -6.402 1 96.5 322 LYS A C 1
ATOM 2520 O O . LYS A 1 322 ? 26.266 16.469 -5.254 1 96.5 322 LYS A O 1
ATOM 2525 N N . VAL A 1 323 ? 25.609 15.625 -7.328 1 96.38 323 VAL A N 1
ATOM 2526 C CA . VAL A 1 323 ? 25.828 14.25 -6.883 1 96.38 323 VAL A CA 1
ATOM 2527 C C . VAL A 1 323 ? 26.484 13.438 -7.996 1 96.38 323 VAL A C 1
ATOM 2529 O O . VAL A 1 323 ? 26.297 13.727 -9.18 1 96.38 323 VAL A O 1
ATOM 2532 N N . SER A 1 324 ? 27.328 12.484 -7.555 1 95.06 324 SER A N 1
ATOM 2533 C CA . SER A 1 324 ? 27.766 11.438 -8.469 1 95.06 324 SER A CA 1
ATOM 2534 C C . SER A 1 324 ? 26.766 10.289 -8.523 1 95.06 324 SER A C 1
ATOM 2536 O O . SER A 1 324 ? 26.203 9.906 -7.496 1 95.06 324 SER A O 1
ATOM 2538 N N . VAL A 1 325 ? 26.5 9.883 -9.742 1 93.62 325 VAL A N 1
ATOM 2539 C CA . VAL A 1 325 ? 25.5 8.836 -9.953 1 93.62 325 VAL A CA 1
ATOM 2540 C C . VAL A 1 325 ? 26.188 7.547 -10.398 1 93.62 325 VAL A C 1
ATOM 2542 O O . VAL A 1 325 ? 26.969 7.555 -11.352 1 93.62 325 VAL A O 1
ATOM 2545 N N . SER A 1 326 ? 25.938 6.496 -9.641 1 91.25 326 SER A N 1
ATOM 2546 C CA . SER A 1 326 ? 26.422 5.16 -9.992 1 91.25 326 SER A CA 1
ATOM 2547 C C . SER A 1 326 ? 25.297 4.133 -9.906 1 91.25 326 SER A C 1
ATOM 2549 O O . SER A 1 326 ? 24.156 4.473 -9.578 1 91.25 326 SER A O 1
ATOM 2551 N N . PHE A 1 327 ? 25.562 2.975 -10.414 1 87.75 327 PHE A N 1
ATOM 2552 C CA . PHE A 1 327 ? 24.516 1.958 -10.375 1 87.75 327 PHE A CA 1
ATOM 2553 C C . PHE A 1 327 ? 25.078 0.621 -9.906 1 87.75 327 PHE A C 1
ATOM 2555 O O . PHE A 1 327 ? 26.281 0.373 -10.016 1 87.75 327 PHE A O 1
ATOM 2562 N N . GLN A 1 328 ? 24.219 -0.086 -9.219 1 80.94 328 GLN A N 1
ATOM 2563 C CA . GLN A 1 328 ? 24.484 -1.457 -8.805 1 80.94 328 GLN A CA 1
ATOM 2564 C C . GLN A 1 328 ? 23.422 -2.414 -9.312 1 80.94 328 GLN A C 1
ATOM 2566 O O . GLN A 1 328 ? 22.266 -2.373 -8.852 1 80.94 328 GLN A O 1
ATOM 2571 N N . MET A 1 329 ? 23.812 -3.176 -10.352 1 75.81 329 MET A N 1
ATOM 2572 C CA . MET A 1 329 ? 22.797 -4.086 -10.898 1 75.81 329 MET A CA 1
ATOM 2573 C C . MET A 1 329 ? 23.391 -5.473 -11.125 1 75.81 329 MET A C 1
ATOM 2575 O O . MET A 1 329 ? 24.594 -5.613 -11.352 1 75.81 329 MET A O 1
ATOM 2579 N N . ARG A 1 330 ? 22.5 -6.402 -10.961 1 69.5 330 ARG A N 1
ATOM 2580 C CA . ARG A 1 330 ? 22.891 -7.785 -11.211 1 69.5 330 ARG A CA 1
ATOM 2581 C C . ARG A 1 330 ? 22.641 -8.164 -12.664 1 69.5 330 ARG A C 1
ATOM 2583 O O . ARG A 1 330 ? 23.469 -8.836 -13.289 1 69.5 330 ARG A O 1
ATOM 2590 N N . GLU A 1 331 ? 21.547 -7.73 -13.203 1 78.12 331 GLU A N 1
ATOM 2591 C CA . GLU A 1 331 ? 21.172 -8.086 -14.562 1 78.12 331 GLU A CA 1
ATOM 2592 C C . GLU A 1 331 ? 20.891 -6.844 -15.406 1 78.12 331 GLU A C 1
ATOM 2594 O O . GLU A 1 331 ? 20.328 -5.867 -14.914 1 78.12 331 GLU A O 1
ATOM 2599 N N . LEU A 1 332 ? 21.422 -6.941 -16.609 1 85 332 LEU A N 1
ATOM 2600 C CA . LEU A 1 332 ? 21.188 -5.863 -17.578 1 85 332 LEU A CA 1
ATOM 2601 C C . LEU A 1 332 ? 19.938 -6.117 -18.391 1 85 332 LEU A C 1
ATOM 2603 O O . LEU A 1 332 ? 19.766 -7.203 -18.953 1 85 332 LEU A O 1
ATOM 2607 N N . VAL A 1 333 ? 19.047 -5.211 -18.328 1 89.44 333 VAL A N 1
ATOM 2608 C CA . VAL A 1 333 ? 17.812 -5.324 -19.094 1 89.44 333 VAL A CA 1
ATOM 2609 C C . VAL A 1 333 ? 17.703 -4.156 -20.062 1 89.44 333 VAL A C 1
ATOM 2611 O O . VAL A 1 333 ? 17.625 -2.998 -19.641 1 89.44 333 VAL A O 1
ATOM 2614 N N . LEU A 1 334 ? 17.688 -4.488 -21.344 1 90.19 334 LEU A N 1
ATOM 2615 C CA . LEU A 1 334 ? 17.578 -3.488 -22.406 1 90.19 334 LEU A CA 1
ATOM 2616 C C . LEU A 1 334 ? 16.328 -3.727 -23.25 1 90.19 334 LEU A C 1
ATOM 2618 O O . LEU A 1 334 ? 16.031 -4.867 -23.609 1 90.19 334 LEU A O 1
ATOM 2622 N N . PHE A 1 335 ? 15.617 -2.684 -23.469 1 91.31 335 PHE A N 1
ATOM 2623 C CA . PHE A 1 335 ? 14.492 -2.748 -24.391 1 91.31 335 PHE A CA 1
ATOM 2624 C C . PHE A 1 335 ? 14.812 -2.021 -25.703 1 91.31 335 PHE A C 1
ATOM 2626 O O . PHE A 1 335 ? 15.219 -0.857 -25.672 1 91.31 335 PHE A O 1
ATOM 2633 N N . ALA A 1 336 ? 14.609 -2.645 -26.734 1 89.38 336 ALA A N 1
ATOM 2634 C CA . ALA A 1 336 ? 14.906 -2.059 -28.047 1 89.38 336 ALA A CA 1
ATOM 2635 C C . ALA A 1 336 ? 13.984 -0.875 -28.328 1 89.38 336 ALA A C 1
ATOM 2637 O O . ALA A 1 336 ? 12.797 -0.906 -28 1 89.38 336 ALA A O 1
ATOM 2638 N N . ILE A 1 337 ? 14.617 0.184 -28.734 1 83.69 337 ILE A N 1
ATOM 2639 C CA . ILE A 1 337 ? 13.812 1.324 -29.172 1 83.69 337 ILE A CA 1
ATOM 2640 C C . ILE A 1 337 ? 13.227 1.046 -30.547 1 83.69 337 ILE A C 1
ATOM 2642 O O . ILE A 1 337 ? 13.961 0.757 -31.5 1 83.69 337 ILE A O 1
ATOM 2646 N N . LYS A 1 338 ? 11.875 0.6 -30.562 1 67.69 338 LYS A N 1
ATOM 2647 C CA . LYS A 1 338 ? 11.273 0.374 -31.875 1 67.69 338 LYS A CA 1
ATOM 2648 C C . LYS A 1 338 ? 11.305 1.643 -32.719 1 67.69 338 LYS A C 1
ATOM 2650 O O . LYS A 1 338 ? 10.93 2.719 -32.25 1 67.69 338 LYS A O 1
ATOM 2655 N N . LYS A 1 339 ? 12.125 1.679 -33.781 1 53.34 339 LYS A N 1
ATOM 2656 C CA . LYS A 1 339 ? 12.07 2.736 -34.781 1 53.34 339 LYS A CA 1
ATOM 2657 C C . LYS A 1 339 ? 10.672 2.861 -35.375 1 53.34 339 LYS A C 1
ATOM 2659 O O . LYS A 1 339 ? 10.094 1.873 -35.844 1 53.34 339 LYS A O 1
ATOM 2664 N N . ASN A 1 340 ? 9.875 3.725 -34.781 1 38.84 340 ASN A N 1
ATOM 2665 C CA . ASN A 1 340 ? 8.781 4.062 -35.688 1 38.84 340 ASN A CA 1
ATOM 2666 C C . ASN A 1 340 ? 9.297 4.508 -37.062 1 38.84 340 ASN A C 1
ATOM 2668 O O . ASN A 1 340 ? 10.289 5.23 -37.156 1 38.84 340 ASN A O 1
ATOM 2672 N N . MET B 1 1 ? -1.409 31.766 11.086 1 74.06 1 MET B N 1
ATOM 2673 C CA . MET B 1 1 ? -2.654 31.906 11.836 1 74.06 1 MET B CA 1
ATOM 2674 C C . MET B 1 1 ? -3.525 30.672 11.672 1 74.06 1 MET B C 1
ATOM 2676 O O . MET B 1 1 ? -3.562 30.062 10.594 1 74.06 1 MET B O 1
ATOM 2680 N N . LYS B 1 2 ? -4.094 30.219 12.766 1 86.19 2 LYS B N 1
ATOM 2681 C CA . LYS B 1 2 ? -4.918 29.016 12.789 1 86.19 2 LYS B CA 1
ATOM 2682 C C . LYS B 1 2 ? -6.203 29.203 11.992 1 86.19 2 LYS B C 1
ATOM 2684 O O . LYS B 1 2 ? -7.008 30.094 12.305 1 86.19 2 LYS B O 1
ATOM 2689 N N . LEU B 1 3 ? -6.285 28.578 10.875 1 91.5 3 LEU B N 1
ATOM 2690 C CA . LEU B 1 3 ? -7.504 28.641 10.078 1 91.5 3 LEU B CA 1
ATOM 2691 C C . LEU B 1 3 ? -8.594 27.75 10.664 1 91.5 3 LEU B C 1
ATOM 2693 O O . LEU B 1 3 ? -9.727 28.188 10.852 1 91.5 3 LEU B O 1
ATOM 2697 N N . LEU B 1 4 ? -8.227 26.562 10.945 1 94.31 4 LEU B N 1
ATOM 2698 C CA . LEU B 1 4 ? -9.117 25.625 11.617 1 94.31 4 LEU B CA 1
ATOM 2699 C C . LEU B 1 4 ? -8.656 25.359 13.039 1 94.31 4 LEU B C 1
ATOM 2701 O O . LEU B 1 4 ? -7.461 25.141 13.281 1 94.31 4 LEU B O 1
ATOM 2705 N N . ASP B 1 5 ? -9.586 25.438 13.938 1 95.5 5 ASP B N 1
ATOM 2706 C CA . ASP B 1 5 ? -9.281 25.188 15.344 1 95.5 5 ASP B CA 1
ATOM 2707 C C . ASP B 1 5 ? -10.344 24.297 15.984 1 95.5 5 ASP B C 1
ATOM 2709 O O . ASP B 1 5 ? -11.477 24.734 16.219 1 95.5 5 ASP B O 1
ATOM 2713 N N . ILE B 1 6 ? -9.969 23.078 16.203 1 95.25 6 ILE B N 1
ATOM 2714 C CA . ILE B 1 6 ? -10.844 22.125 16.859 1 95.25 6 ILE B CA 1
ATOM 2715 C C . ILE B 1 6 ? -10.469 22.016 18.344 1 95.25 6 ILE B C 1
ATOM 2717 O O . ILE B 1 6 ? -9.312 21.75 18.688 1 95.25 6 ILE B O 1
ATOM 2721 N N . GLN B 1 7 ? -11.477 22.219 19.188 1 95 7 GLN B N 1
ATOM 2722 C CA . GLN B 1 7 ? -11.227 22.234 20.625 1 95 7 GLN B CA 1
ATOM 2723 C C . GLN B 1 7 ? -12.094 21.203 21.344 1 95 7 GLN B C 1
ATOM 2725 O O . GLN B 1 7 ? -13.328 21.328 21.344 1 95 7 GLN B O 1
ATOM 2730 N N . ASN B 1 8 ? -11.398 20.266 22.016 1 95.44 8 ASN B N 1
ATOM 2731 C CA . ASN B 1 8 ? -12.031 19.281 22.891 1 95.44 8 ASN B CA 1
ATOM 2732 C C . ASN B 1 8 ? -13.211 18.609 22.203 1 95.44 8 ASN B C 1
ATOM 2734 O O . ASN B 1 8 ? -14.305 18.547 22.766 1 95.44 8 ASN B O 1
ATOM 2738 N N . LEU B 1 9 ? -13 18.219 21.047 1 94.19 9 LEU B N 1
ATOM 2739 C CA . LEU B 1 9 ? -14.086 17.672 20.25 1 94.19 9 LEU B CA 1
ATOM 2740 C C . LEU B 1 9 ? -14.375 16.219 20.625 1 94.19 9 LEU B C 1
ATOM 2742 O O . LEU B 1 9 ? -13.461 15.398 20.703 1 94.19 9 LEU B O 1
ATOM 2746 N N . SER B 1 10 ? -15.594 15.953 20.859 1 94.69 10 SER B N 1
ATOM 2747 C CA . SER B 1 10 ? -16.047 14.594 21.125 1 94.69 10 SER B CA 1
ATOM 2748 C C . SER B 1 10 ? -17.266 14.234 20.297 1 94.69 10 SER B C 1
ATOM 2750 O O . SER B 1 10 ? -18.125 15.078 20.062 1 94.69 10 SER B O 1
ATOM 2752 N N . CYS B 1 11 ? -17.234 13.094 19.766 1 92.69 11 CYS B N 1
ATOM 2753 C CA . CYS B 1 11 ? -18.359 12.539 19.016 1 92.69 11 CYS B CA 1
ATOM 2754 C C . CYS B 1 11 ? -18.766 11.18 19.578 1 92.69 11 CYS B C 1
ATOM 2756 O O . CYS B 1 11 ? -17.938 10.281 19.719 1 92.69 11 CYS B O 1
ATOM 2758 N N . GLN B 1 12 ? -19.984 11.078 19.906 1 89.75 12 GLN B N 1
ATOM 2759 C CA . GLN B 1 12 ? -20.5 9.852 20.484 1 89.75 12 GLN B CA 1
ATOM 2760 C C . GLN B 1 12 ? -21.75 9.375 19.75 1 89.75 12 GLN B C 1
ATOM 2762 O O . GLN B 1 12 ? -22.594 10.188 19.359 1 89.75 12 GLN B O 1
ATOM 2767 N N . PHE B 1 13 ? -21.734 8.047 19.406 1 85.31 13 PHE B N 1
ATOM 2768 C CA . PHE B 1 13 ? -22.906 7.406 18.828 1 85.31 13 PHE B CA 1
ATOM 2769 C C . PHE B 1 13 ? -23.453 6.324 19.75 1 85.31 13 PHE B C 1
ATOM 2771 O O . PHE B 1 13 ? -22.812 5.285 19.938 1 85.31 13 PHE B O 1
ATOM 2778 N N . ASP B 1 14 ? -24.594 6.516 20.234 1 82.62 14 ASP B N 1
ATOM 2779 C CA . ASP B 1 14 ? -25.172 5.625 21.234 1 82.62 14 ASP B CA 1
ATOM 2780 C C . ASP B 1 14 ? -24.203 5.402 22.391 1 82.62 14 ASP B C 1
ATOM 2782 O O . ASP B 1 14 ? -23.781 6.359 23.047 1 82.62 14 ASP B O 1
ATOM 2786 N N . ASP B 1 15 ? -23.734 4.156 22.531 1 82.56 15 ASP B N 1
ATOM 2787 C CA . ASP B 1 15 ? -22.891 3.865 23.688 1 82.56 15 ASP B CA 1
ATOM 2788 C C . ASP B 1 15 ? -21.406 3.834 23.281 1 82.56 15 ASP B C 1
ATOM 2790 O O . ASP B 1 15 ? -20.547 3.533 24.109 1 82.56 15 ASP B O 1
ATOM 2794 N N . ASN B 1 16 ? -21.172 4.316 22.062 1 85.12 16 ASN B N 1
ATOM 2795 C CA . ASN B 1 16 ? -19.797 4.223 21.609 1 85.12 16 ASN B CA 1
ATOM 2796 C C . ASN B 1 16 ? -19.188 5.602 21.359 1 85.12 16 ASN B C 1
ATOM 2798 O O . ASN B 1 16 ? -19.703 6.375 20.562 1 85.12 16 ASN B O 1
ATOM 2802 N N . VAL B 1 17 ? -18.172 5.945 22.172 1 87.25 17 VAL B N 1
ATOM 2803 C CA . VAL B 1 17 ? -17.438 7.191 21.953 1 87.25 17 VAL B CA 1
ATOM 2804 C C . VAL B 1 17 ? -16.375 6.988 20.891 1 87.25 17 VAL B C 1
ATOM 2806 O O . VAL B 1 17 ? -15.422 6.219 21.078 1 87.25 17 VAL B O 1
ATOM 2809 N N . VAL B 1 18 ? -16.484 7.727 19.797 1 89.44 18 VAL B N 1
ATOM 2810 C CA . VAL B 1 18 ? -15.594 7.539 18.641 1 89.44 18 VAL B CA 1
ATOM 2811 C C . VAL B 1 18 ? -14.445 8.547 18.703 1 89.44 18 VAL B C 1
ATOM 2813 O O . VAL B 1 18 ? -13.289 8.203 18.469 1 89.44 18 VAL B O 1
ATOM 2816 N N . LEU B 1 19 ? -14.758 9.781 18.984 1 93.75 19 LEU B N 1
ATOM 2817 C CA . LEU B 1 19 ? -13.766 10.82 19.188 1 93.75 19 LEU B CA 1
ATOM 2818 C C . LEU B 1 19 ? -13.773 11.297 20.641 1 93.75 19 LEU B C 1
ATOM 2820 O O . LEU B 1 19 ? -14.836 11.453 21.25 1 93.75 19 LEU B O 1
ATOM 2824 N N . LYS B 1 20 ? -12.578 11.453 21.203 1 95.25 20 LYS B N 1
ATOM 2825 C CA . LYS B 1 20 ? -12.461 11.75 22.625 1 95.25 20 LYS B CA 1
ATOM 2826 C C . LYS B 1 20 ? -11.633 13.008 22.859 1 95.25 20 LYS B C 1
ATOM 2828 O O . LYS B 1 20 ? -10.398 12.945 22.922 1 95.25 20 LYS B O 1
ATOM 2833 N N . SER B 1 21 ? -12.305 14.148 23.109 1 94.19 21 SER B N 1
ATOM 2834 C CA . SER B 1 21 ? -11.695 15.422 23.484 1 94.19 21 SER B CA 1
ATOM 2835 C C . SER B 1 21 ? -10.5 15.742 22.578 1 94.19 21 SER B C 1
ATOM 2837 O O . SER B 1 21 ? -9.398 16 23.062 1 94.19 21 SER B O 1
ATOM 2839 N N . LEU B 1 22 ? -10.75 15.703 21.312 1 94.75 22 LEU B N 1
ATOM 2840 C CA . LEU B 1 22 ? -9.703 15.852 20.312 1 94.75 22 LEU B CA 1
ATOM 2841 C C . LEU B 1 22 ? -9.43 17.328 20.016 1 94.75 22 LEU B C 1
ATOM 2843 O O . LEU B 1 22 ? -10.367 18.125 19.922 1 94.75 22 LEU B O 1
ATOM 2847 N N . ASP B 1 23 ? -8.133 17.703 20.016 1 96.19 23 ASP B N 1
ATOM 2848 C CA . ASP B 1 23 ? -7.684 19.031 19.625 1 96.19 23 ASP B CA 1
ATOM 2849 C C . ASP B 1 23 ? -6.867 18.984 18.344 1 96.19 23 ASP B C 1
ATOM 2851 O O . ASP B 1 23 ? -6.016 18.109 18.172 1 96.19 23 ASP B O 1
ATOM 2855 N N . LEU B 1 24 ? -7.148 19.875 17.469 1 96.25 24 LEU B N 1
ATOM 2856 C CA . LEU B 1 24 ? -6.406 19.938 16.203 1 96.25 24 LEU B CA 1
ATOM 2857 C C . LEU B 1 24 ? -6.453 21.359 15.633 1 96.25 24 LEU B C 1
ATOM 2859 O O . LEU B 1 24 ? -7.512 21.984 15.609 1 96.25 24 LEU B O 1
ATOM 2863 N N . ALA B 1 25 ? -5.348 21.812 15.258 1 95.88 25 ALA B N 1
ATOM 2864 C CA . ALA B 1 25 ? -5.266 23.109 14.602 1 95.88 25 ALA B CA 1
ATOM 2865 C C . ALA B 1 25 ? -4.602 23 13.234 1 95.88 25 ALA B C 1
ATOM 2867 O O . ALA B 1 25 ? -3.615 22.266 13.07 1 95.88 25 ALA B O 1
ATOM 2868 N N . VAL B 1 26 ? -5.195 23.641 12.281 1 95.56 26 VAL B N 1
ATOM 2869 C CA . VAL B 1 26 ? -4.656 23.672 10.93 1 95.56 26 VAL B CA 1
ATOM 2870 C C . VAL B 1 26 ? -4.41 25.125 10.516 1 95.56 26 VAL B C 1
ATOM 2872 O O . VAL B 1 26 ? -5.289 25.984 10.656 1 95.56 26 VAL B O 1
ATOM 2875 N N . ASP B 1 27 ? -3.201 25.391 10.023 1 95.12 27 ASP B N 1
ATOM 2876 C CA . ASP B 1 27 ? -2.83 26.734 9.609 1 95.12 27 ASP B CA 1
ATOM 2877 C C . ASP B 1 27 ? -3.254 27 8.164 1 95.12 27 ASP B C 1
ATOM 2879 O O . ASP B 1 27 ? -3.711 26.094 7.469 1 95.12 27 ASP B O 1
ATOM 2883 N N . GLU B 1 28 ? -3.053 28.281 7.863 1 93.44 28 GLU B N 1
ATOM 2884 C CA . GLU B 1 28 ? -3.326 28.656 6.477 1 93.44 28 GLU B CA 1
ATOM 2885 C C . GLU B 1 28 ? -2.344 28 5.52 1 93.44 28 GLU B C 1
ATOM 2887 O O . GLU B 1 28 ? -1.162 27.844 5.84 1 93.44 28 GLU B O 1
ATOM 2892 N N . ASN B 1 29 ? -2.83 27.516 4.43 1 92.62 29 ASN B N 1
ATOM 2893 C CA . ASN B 1 29 ? -2.035 26.906 3.365 1 92.62 29 ASN B CA 1
ATOM 2894 C C . ASN B 1 29 ? -1.314 25.656 3.842 1 92.62 29 ASN B C 1
ATOM 2896 O O . ASN B 1 29 ? -0.183 25.391 3.432 1 92.62 29 ASN B O 1
ATOM 2900 N N . GLU B 1 30 ? -1.921 25 4.816 1 96.38 30 GLU B N 1
ATOM 2901 C CA . GLU B 1 30 ? -1.349 23.766 5.367 1 96.38 30 GLU B CA 1
ATOM 2902 C C . GLU B 1 30 ? -2.174 22.547 4.969 1 96.38 30 GLU B C 1
ATOM 2904 O O . GLU B 1 30 ? -3.406 22.594 4.988 1 96.38 30 GLU B O 1
ATOM 2909 N N . ILE B 1 31 ? -1.483 21.562 4.566 1 97.19 31 ILE B N 1
ATOM 2910 C CA . ILE B 1 31 ? -2.127 20.281 4.266 1 97.19 31 ILE B CA 1
ATOM 2911 C C . ILE B 1 31 ? -1.862 19.281 5.395 1 97.19 31 ILE B C 1
ATOM 2913 O O . ILE B 1 31 ? -0.716 18.906 5.633 1 97.19 31 ILE B O 1
ATOM 2917 N N . VAL B 1 32 ? -2.945 18.906 6.043 1 97.88 32 VAL B N 1
ATOM 2918 C CA . VAL B 1 32 ? -2.812 18.016 7.203 1 97.88 32 VAL B CA 1
ATOM 2919 C C . VAL B 1 32 ? -3.404 16.656 6.883 1 97.88 32 VAL B C 1
ATOM 2921 O O . VAL B 1 32 ? -4.473 16.562 6.273 1 97.88 32 VAL B O 1
ATOM 2924 N N . CYS B 1 33 ? -2.678 15.625 7.277 1 97.62 33 CYS B N 1
ATOM 2925 C CA . CYS B 1 33 ? -3.162 14.266 7.102 1 97.62 33 CYS B CA 1
ATOM 2926 C C . CYS B 1 33 ? -3.639 13.68 8.43 1 97.62 33 CYS B C 1
ATOM 2928 O O . CYS B 1 33 ? -2.979 13.836 9.453 1 97.62 33 CYS B O 1
ATOM 2930 N N . LEU B 1 34 ? -4.812 13.125 8.391 1 96.12 34 LEU B N 1
ATOM 2931 C CA . LEU B 1 34 ? -5.25 12.258 9.484 1 96.12 34 LEU B CA 1
ATOM 2932 C C . LEU B 1 34 ? -4.863 10.805 9.219 1 96.12 34 LEU B C 1
ATOM 2934 O O . LEU B 1 34 ? -5.355 10.195 8.266 1 96.12 34 LEU B O 1
ATOM 2938 N N . LEU B 1 35 ? -4.031 10.289 10.047 1 92.81 35 LEU B N 1
ATOM 2939 C CA . LEU B 1 35 ? -3.508 8.938 9.875 1 92.81 35 LEU B CA 1
ATOM 2940 C C . LEU B 1 35 ? -3.803 8.078 11.094 1 92.81 35 LEU B C 1
ATOM 2942 O O . LEU B 1 35 ? -3.686 8.547 12.234 1 92.81 35 LEU B O 1
ATOM 2946 N N . GLY B 1 36 ? -4.195 6.898 10.914 1 86.19 36 GLY B N 1
ATOM 2947 C CA . GLY B 1 36 ? -4.531 5.973 11.984 1 86.19 36 GLY B CA 1
ATOM 2948 C C . GLY B 1 36 ? -5.152 4.68 11.484 1 86.19 36 GLY B C 1
ATOM 2949 O O . GLY B 1 36 ? -5.426 4.539 10.289 1 86.19 36 GLY B O 1
ATOM 2950 N N . ALA B 1 37 ? -5.27 3.758 12.43 1 79 37 ALA B N 1
ATOM 2951 C CA . ALA B 1 37 ? -5.852 2.457 12.102 1 79 37 ALA B CA 1
ATOM 2952 C C . ALA B 1 37 ? -7.309 2.598 11.68 1 79 37 ALA B C 1
ATOM 2954 O O . ALA B 1 37 ? -7.922 3.65 11.875 1 79 37 ALA B O 1
ATOM 2955 N N . SER B 1 38 ? -7.777 1.561 11.047 1 74.69 38 SER B N 1
ATOM 2956 C CA . SER B 1 38 ? -9.188 1.561 10.672 1 74.69 38 SER B CA 1
ATOM 2957 C C . SER B 1 38 ? -10.086 1.671 11.898 1 74.69 38 SER B C 1
ATOM 2959 O O . SER B 1 38 ? -9.836 1.026 12.922 1 74.69 38 SER B O 1
ATOM 2961 N N . GLY B 1 39 ? -10.977 2.49 11.805 1 76.19 39 GLY B N 1
ATOM 2962 C CA . GLY B 1 39 ? -11.969 2.596 12.867 1 76.19 39 GLY B CA 1
ATOM 2963 C C . GLY B 1 39 ? -11.555 3.543 13.977 1 76.19 39 GLY B C 1
ATOM 2964 O O . GLY B 1 39 ? -12.281 3.721 14.953 1 76.19 39 GLY B O 1
ATOM 2965 N N . CYS B 1 40 ? -10.453 4.191 13.82 1 84.88 40 CYS B N 1
ATOM 2966 C CA . CYS B 1 40 ? -9.977 5.016 14.922 1 84.88 40 CYS B CA 1
ATOM 2967 C C . CYS B 1 40 ? -10.695 6.363 14.945 1 84.88 40 CYS B C 1
ATOM 2969 O O . CYS B 1 40 ? -10.523 7.145 15.883 1 84.88 40 CYS B O 1
ATOM 2971 N N . GLY B 1 41 ? -11.453 6.711 13.859 1 88.88 41 GLY B N 1
ATOM 2972 C CA . GLY B 1 41 ? -12.266 7.914 13.914 1 88.88 41 GLY B CA 1
ATOM 2973 C C . GLY B 1 41 ? -11.891 8.938 12.867 1 88.88 41 GLY B C 1
ATOM 2974 O O . GLY B 1 41 ? -12.359 10.078 12.906 1 88.88 41 GLY B O 1
ATOM 2975 N N . LYS B 1 42 ? -11.031 8.68 11.914 1 91.19 42 LYS B N 1
ATOM 2976 C CA . LYS B 1 42 ? -10.562 9.625 10.906 1 91.19 42 LYS B CA 1
ATOM 2977 C C . LYS B 1 42 ? -11.727 10.18 10.094 1 91.19 42 LYS B C 1
ATOM 2979 O O . LYS B 1 42 ? -11.891 11.398 9.992 1 91.19 42 LYS B O 1
ATOM 2984 N N . THR B 1 43 ? -12.57 9.281 9.578 1 87.06 43 THR B N 1
ATOM 2985 C CA . THR B 1 43 ? -13.703 9.68 8.758 1 87.06 43 THR B CA 1
ATOM 2986 C C . THR B 1 43 ? -14.75 10.414 9.602 1 87.06 43 THR B C 1
ATOM 2988 O O . THR B 1 43 ? -15.375 11.359 9.125 1 87.06 43 THR B O 1
ATOM 2991 N N . THR B 1 44 ? -14.93 9.945 10.797 1 90.75 44 THR B N 1
ATOM 2992 C CA . THR B 1 44 ? -15.836 10.633 11.711 1 90.75 44 THR B CA 1
ATOM 2993 C C . THR B 1 44 ? -15.406 12.078 11.922 1 90.75 44 THR B C 1
ATOM 2995 O O . THR B 1 44 ? -16.234 12.992 11.898 1 90.75 44 THR B O 1
ATOM 2998 N N . LEU B 1 45 ? -14.148 12.242 12.125 1 93.56 45 LEU B N 1
ATOM 2999 C CA . LEU B 1 45 ? -13.617 13.594 12.305 1 93.56 45 LEU B CA 1
ATOM 3000 C C . LEU B 1 45 ? -13.852 14.438 11.062 1 93.56 45 LEU B C 1
ATOM 3002 O O . LEU B 1 45 ? -14.297 15.586 11.164 1 93.56 45 LEU B O 1
ATOM 3006 N N . LEU B 1 46 ? -13.57 13.914 9.898 1 93.38 46 LEU B N 1
ATOM 3007 C CA . LEU B 1 46 ? -13.773 14.625 8.633 1 93.38 46 LEU B CA 1
ATOM 3008 C C . LEU B 1 46 ? -15.234 15.039 8.477 1 93.38 46 LEU B C 1
ATOM 3010 O O . LEU B 1 46 ? -15.516 16.188 8.141 1 93.38 46 LEU B O 1
ATOM 3014 N N . LYS B 1 47 ? -16.125 14.164 8.773 1 91.81 47 LYS B N 1
ATOM 3015 C CA . LYS B 1 47 ? -17.547 14.422 8.633 1 91.81 47 LYS B CA 1
ATOM 3016 C C . LYS B 1 47 ? -18.031 15.414 9.68 1 91.81 47 LYS B C 1
ATOM 3018 O O . LYS B 1 47 ? -18.938 16.219 9.414 1 91.81 47 LYS B O 1
ATOM 3023 N N . ALA B 1 48 ? -17.5 15.312 10.82 1 92.81 48 ALA B N 1
ATOM 3024 C CA . ALA B 1 48 ? -17.828 16.281 11.859 1 92.81 48 ALA B CA 1
ATOM 3025 C C . ALA B 1 48 ? -17.438 17.688 11.438 1 92.81 48 ALA B C 1
ATOM 3027 O O . ALA B 1 48 ? -18.219 18.641 11.617 1 92.81 48 ALA B O 1
ATOM 3028 N N . ILE B 1 49 ? -16.281 17.812 10.867 1 93.75 49 ILE B N 1
ATOM 3029 C CA . ILE B 1 49 ? -15.812 19.109 10.398 1 93.75 49 ILE B CA 1
ATOM 3030 C C . ILE B 1 49 ? -16.734 19.625 9.297 1 93.75 49 ILE B C 1
ATOM 3032 O O . ILE B 1 49 ? -17.109 20.797 9.289 1 93.75 49 ILE B O 1
ATOM 3036 N N . ALA B 1 50 ? -17.141 18.75 8.43 1 92.31 50 ALA B N 1
ATOM 3037 C CA . ALA B 1 50 ? -18 19.109 7.309 1 92.31 50 ALA B CA 1
ATOM 3038 C C . ALA B 1 50 ? -19.422 19.406 7.777 1 92.31 50 ALA B C 1
ATOM 3040 O O . ALA B 1 50 ? -20.219 19.984 7.035 1 92.31 50 ALA B O 1
ATOM 3041 N N . GLY B 1 51 ? -19.781 18.938 8.938 1 91.31 51 GLY B N 1
ATOM 3042 C CA . GLY B 1 51 ? -21.125 19.141 9.477 1 91.31 51 GLY B CA 1
ATOM 3043 C C . GLY B 1 51 ? -22.078 18.016 9.141 1 91.31 51 GLY B C 1
ATOM 3044 O O . GLY B 1 51 ? -23.281 18.141 9.336 1 91.31 51 GLY B O 1
ATOM 3045 N N . LEU B 1 52 ? -21.547 16.938 8.656 1 90.75 52 LEU B N 1
ATOM 3046 C CA . LEU B 1 52 ? -22.344 15.781 8.258 1 90.75 52 LEU B CA 1
ATOM 3047 C C . LEU B 1 52 ? -22.672 14.906 9.469 1 90.75 52 LEU B C 1
ATOM 3049 O O . LEU B 1 52 ? -23.594 14.086 9.406 1 90.75 52 LEU B O 1
ATOM 3053 N N . LEU B 1 53 ? -21.922 15.008 10.5 1 89.31 53 LEU B N 1
ATOM 3054 C CA . LEU B 1 53 ? -22.156 14.281 11.75 1 89.31 53 LEU B CA 1
ATOM 3055 C C . LEU B 1 53 ? -22.203 15.234 12.938 1 89.31 53 LEU B C 1
ATOM 3057 O O . LEU B 1 53 ? -21.438 16.188 13 1 89.31 53 LEU B O 1
ATOM 3061 N N . PRO B 1 54 ? -23.078 14.938 13.867 1 88.88 54 PRO B N 1
ATOM 3062 C CA . PRO B 1 54 ? -23.188 15.82 15.031 1 88.88 54 PRO B CA 1
ATOM 3063 C C . PRO B 1 54 ? -22.016 15.648 16 1 88.88 54 PRO B C 1
ATOM 3065 O O . PRO B 1 54 ? -21.438 14.562 16.094 1 88.88 54 PRO B O 1
ATOM 3068 N N . ILE B 1 55 ? -21.734 16.703 16.703 1 91.62 55 ILE B N 1
ATOM 3069 C CA . ILE B 1 55 ? -20.703 16.719 17.734 1 91.62 55 ILE B CA 1
ATOM 3070 C C . ILE B 1 55 ? -21.344 16.688 19.125 1 91.62 55 ILE B C 1
ATOM 3072 O O . ILE B 1 55 ? -22.375 17.312 19.359 1 91.62 55 ILE B O 1
ATOM 3076 N N . SER B 1 56 ? -20.781 15.883 19.984 1 91.81 56 SER B N 1
ATOM 3077 C CA . SER B 1 56 ? -21.344 15.75 21.328 1 91.81 56 SER B CA 1
ATOM 3078 C C . SER B 1 56 ? -20.766 16.797 22.281 1 91.81 56 SER B C 1
ATOM 3080 O O . SER B 1 56 ? -21.469 17.312 23.141 1 91.81 56 SER B O 1
ATOM 3082 N N . GLU B 1 57 ? -19.562 17.047 22.156 1 93.69 57 GLU B N 1
ATOM 3083 C CA . GLU B 1 57 ? -18.875 18.047 22.969 1 93.69 57 GLU B CA 1
ATOM 3084 C C . GLU B 1 57 ? -17.766 18.75 22.172 1 93.69 57 GLU B C 1
ATOM 3086 O O . GLU B 1 57 ? -17.281 18.203 21.172 1 93.69 57 GLU B O 1
ATOM 3091 N N . GLY B 1 58 ? -17.516 19.953 22.578 1 94.12 58 GLY B N 1
ATOM 3092 C CA . GLY B 1 58 ? -16.438 20.688 21.953 1 94.12 58 GLY B CA 1
ATOM 3093 C C . GLY B 1 58 ? -16.906 21.641 20.859 1 94.12 58 GLY B C 1
ATOM 3094 O O . GLY B 1 58 ? -18.094 21.875 20.719 1 94.12 58 GLY B O 1
ATOM 3095 N N . ASN B 1 59 ? -15.852 22.234 20.188 1 94.62 59 ASN B N 1
ATOM 3096 C CA . ASN B 1 59 ? -16.156 23.234 19.172 1 94.62 59 ASN B CA 1
ATOM 3097 C C . ASN B 1 59 ? -15.195 23.141 17.984 1 94.62 59 ASN B C 1
ATOM 3099 O O . ASN B 1 59 ? -14.062 22.688 18.141 1 94.62 59 ASN B O 1
ATOM 3103 N N . ILE B 1 60 ? -15.68 23.531 16.906 1 95 60 ILE B N 1
ATOM 3104 C CA . ILE B 1 60 ? -14.883 23.672 15.688 1 95 60 ILE B CA 1
ATOM 3105 C C . ILE B 1 60 ? -14.969 25.109 15.18 1 95 60 ILE B C 1
ATOM 3107 O O . ILE B 1 60 ? -16.062 25.625 14.93 1 95 60 ILE B O 1
ATOM 3111 N N . PHE B 1 61 ? -13.867 25.703 15.094 1 94.5 61 PHE B N 1
ATOM 3112 C CA . PHE B 1 61 ? -13.797 27.062 14.562 1 94.5 61 PHE B CA 1
ATOM 3113 C C . PHE B 1 61 ? -13.094 27.078 13.211 1 94.5 61 PHE B C 1
ATOM 3115 O O . PHE B 1 61 ? -12.047 26.453 13.039 1 94.5 61 PHE B O 1
ATOM 3122 N N . LEU B 1 62 ? -13.672 27.734 12.281 1 94.06 62 LEU B N 1
ATOM 3123 C CA . LEU B 1 62 ? -13.07 27.938 10.969 1 94.06 62 LEU B CA 1
ATOM 3124 C C . LEU B 1 62 ? -12.969 29.422 10.648 1 94.06 62 LEU B C 1
ATOM 3126 O O . LEU B 1 62 ? -13.969 30.141 10.68 1 94.06 62 LEU B O 1
ATOM 3130 N N . ALA B 1 63 ? -11.758 29.844 10.375 1 91.06 63 ALA B N 1
ATOM 3131 C CA . ALA B 1 63 ? -11.508 31.266 10.133 1 91.06 63 ALA B CA 1
ATOM 3132 C C . ALA B 1 63 ? -12.102 32.125 11.242 1 91.06 63 ALA B C 1
ATOM 3134 O O . ALA B 1 63 ? -12.773 33.125 10.969 1 91.06 63 ALA B O 1
ATOM 3135 N N . GLY B 1 64 ? -12.008 31.609 12.422 1 88.62 64 GLY B N 1
ATOM 3136 C CA . GLY B 1 64 ? -12.438 32.375 13.586 1 88.62 64 GLY B CA 1
ATOM 3137 C C . GLY B 1 64 ? -13.922 32.219 13.883 1 88.62 64 GLY B C 1
ATOM 3138 O O . GLY B 1 64 ? -14.398 32.719 14.914 1 88.62 64 GLY B O 1
ATOM 3139 N N . GLU B 1 65 ? -14.648 31.578 13.039 1 91.56 65 GLU B N 1
ATOM 3140 C CA . GLU B 1 65 ? -16.094 31.438 13.219 1 91.56 65 GLU B CA 1
ATOM 3141 C C . GLU B 1 65 ? -16.453 30.047 13.734 1 91.56 65 GLU B C 1
ATOM 3143 O O . GLU B 1 65 ? -15.914 29.047 13.258 1 91.56 65 GLU B O 1
ATOM 3148 N N . ASP B 1 66 ? -17.359 30.016 14.617 1 92.25 66 ASP B N 1
ATOM 3149 C CA . ASP B 1 66 ? -17.844 28.75 15.172 1 92.25 66 ASP B CA 1
ATOM 3150 C C . ASP B 1 66 ? -18.766 28.031 14.188 1 92.25 66 ASP B C 1
ATOM 3152 O O . ASP B 1 66 ? -19.766 28.594 13.75 1 92.25 66 ASP B O 1
ATOM 3156 N N . LEU B 1 67 ? -18.422 26.812 13.844 1 91.12 67 LEU B N 1
ATOM 3157 C CA . LEU B 1 67 ? -19.156 26.062 12.82 1 91.12 67 LEU B CA 1
ATOM 3158 C C . LEU B 1 67 ? -20.406 25.422 13.414 1 91.12 67 LEU B C 1
ATOM 3160 O O . LEU B 1 67 ? -21.266 24.938 12.672 1 91.12 67 LEU B O 1
ATOM 3164 N N . GLN B 1 68 ? -20.531 25.359 14.68 1 82 68 GLN B N 1
ATOM 3165 C CA . GLN B 1 68 ? -21.625 24.672 15.336 1 82 68 GLN B CA 1
ATOM 3166 C C . GLN B 1 68 ? -22.984 25.156 14.82 1 82 68 GLN B C 1
ATOM 3168 O O . GLN B 1 68 ? -23.906 24.375 14.625 1 82 68 GLN B O 1
ATOM 3173 N N . LYS B 1 69 ? -23.047 26.453 14.562 1 77.69 69 LYS B N 1
ATOM 3174 C CA . LYS B 1 69 ? -24.344 27 14.211 1 77.69 69 LYS B CA 1
ATOM 3175 C C . LYS B 1 69 ? -24.469 27.188 12.703 1 77.69 69 LYS B C 1
ATOM 3177 O O . LYS B 1 69 ? -25.484 27.703 12.219 1 77.69 69 LYS B O 1
ATOM 3182 N N . LYS B 1 70 ? -23.5 26.734 12.039 1 85.88 70 LYS B N 1
ATOM 3183 C CA . LYS B 1 70 ? -23.531 26.953 10.602 1 85.88 70 LYS B CA 1
ATOM 3184 C C . LYS B 1 70 ? -23.969 25.688 9.867 1 85.88 70 LYS B C 1
ATOM 3186 O O . LYS B 1 70 ? -23.422 24.609 10.094 1 85.88 70 LYS B O 1
ATOM 3191 N N . PRO B 1 71 ? -24.984 25.875 9.039 1 84.5 71 PRO B N 1
ATOM 3192 C CA . PRO B 1 71 ? -25.359 24.719 8.211 1 84.5 71 PRO B CA 1
ATOM 3193 C C . PRO B 1 71 ? -24.25 24.312 7.246 1 84.5 71 PRO B C 1
ATOM 3195 O O . PRO B 1 71 ? -23.328 25.078 6.996 1 84.5 71 PRO B O 1
ATOM 3198 N N . ILE B 1 72 ? -24.328 23.109 6.75 1 83.31 72 ILE B N 1
ATOM 3199 C CA . ILE B 1 72 ? -23.328 22.469 5.91 1 83.31 72 ILE B CA 1
ATOM 3200 C C . ILE B 1 72 ? -23.016 23.359 4.707 1 83.31 72 ILE B C 1
ATOM 3202 O O . ILE B 1 72 ? -21.859 23.578 4.375 1 83.31 72 ILE B O 1
ATOM 3206 N N . GLU B 1 73 ? -24.062 23.922 4.184 1 80.31 73 GLU B N 1
ATOM 3207 C CA . GLU B 1 73 ? -23.938 24.672 2.93 1 80.31 73 GLU B CA 1
ATOM 3208 C C . GLU B 1 73 ? -23.234 26 3.148 1 80.31 73 GLU B C 1
ATOM 3210 O O . GLU B 1 73 ? -22.734 26.625 2.197 1 80.31 73 GLU B O 1
ATOM 3215 N N . GLN B 1 74 ? -23.156 26.375 4.352 1 84.56 74 GLN B N 1
ATOM 3216 C CA . GLN B 1 74 ? -22.594 27.688 4.645 1 84.56 74 GLN B CA 1
ATOM 3217 C C . GLN B 1 74 ? -21.203 27.578 5.262 1 84.56 74 GLN B C 1
ATOM 3219 O O . GLN B 1 74 ? -20.578 28.578 5.574 1 84.56 74 GLN B O 1
ATOM 3224 N N . ARG B 1 75 ? -20.688 26.422 5.395 1 88.06 75 ARG B N 1
ATOM 3225 C CA . ARG B 1 75 ? -19.406 26.219 6.066 1 88.06 75 ARG B CA 1
ATOM 3226 C C . ARG B 1 75 ? -18.25 26.531 5.137 1 88.06 75 ARG B C 1
ATOM 3228 O O . ARG B 1 75 ? -17.109 26.656 5.586 1 88.06 75 ARG B O 1
ATOM 3235 N N . GLN B 1 76 ? -18.531 26.688 3.885 1 89.81 76 GLN B N 1
ATOM 3236 C CA . GLN B 1 76 ? -17.484 26.984 2.906 1 89.81 76 GLN B CA 1
ATOM 3237 C C . GLN B 1 76 ? -16.406 25.906 2.926 1 89.81 76 GLN B C 1
ATOM 3239 O O . GLN B 1 76 ? -15.211 26.234 2.936 1 89.81 76 GLN B O 1
ATOM 3244 N N . ILE B 1 77 ? -16.828 24.734 3.107 1 93.44 77 ILE B N 1
ATOM 3245 C CA . ILE B 1 77 ? -15.93 23.578 3.123 1 93.44 77 ILE B CA 1
ATOM 3246 C C . ILE B 1 77 ? -16.203 22.703 1.907 1 93.44 77 ILE B C 1
ATOM 3248 O O . ILE B 1 77 ? -17.359 22.391 1.6 1 93.44 77 ILE B O 1
ATOM 3252 N N . GLY B 1 78 ? -15.109 22.484 1.172 1 93.06 78 GLY B N 1
ATOM 3253 C CA . GLY B 1 78 ? -15.211 21.5 0.105 1 93.06 78 GLY B CA 1
ATOM 3254 C C . GLY B 1 78 ? -14.93 20.078 0.568 1 93.06 78 GLY B C 1
ATOM 3255 O O . GLY B 1 78 ? -14.016 19.859 1.365 1 93.06 78 GLY B O 1
ATOM 3256 N N . LEU B 1 79 ? -15.75 19.203 0.168 1 92 79 LEU B N 1
ATOM 3257 C CA . LEU B 1 79 ? -15.57 17.812 0.534 1 92 79 LEU B CA 1
ATOM 3258 C C . LEU B 1 79 ? -15.461 16.938 -0.71 1 92 79 LEU B C 1
ATOM 3260 O O . LEU B 1 79 ? -16.297 17 -1.605 1 92 79 LEU B O 1
ATOM 3264 N N . ILE B 1 80 ? -14.367 16.266 -0.725 1 91.19 80 ILE B N 1
ATOM 3265 C CA . ILE B 1 80 ? -14.156 15.305 -1.808 1 91.19 80 ILE B CA 1
ATOM 3266 C C . ILE B 1 80 ? -14.148 13.883 -1.248 1 91.19 80 ILE B C 1
ATOM 3268 O O . ILE B 1 80 ? -13.305 13.547 -0.417 1 91.19 80 ILE B O 1
ATOM 3272 N N . PHE B 1 81 ? -15.047 13.055 -1.801 1 85.75 81 PHE B N 1
ATOM 3273 C CA . PHE B 1 81 ? -15.203 11.68 -1.338 1 85.75 81 PHE B CA 1
ATOM 3274 C C . PHE B 1 81 ? -14.234 10.75 -2.055 1 85.75 81 PHE B C 1
ATOM 3276 O O . PHE B 1 81 ? -13.617 11.133 -3.051 1 85.75 81 PHE B O 1
ATOM 3283 N N . GLN B 1 82 ? -14.195 9.547 -1.525 1 80.25 82 GLN B N 1
ATOM 3284 C CA . GLN B 1 82 ? -13.297 8.531 -2.062 1 80.25 82 GLN B CA 1
ATOM 3285 C C . GLN B 1 82 ? -13.633 8.211 -3.516 1 80.25 82 GLN B C 1
ATOM 3287 O O . GLN B 1 82 ? -12.734 7.984 -4.332 1 80.25 82 GLN B O 1
ATOM 3292 N N . ASP B 1 83 ? -14.852 8.242 -3.855 1 82.56 83 ASP B N 1
ATOM 3293 C CA . ASP B 1 83 ? -15.258 7.922 -5.219 1 82.56 83 ASP B CA 1
ATOM 3294 C C . ASP B 1 83 ? -15.406 9.188 -6.059 1 82.56 83 ASP B C 1
ATOM 3296 O O . ASP B 1 83 ? -15.883 9.141 -7.191 1 82.56 83 ASP B O 1
ATOM 3300 N N . TYR B 1 84 ? -15.023 10.289 -5.516 1 88.25 84 TYR B N 1
ATOM 3301 C CA . TYR B 1 84 ? -15 11.609 -6.148 1 88.25 84 TYR B CA 1
ATOM 3302 C C . TYR B 1 84 ? -16.406 12.148 -6.324 1 88.25 84 TYR B C 1
ATOM 3304 O O . TYR B 1 84 ? -16.609 13.359 -6.508 1 88.25 84 TYR B O 1
ATOM 3312 N N . ALA B 1 85 ? -17.391 11.234 -6.324 1 87.75 85 ALA B N 1
ATOM 3313 C CA . ALA B 1 85 ? -18.812 11.609 -6.379 1 87.75 85 ALA B CA 1
ATOM 3314 C C . ALA B 1 85 ? -19.078 12.57 -7.531 1 87.75 85 ALA B C 1
ATOM 3316 O O . ALA B 1 85 ? -19.734 13.594 -7.348 1 87.75 85 ALA B O 1
ATOM 3317 N N . LEU B 1 86 ? -18.5 12.305 -8.641 1 92.88 86 LEU B N 1
ATOM 3318 C CA . LEU B 1 86 ? -18.828 13.086 -9.828 1 92.88 86 LEU B CA 1
ATOM 3319 C C . LEU B 1 86 ? -20.203 12.711 -10.367 1 92.88 86 LEU B C 1
ATOM 3321 O O . LEU B 1 86 ? -20.609 11.547 -10.273 1 92.88 86 LEU B O 1
ATOM 3325 N N . PHE B 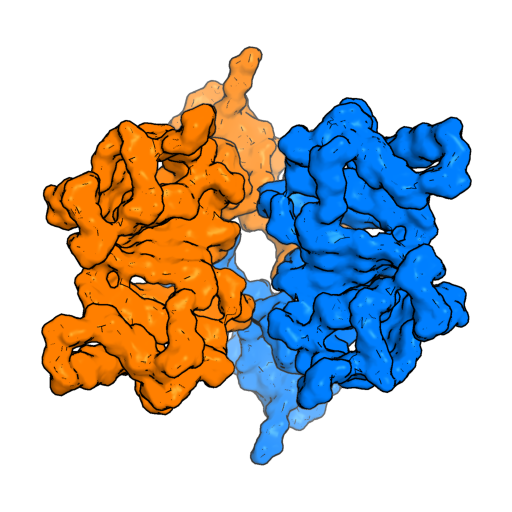1 87 ? -20.891 13.695 -10.891 1 92.69 87 PHE B N 1
ATOM 3326 C CA . PHE B 1 87 ? -22.172 13.414 -11.555 1 92.69 87 PHE B CA 1
ATOM 3327 C C . PHE B 1 87 ? -21.938 12.758 -12.906 1 92.69 87 PHE B C 1
ATOM 3329 O O . PHE B 1 87 ? -21.422 13.391 -13.836 1 92.69 87 PHE B O 1
ATOM 3336 N N . PRO B 1 88 ? -22.328 11.539 -12.969 1 92.69 88 PRO B N 1
ATOM 3337 C CA . PRO B 1 88 ? -21.984 10.797 -14.188 1 92.69 88 PRO B CA 1
ATOM 3338 C C . PRO B 1 88 ? -22.703 11.344 -15.422 1 92.69 88 PRO B C 1
ATOM 3340 O O . PRO B 1 88 ? -22.234 11.164 -16.547 1 92.69 88 PRO B O 1
ATOM 3343 N N . HIS B 1 89 ? -23.812 12.031 -15.227 1 93.44 89 HIS B N 1
ATOM 3344 C CA . HIS B 1 89 ? -24.641 12.516 -16.328 1 93.44 89 HIS B CA 1
ATOM 3345 C C . HIS B 1 89 ? -24.281 13.953 -16.703 1 93.44 89 HIS B C 1
ATOM 3347 O O . HIS B 1 89 ? -24.891 14.531 -17.609 1 93.44 89 HIS B O 1
ATOM 3353 N N . LEU B 1 90 ? -23.375 14.539 -16.047 1 95.5 90 LEU B N 1
ATOM 3354 C CA . LEU B 1 90 ? -22.922 15.891 -16.344 1 95.5 90 LEU B CA 1
ATOM 3355 C C . LEU B 1 90 ? -21.516 15.867 -16.953 1 95.5 90 LEU B C 1
ATOM 3357 O O . LEU B 1 90 ? -20.703 15 -16.625 1 95.5 90 LEU B O 1
ATOM 3361 N N . THR B 1 91 ? -21.344 16.781 -17.781 1 96.62 91 THR B N 1
ATOM 3362 C CA . THR B 1 91 ? -20.016 16.922 -18.359 1 96.62 91 THR B CA 1
ATOM 3363 C C . THR B 1 91 ? -19.031 17.453 -17.328 1 96.62 91 THR B C 1
ATOM 3365 O O . THR B 1 91 ? -19.422 17.859 -16.234 1 96.62 91 THR B O 1
ATOM 3368 N N . VAL B 1 92 ? -17.75 17.391 -17.719 1 97.31 92 VAL B N 1
ATOM 3369 C CA . VAL B 1 92 ? -16.703 17.938 -16.875 1 97.31 92 VAL B CA 1
ATOM 3370 C C . VAL B 1 92 ? -17.016 19.391 -16.531 1 97.31 92 VAL B C 1
ATOM 3372 O O . VAL B 1 92 ? -16.984 19.781 -15.359 1 97.31 92 VAL B O 1
ATOM 3375 N N . ALA B 1 93 ? -17.359 20.141 -17.531 1 96.62 93 ALA B N 1
ATOM 3376 C CA . ALA B 1 93 ? -17.688 21.547 -17.312 1 96.62 93 ALA B CA 1
ATOM 3377 C C . ALA B 1 93 ? -18.891 21.703 -16.391 1 96.62 93 ALA B C 1
ATOM 3379 O O . ALA B 1 93 ? -18.891 22.531 -15.492 1 96.62 93 ALA B O 1
ATOM 3380 N N . GLN B 1 94 ? -19.891 20.891 -16.594 1 95.12 94 GLN B N 1
ATOM 3381 C CA . GLN B 1 94 ? -21.109 20.969 -15.781 1 95.12 94 GLN B CA 1
ATOM 3382 C C . GLN B 1 94 ? -20.828 20.547 -14.344 1 95.12 94 GLN B C 1
ATOM 3384 O O . GLN B 1 94 ? -21.406 21.109 -13.406 1 95.12 94 GLN B O 1
ATOM 3389 N N . ASN B 1 95 ? -20.016 19.562 -14.211 1 96.5 95 ASN B N 1
ATOM 3390 C CA . ASN B 1 95 ? -19.609 19.172 -12.859 1 96.5 95 ASN B CA 1
ATOM 3391 C C . ASN B 1 95 ? -18.969 20.328 -12.102 1 96.5 95 ASN B C 1
ATOM 3393 O O . ASN B 1 95 ? -19.312 20.578 -10.953 1 96.5 95 ASN B O 1
ATOM 3397 N N . ILE B 1 96 ? -18.078 20.969 -12.766 1 95.5 96 ILE B N 1
ATOM 3398 C CA . ILE B 1 96 ? -17.344 22.078 -12.148 1 95.5 96 ILE B CA 1
ATOM 3399 C C . ILE B 1 96 ? -18.312 23.219 -11.836 1 95.5 96 ILE B C 1
ATOM 3401 O O . ILE B 1 96 ? -18.188 23.875 -10.797 1 95.5 96 ILE B O 1
ATOM 3405 N N . GLN B 1 97 ? -19.328 23.391 -12.656 1 94 97 GLN B N 1
ATOM 3406 C CA . GLN B 1 97 ? -20.25 24.516 -12.531 1 94 97 GLN B CA 1
ATOM 3407 C C . GLN B 1 97 ? -21.359 24.203 -11.547 1 94 97 GLN B C 1
ATOM 3409 O O . GLN B 1 97 ? -22.141 25.094 -11.172 1 94 97 GLN B O 1
ATOM 3414 N N . PHE B 1 98 ? -21.422 23.031 -11.156 1 89.69 98 PHE B N 1
ATOM 3415 C CA . PHE B 1 98 ? -22.578 22.578 -10.398 1 89.69 98 PHE B CA 1
ATOM 3416 C C . PHE B 1 98 ? -22.797 23.438 -9.156 1 89.69 98 PHE B C 1
ATOM 3418 O O . PHE B 1 98 ? -23.938 23.781 -8.82 1 89.69 98 PHE B O 1
ATOM 3425 N N . GLY B 1 99 ? -21.75 23.797 -8.508 1 83.19 99 GLY B N 1
ATOM 3426 C CA . GLY B 1 99 ? -21.859 24.578 -7.281 1 83.19 99 GLY B CA 1
ATOM 3427 C C . GLY B 1 99 ? -21.875 26.078 -7.527 1 83.19 99 GLY B C 1
ATOM 3428 O O . GLY B 1 99 ? -21.906 26.859 -6.582 1 83.19 99 GLY B O 1
ATOM 3429 N N . LEU B 1 100 ? -22 26.531 -8.797 1 90.25 100 LEU B N 1
ATOM 3430 C CA . LEU B 1 100 ? -21.875 27.953 -9.117 1 90.25 100 LEU B CA 1
ATOM 3431 C C . LEU B 1 100 ? -23.203 28.531 -9.586 1 90.25 100 LEU B C 1
ATOM 3433 O O . LEU B 1 100 ? -23.234 29.484 -10.352 1 90.25 100 LEU B O 1
ATOM 3437 N N . CYS B 1 101 ? -24.219 27.984 -9.117 1 82.44 101 CYS B N 1
ATOM 3438 C CA . CYS B 1 101 ? -25.547 28.344 -9.602 1 82.44 101 CYS B CA 1
ATOM 3439 C C . CYS B 1 101 ? -25.859 29.797 -9.281 1 82.44 101 CYS B C 1
ATOM 3441 O O . CYS B 1 101 ? -26.688 30.422 -9.953 1 82.44 101 CYS B O 1
ATOM 3443 N N . LYS B 1 102 ? -25.172 30.312 -8.297 1 83.94 102 LYS B N 1
ATOM 3444 C CA . LYS B 1 102 ? -25.453 31.688 -7.883 1 83.94 102 LYS B CA 1
ATOM 3445 C C . LYS B 1 102 ? -24.734 32.688 -8.773 1 83.94 102 LYS B C 1
ATOM 3447 O O . LYS B 1 102 ? -25.031 33.875 -8.75 1 83.94 102 LYS B O 1
ATOM 3452 N N . MET B 1 103 ? -23.922 32.219 -9.562 1 87.25 103 MET B N 1
ATOM 3453 C CA . MET B 1 103 ? -23.156 33.062 -10.461 1 87.25 103 MET B CA 1
ATOM 3454 C C . MET B 1 103 ? -23.875 33.219 -11.805 1 87.25 103 MET B C 1
ATOM 3456 O O . MET B 1 103 ? -24.625 32.344 -12.219 1 87.25 103 MET B O 1
ATOM 3460 N N . CYS B 1 104 ? -23.656 34.344 -12.406 1 88.81 104 CYS B N 1
ATOM 3461 C CA . CYS B 1 104 ? -24.172 34.5 -13.758 1 88.81 104 CYS B CA 1
ATOM 3462 C C . CYS B 1 104 ? -23.438 33.625 -14.742 1 88.81 104 CYS B C 1
ATOM 3464 O O . CYS B 1 104 ? -22.312 33.156 -14.453 1 88.81 104 CYS B O 1
ATOM 3466 N N . LYS B 1 105 ? -24.047 33.375 -15.828 1 88.62 105 LYS B N 1
ATOM 3467 C CA . LYS B 1 105 ? -23.547 32.406 -16.797 1 88.62 105 LYS B CA 1
ATOM 3468 C C . LYS B 1 105 ? -22.141 32.781 -17.281 1 88.62 105 LYS B C 1
ATOM 3470 O O . LYS B 1 105 ? -21.281 31.906 -17.438 1 88.62 105 LYS B O 1
ATOM 3475 N N . SER B 1 106 ? -21.984 34 -17.531 1 90.38 106 SER B N 1
ATOM 3476 C CA . SER B 1 106 ? -20.688 34.438 -18 1 90.38 106 SER B CA 1
ATOM 3477 C C . SER B 1 106 ? -19.609 34.188 -16.969 1 90.38 106 SER B C 1
ATOM 3479 O O . SER B 1 106 ? -18.516 33.719 -17.297 1 90.38 106 SER B O 1
ATOM 3481 N N . ASP B 1 107 ? -19.938 34.438 -15.766 1 91.06 107 ASP B N 1
ATOM 3482 C CA . ASP B 1 107 ? -18.984 34.219 -14.672 1 91.06 107 ASP B CA 1
ATOM 3483 C C . ASP B 1 107 ? -18.719 32.719 -14.453 1 91.06 107 ASP B C 1
ATOM 3485 O O . ASP B 1 107 ? -17.594 32.344 -14.148 1 91.06 107 ASP B O 1
ATOM 3489 N N . GLN B 1 108 ? -19.75 31.984 -14.609 1 92.69 108 GLN B N 1
ATOM 3490 C CA . GLN B 1 108 ? -19.594 30.531 -14.492 1 92.69 108 GLN B CA 1
ATOM 3491 C C . GLN B 1 108 ? -18.609 30 -15.523 1 92.69 108 GLN B C 1
ATOM 3493 O O . GLN B 1 108 ? -17.75 29.172 -15.203 1 92.69 108 GLN B O 1
ATOM 3498 N N . HIS B 1 109 ? -18.797 30.5 -16.703 1 92.38 109 HIS B N 1
ATOM 3499 C CA . HIS B 1 109 ? -17.922 30.078 -17.781 1 92.38 109 HIS B CA 1
ATOM 3500 C C . HIS B 1 109 ? -16.469 30.469 -17.516 1 92.38 109 HIS B C 1
ATOM 3502 O O . HIS B 1 109 ? -15.555 29.672 -17.703 1 92.38 109 HIS B O 1
ATOM 3508 N N . CYS B 1 110 ? -16.312 31.625 -17.078 1 92.88 110 CYS B N 1
ATOM 3509 C CA . CYS B 1 110 ? -14.977 32.125 -16.781 1 92.88 110 CYS B CA 1
ATOM 3510 C C . CYS B 1 110 ? -14.344 31.281 -15.664 1 92.88 110 CYS B C 1
ATOM 3512 O O . CYS B 1 110 ? -13.188 30.859 -15.773 1 92.88 110 CYS B O 1
ATOM 3514 N N . CYS B 1 111 ? -15.094 31.062 -14.68 1 93.19 111 CYS B N 1
ATOM 3515 C CA . CYS B 1 111 ? -14.617 30.266 -13.555 1 93.19 111 CYS B CA 1
ATOM 3516 C C . CYS B 1 111 ? -14.258 28.844 -14 1 93.19 111 CYS B C 1
ATOM 3518 O O . CYS B 1 111 ? -13.227 28.312 -13.609 1 93.19 111 CYS B O 1
ATOM 3520 N N . THR B 1 112 ? -15.102 28.312 -14.805 1 94.5 112 THR B N 1
ATOM 3521 C CA . THR B 1 112 ? -14.891 26.953 -15.305 1 94.5 112 THR B CA 1
ATOM 3522 C C . THR B 1 112 ? -13.594 26.875 -16.109 1 94.5 112 THR B C 1
ATOM 3524 O O . THR B 1 112 ? -12.805 25.938 -15.922 1 94.5 112 THR B O 1
ATOM 3527 N N . GLN B 1 113 ? -13.359 27.828 -16.922 1 94.12 113 GLN B N 1
ATOM 3528 C CA . GLN B 1 113 ? -12.148 27.844 -17.734 1 94.12 113 GLN B CA 1
ATOM 3529 C C . GLN B 1 113 ? -10.906 27.984 -16.859 1 94.12 113 GLN B C 1
ATOM 3531 O O . GLN B 1 113 ? -9.883 27.344 -17.109 1 94.12 113 GLN B O 1
ATOM 3536 N N . GLN B 1 114 ? -11.055 28.797 -15.945 1 93.38 114 GLN B N 1
ATOM 3537 C CA . GLN B 1 114 ? -9.945 28.984 -15.008 1 93.38 114 GLN B CA 1
ATOM 3538 C C . GLN B 1 114 ? -9.633 27.688 -14.266 1 93.38 114 GLN B C 1
ATOM 3540 O O . GLN B 1 114 ? -8.469 27.297 -14.148 1 93.38 114 GLN B O 1
ATOM 3545 N N . MET B 1 115 ? -10.617 27.078 -13.773 1 93.75 115 MET B N 1
ATOM 3546 C CA . MET B 1 115 ? -10.43 25.844 -13.016 1 93.75 115 MET B CA 1
ATOM 3547 C C . MET B 1 115 ? -9.844 24.75 -13.898 1 93.75 115 MET B C 1
ATOM 3549 O O . MET B 1 115 ? -8.992 23.969 -13.453 1 93.75 115 MET B O 1
ATOM 3553 N N . LEU B 1 116 ? -10.297 24.688 -15.102 1 95.38 116 LEU B N 1
ATOM 3554 C CA . LEU B 1 116 ? -9.766 23.719 -16.047 1 95.38 116 LEU B CA 1
ATOM 3555 C C . LEU B 1 116 ? -8.281 23.953 -16.281 1 95.38 116 LEU B C 1
ATOM 3557 O O . LEU B 1 116 ? -7.512 23 -16.422 1 95.38 116 LEU B O 1
ATOM 3561 N N . SER B 1 117 ? -7.949 25.141 -16.328 1 93.94 117 SER B N 1
ATOM 3562 C CA . SER B 1 117 ? -6.539 25.484 -16.5 1 93.94 117 SER B CA 1
ATOM 3563 C C . SER B 1 117 ? -5.73 25.094 -15.266 1 93.94 117 SER B C 1
ATOM 3565 O O . SER B 1 117 ? -4.637 24.531 -15.383 1 93.94 117 SER B O 1
ATOM 3567 N N . VAL B 1 118 ? -6.23 25.344 -14.164 1 91.38 118 VAL B N 1
ATOM 3568 C CA . VAL B 1 118 ? -5.566 25.062 -12.898 1 91.38 118 VAL B CA 1
ATOM 3569 C C . VAL B 1 118 ? -5.289 23.562 -12.781 1 91.38 118 VAL B C 1
ATOM 3571 O O . VAL B 1 118 ? -4.195 23.156 -12.375 1 91.38 118 VAL B O 1
ATOM 3574 N N . VAL B 1 119 ? -6.242 22.688 -13.164 1 92.69 119 VAL B N 1
ATOM 3575 C CA . VAL B 1 119 ? -6.094 21.25 -12.984 1 92.69 119 VAL B CA 1
ATOM 3576 C C . VAL B 1 119 ? -5.57 20.625 -14.273 1 92.69 119 VAL B C 1
ATOM 3578 O O . VAL B 1 119 ? -5.535 19.391 -14.398 1 92.69 119 VAL B O 1
ATOM 3581 N N . LYS B 1 120 ? -5.273 21.375 -15.312 1 91.75 120 LYS B N 1
ATOM 3582 C CA . LYS B 1 120 ? -4.664 20.969 -16.578 1 91.75 120 LYS B CA 1
ATOM 3583 C C . LYS B 1 120 ? -5.57 19.984 -17.328 1 91.75 120 LYS B C 1
ATOM 3585 O O . LYS B 1 120 ? -5.125 18.922 -17.75 1 91.75 120 LYS B O 1
ATOM 3590 N N . LEU B 1 121 ? -6.812 20.406 -17.422 1 94.38 121 LEU B N 1
ATOM 3591 C CA . LEU B 1 121 ? -7.777 19.594 -18.156 1 94.38 121 LEU B CA 1
ATOM 3592 C C . LEU B 1 121 ? -8.469 20.422 -19.234 1 94.38 121 LEU B C 1
ATOM 3594 O O . LEU B 1 121 ? -9.648 20.219 -19.516 1 94.38 121 LEU B O 1
ATOM 3598 N N . GLN B 1 122 ? -7.715 21.406 -19.719 1 94.94 122 GLN B N 1
ATOM 3599 C CA . GLN B 1 122 ? -8.25 22.156 -20.859 1 94.94 122 GLN B CA 1
ATOM 3600 C C . GLN B 1 122 ? -8.531 21.25 -22.047 1 94.94 122 GLN B C 1
ATOM 3602 O O . GLN B 1 122 ? -7.719 20.391 -22.375 1 94.94 122 GLN B O 1
ATOM 3607 N N . GLY B 1 123 ? -9.719 21.375 -22.625 1 93.25 123 GLY B N 1
ATOM 3608 C CA . GLY B 1 123 ? -10.086 20.531 -23.766 1 93.25 123 GLY B CA 1
ATOM 3609 C C . GLY B 1 123 ? -10.969 19.359 -23.375 1 93.25 123 GLY B C 1
ATOM 3610 O O . GLY B 1 123 ? -11.492 18.656 -24.234 1 93.25 123 GLY B O 1
ATOM 3611 N N . PHE B 1 124 ? -11.203 19.234 -22.125 1 95.19 124 PHE B N 1
ATOM 3612 C CA . PHE B 1 124 ? -11.977 18.094 -21.656 1 95.19 124 PHE B CA 1
ATOM 3613 C C . PHE B 1 124 ? -13.375 18.531 -21.234 1 95.19 124 PHE B C 1
ATOM 3615 O O . PHE B 1 124 ? -14.133 17.734 -20.672 1 95.19 124 PHE B O 1
ATOM 3622 N N . GLU B 1 125 ? -13.758 19.672 -21.484 1 95.19 125 GLU B N 1
ATOM 3623 C CA . GLU B 1 125 ? -14.969 20.297 -20.969 1 95.19 125 GLU B CA 1
ATOM 3624 C C . GLU B 1 125 ? -16.203 19.469 -21.297 1 95.19 125 GLU B C 1
ATOM 3626 O O . GLU B 1 125 ? -17.094 19.312 -20.453 1 95.19 125 GLU B O 1
ATOM 3631 N N . GLY B 1 126 ? -16.188 18.969 -22.438 1 95.44 126 GLY B N 1
ATOM 3632 C CA . GLY B 1 126 ? -17.375 18.297 -22.922 1 95.44 126 GLY B CA 1
ATOM 3633 C C . GLY B 1 126 ? -17.391 16.812 -22.609 1 95.44 126 GLY B C 1
ATOM 3634 O O . GLY B 1 126 ? -18.391 16.125 -22.891 1 95.44 126 GLY B O 1
ATOM 3635 N N . ARG B 1 127 ? -16.422 16.328 -22.016 1 95.5 127 ARG B N 1
ATOM 3636 C CA . ARG B 1 127 ? -16.328 14.914 -21.703 1 95.5 127 ARG B CA 1
ATOM 3637 C C . ARG B 1 127 ? -17.141 14.562 -20.469 1 95.5 127 ARG B C 1
ATOM 3639 O O . ARG B 1 127 ? -17.438 15.438 -19.641 1 95.5 127 ARG B O 1
ATOM 3646 N N . PHE B 1 128 ? -17.516 13.328 -20.406 1 94.19 128 PHE B N 1
ATOM 3647 C CA . PHE B 1 128 ? -18.203 12.812 -19.234 1 94.19 128 PHE B CA 1
ATOM 3648 C C . PHE B 1 128 ? -17.234 12.055 -18.328 1 94.19 128 PHE B C 1
ATOM 3650 O O . PHE B 1 128 ? -16.188 11.602 -18.797 1 94.19 128 PHE B O 1
ATOM 3657 N N . PRO B 1 129 ? -17.531 11.914 -17.016 1 93 129 PRO B N 1
ATOM 3658 C CA . PRO B 1 129 ? -16.641 11.25 -16.062 1 93 129 PRO B CA 1
ATOM 3659 C C . PRO B 1 129 ? -16.203 9.859 -16.516 1 93 129 PRO B C 1
ATOM 3661 O O . PRO B 1 129 ? -15.047 9.477 -16.344 1 93 129 PRO B O 1
ATOM 3664 N N . HIS B 1 130 ? -17.031 9.172 -17.172 1 86.75 130 HIS B N 1
ATOM 3665 C CA . HIS B 1 130 ? -16.719 7.809 -17.578 1 86.75 130 HIS B CA 1
ATOM 3666 C C . HIS B 1 130 ? -15.672 7.797 -18.703 1 86.75 130 HIS B C 1
ATOM 3668 O O . HIS B 1 130 ? -15.086 6.754 -19 1 86.75 130 HIS B O 1
ATOM 3674 N N . GLU B 1 131 ? -15.469 8.906 -19.312 1 89.62 131 GLU B N 1
ATOM 3675 C CA . GLU B 1 131 ? -14.508 9.023 -20.406 1 89.62 131 GLU B CA 1
ATOM 3676 C C . GLU B 1 131 ? -13.133 9.453 -19.875 1 89.62 131 GLU B C 1
ATOM 3678 O O . GLU B 1 131 ? -12.195 9.625 -20.656 1 89.62 131 GLU B O 1
ATOM 3683 N N . LEU B 1 132 ? -13.023 9.625 -18.609 1 89.88 132 LEU B N 1
ATOM 3684 C CA . LEU B 1 132 ? -11.812 10.141 -17.984 1 89.88 132 LEU B CA 1
ATOM 3685 C C . LEU B 1 132 ? -11.086 9.039 -17.219 1 89.88 132 LEU B C 1
ATOM 3687 O O . LEU B 1 132 ? -11.711 8.086 -16.75 1 89.88 132 LEU B O 1
ATOM 3691 N N . SER B 1 133 ? -9.68 9.188 -17.156 1 80.88 133 SER B N 1
ATOM 3692 C CA . SER B 1 133 ? -8.914 8.336 -16.25 1 80.88 133 SER B CA 1
ATOM 3693 C C . SER B 1 133 ? -9.195 8.688 -14.797 1 80.88 133 SER B C 1
ATOM 3695 O O . SER B 1 133 ? -9.758 9.742 -14.5 1 80.88 133 SER B O 1
ATOM 3697 N N . GLY B 1 134 ? -8.844 7.809 -13.852 1 81.19 134 GLY B N 1
ATOM 3698 C CA . GLY B 1 134 ? -9.016 8.062 -12.43 1 81.19 134 GLY B CA 1
ATOM 3699 C C . GLY B 1 134 ? -8.375 9.359 -11.977 1 81.19 134 GLY B C 1
ATOM 3700 O O . GLY B 1 134 ? -8.984 10.125 -11.227 1 81.19 134 GLY B O 1
ATOM 3701 N N . GLY B 1 135 ? -7.172 9.555 -12.461 1 84.5 135 GLY B N 1
ATOM 3702 C CA . GLY B 1 135 ? -6.488 10.797 -12.125 1 84.5 135 GLY B CA 1
ATOM 3703 C C . GLY B 1 135 ? -7.191 12.031 -12.656 1 84.5 135 GLY B C 1
ATOM 3704 O O . GLY B 1 135 ? -7.238 13.062 -11.984 1 84.5 135 GLY B O 1
ATOM 3705 N N . GLN B 1 136 ? -7.719 11.891 -13.828 1 88.56 136 GLN B N 1
ATOM 3706 C CA . GLN B 1 136 ? -8.461 13 -14.414 1 88.56 136 GLN B CA 1
ATOM 3707 C C . GLN B 1 136 ? -9.758 13.266 -13.648 1 88.56 136 GLN B C 1
ATOM 3709 O O . GLN B 1 136 ? -10.125 14.414 -13.422 1 88.56 136 GLN B O 1
ATOM 3714 N N . GLN B 1 137 ? -10.398 12.227 -13.258 1 91.81 137 GLN B N 1
ATOM 3715 C CA . GLN B 1 137 ? -11.609 12.367 -12.453 1 91.81 137 GLN B CA 1
ATOM 3716 C C . GLN B 1 137 ? -11.32 13.094 -11.148 1 91.81 137 GLN B C 1
ATOM 3718 O O . GLN B 1 137 ? -12.102 13.945 -10.719 1 91.81 137 GLN B O 1
ATOM 3723 N N . GLN B 1 138 ? -10.227 12.719 -10.594 1 90.62 138 GLN B N 1
ATOM 3724 C CA . GLN B 1 138 ? -9.836 13.375 -9.359 1 90.62 138 GLN B CA 1
ATOM 3725 C C . GLN B 1 138 ? -9.633 14.875 -9.57 1 90.62 138 GLN B C 1
ATOM 3727 O O . GLN B 1 138 ? -10.062 15.688 -8.758 1 90.62 138 GLN B O 1
ATOM 3732 N N . ARG B 1 139 ? -8.953 15.18 -10.617 1 91.69 139 ARG B N 1
ATOM 3733 C CA . ARG B 1 139 ? -8.703 16.578 -10.938 1 91.69 139 ARG B CA 1
ATOM 3734 C C . ARG B 1 139 ? -10.008 17.344 -11.148 1 91.69 139 ARG B C 1
ATOM 3736 O O . ARG B 1 139 ? -10.125 18.5 -10.742 1 91.69 139 ARG B O 1
ATOM 3743 N N . VAL B 1 140 ? -10.984 16.688 -11.742 1 94.94 140 VAL B N 1
ATOM 3744 C CA . VAL B 1 140 ? -12.289 17.312 -11.93 1 94.94 140 VAL B CA 1
ATOM 3745 C C . VAL B 1 140 ? -12.938 17.578 -10.57 1 94.94 140 VAL B C 1
ATOM 3747 O O . VAL B 1 140 ? -13.5 18.656 -10.336 1 94.94 140 VAL B O 1
ATOM 3750 N N . ALA B 1 141 ? -12.836 16.594 -9.734 1 94.12 141 ALA B N 1
ATOM 3751 C CA . ALA B 1 141 ? -13.406 16.719 -8.398 1 94.12 141 ALA B CA 1
ATOM 3752 C C . ALA B 1 141 ? -12.766 17.875 -7.641 1 94.12 141 ALA B C 1
ATOM 3754 O O . ALA B 1 141 ? -13.445 18.641 -6.945 1 94.12 141 ALA B O 1
ATOM 3755 N N . ILE B 1 142 ? -11.523 18 -7.785 1 93.69 142 ILE B N 1
ATOM 3756 C CA . ILE B 1 142 ? -10.781 19.062 -7.125 1 93.69 142 ILE B CA 1
ATOM 3757 C C . ILE B 1 142 ? -11.203 20.422 -7.715 1 93.69 142 ILE B C 1
ATOM 3759 O O . ILE B 1 142 ? -11.461 21.375 -6.977 1 93.69 142 ILE B O 1
ATOM 3763 N N . ALA B 1 143 ? -11.305 20.453 -9 1 94.69 143 ALA B N 1
ATOM 3764 C CA . ALA B 1 143 ? -11.734 21.688 -9.664 1 94.69 143 ALA B CA 1
ATOM 3765 C C . ALA B 1 143 ? -13.125 22.094 -9.195 1 94.69 143 ALA B C 1
ATOM 3767 O O . ALA B 1 143 ? -13.367 23.281 -8.922 1 94.69 143 ALA B O 1
ATOM 3768 N N . ARG B 1 144 ? -13.969 21.156 -9.148 1 94.88 144 ARG B N 1
ATOM 3769 C CA . ARG B 1 144 ? -15.328 21.422 -8.688 1 94.88 144 ARG B CA 1
ATOM 3770 C C . ARG B 1 144 ? -15.328 22 -7.281 1 94.88 144 ARG B C 1
ATOM 3772 O O . ARG B 1 144 ? -16.031 22.969 -7.008 1 94.88 144 ARG B O 1
ATOM 3779 N N . ALA B 1 145 ? -14.531 21.422 -6.461 1 93.06 145 ALA B N 1
ATOM 3780 C CA . ALA B 1 145 ? -14.461 21.891 -5.078 1 93.06 145 ALA B CA 1
ATOM 3781 C C . ALA B 1 145 ? -13.852 23.281 -4.996 1 93.06 145 ALA B C 1
ATOM 3783 O O . ALA B 1 145 ? -14.352 24.141 -4.27 1 93.06 145 ALA B O 1
ATOM 3784 N N . LEU B 1 146 ? -12.836 23.531 -5.75 1 93.44 146 LEU B N 1
ATOM 3785 C CA . LEU B 1 146 ? -12.102 24.797 -5.695 1 93.44 146 LEU B CA 1
ATOM 3786 C C . LEU B 1 146 ? -12.922 25.922 -6.309 1 93.44 146 LEU B C 1
ATOM 3788 O O . LEU B 1 146 ? -12.781 27.094 -5.918 1 93.44 146 LEU B O 1
ATOM 3792 N N . ALA B 1 147 ? -13.727 25.547 -7.25 1 93.38 147 ALA B N 1
ATOM 3793 C CA . ALA B 1 147 ? -14.547 26.547 -7.934 1 93.38 147 ALA B CA 1
ATOM 3794 C C . ALA B 1 147 ? -15.398 27.328 -6.938 1 93.38 147 ALA B C 1
ATOM 3796 O O . ALA B 1 147 ? -15.68 28.516 -7.148 1 93.38 147 ALA B O 1
ATOM 3797 N N . CYS B 1 148 ? -15.742 26.719 -5.914 1 91.06 148 CYS B N 1
ATOM 3798 C CA . CYS B 1 148 ? -16.609 27.344 -4.922 1 91.06 148 CYS B CA 1
ATOM 3799 C C . CYS B 1 148 ? -15.789 28.156 -3.924 1 91.06 148 CYS B C 1
ATOM 3801 O O . CYS B 1 148 ? -16.344 28.703 -2.969 1 91.06 148 CYS B O 1
ATOM 3803 N N . GLU B 1 149 ? -14.516 28.141 -4.113 1 90.88 149 GLU B N 1
ATOM 3804 C CA . GLU B 1 149 ? -13.594 28.906 -3.277 1 90.88 149 GLU B CA 1
ATOM 3805 C C . GLU B 1 149 ? -13.758 28.547 -1.804 1 90.88 149 GLU B C 1
ATOM 3807 O O . GLU B 1 149 ? -13.984 29.422 -0.968 1 90.88 149 GLU B O 1
ATOM 3812 N N . PRO B 1 150 ? -13.531 27.375 -1.489 1 93.31 150 PRO B N 1
ATOM 3813 C CA . PRO B 1 150 ? -13.68 26.922 -0.101 1 93.31 150 PRO B CA 1
ATOM 3814 C C . PRO B 1 150 ? -12.586 27.469 0.812 1 93.31 150 PRO B C 1
ATOM 3816 O O . PRO B 1 150 ? -11.5 27.812 0.341 1 93.31 150 PRO B O 1
ATOM 3819 N N . GLU B 1 151 ? -12.93 27.547 2.096 1 93.88 151 GLU B N 1
ATOM 3820 C CA . GLU B 1 151 ? -11.93 27.938 3.088 1 93.88 151 GLU B CA 1
ATOM 3821 C C . GLU B 1 151 ? -11.086 26.734 3.51 1 93.88 151 GLU B C 1
ATOM 3823 O O . GLU B 1 151 ? -9.977 26.906 4.016 1 93.88 151 GLU B O 1
ATOM 3828 N N . LEU B 1 152 ? -11.664 25.625 3.316 1 95.88 152 LEU B N 1
ATOM 3829 C CA . LEU B 1 152 ? -11.016 24.375 3.699 1 95.88 152 LEU B CA 1
ATOM 3830 C C . LEU B 1 152 ? -11.469 23.234 2.793 1 95.88 152 LEU B C 1
ATOM 3832 O O . LEU B 1 152 ? -12.641 23.156 2.434 1 95.88 152 LEU B O 1
ATOM 3836 N N . LEU B 1 153 ? -10.516 22.453 2.438 1 96.25 153 LEU B N 1
ATOM 3837 C CA . LEU B 1 153 ? -10.828 21.266 1.629 1 96.25 153 LEU B CA 1
ATOM 3838 C C . LEU B 1 153 ? -10.633 19.984 2.434 1 96.25 153 LEU B C 1
ATOM 3840 O O . LEU B 1 153 ? -9.617 19.828 3.111 1 96.25 153 LEU B O 1
ATOM 3844 N N . LEU B 1 154 ? -11.617 19.141 2.434 1 96.69 154 LEU B N 1
ATOM 3845 C CA . LEU B 1 154 ? -11.555 17.812 3.061 1 96.69 154 LEU B CA 1
ATOM 3846 C C . LEU B 1 154 ? -11.523 16.719 2.006 1 96.69 154 LEU B C 1
ATOM 3848 O O . LEU B 1 154 ? -12.359 16.703 1.099 1 96.69 154 LEU B O 1
ATOM 3852 N N . LEU B 1 155 ? -10.508 15.898 2.111 1 95.44 155 LEU B N 1
ATOM 3853 C CA . LEU B 1 155 ? -10.367 14.812 1.142 1 95.44 155 LEU B CA 1
ATOM 3854 C C . LEU B 1 155 ? -10.391 13.461 1.836 1 95.44 155 LEU B C 1
ATOM 3856 O O . LEU B 1 155 ? -9.617 13.211 2.762 1 95.44 155 LEU B O 1
ATOM 3860 N N . ASP B 1 156 ? -11.266 12.656 1.407 1 91.44 156 ASP B N 1
ATOM 3861 C CA . ASP B 1 156 ? -11.344 11.297 1.936 1 91.44 156 ASP B CA 1
ATOM 3862 C C . ASP B 1 156 ? -10.703 10.297 0.979 1 91.44 156 ASP B C 1
ATOM 3864 O O . ASP B 1 156 ? -11.312 9.906 -0.019 1 91.44 156 ASP B O 1
ATOM 3868 N N . GLU B 1 157 ? -9.469 9.844 1.252 1 87.88 157 GLU B N 1
ATOM 3869 C CA . GLU B 1 157 ? -8.68 8.891 0.482 1 87.88 157 GLU B CA 1
ATOM 3870 C C . GLU B 1 157 ? -8.539 9.328 -0.971 1 87.88 157 GLU B C 1
ATOM 3872 O O . GLU B 1 157 ? -8.875 8.586 -1.891 1 87.88 157 GLU B O 1
ATOM 3877 N N . PRO B 1 158 ? -7.895 10.398 -1.203 1 89 158 PRO B N 1
ATOM 3878 C CA . PRO B 1 158 ? -7.883 11.031 -2.525 1 89 158 PRO B CA 1
ATOM 3879 C C . PRO B 1 158 ? -7.09 10.227 -3.555 1 89 158 PRO B C 1
ATOM 3881 O O . PRO B 1 158 ? -7.289 10.398 -4.762 1 89 158 PRO B O 1
ATOM 3884 N N . PHE B 1 159 ? -6.242 9.312 -3.117 1 86.62 159 PHE B N 1
ATOM 3885 C CA . PHE B 1 159 ? -5.363 8.672 -4.09 1 86.62 159 PHE B CA 1
ATOM 3886 C C . PHE B 1 159 ? -5.586 7.164 -4.105 1 86.62 159 PHE B C 1
ATOM 3888 O O . PHE B 1 159 ? -4.746 6.414 -4.605 1 86.62 159 PHE B O 1
ATOM 3895 N N . SER B 1 160 ? -6.641 6.695 -3.578 1 74.81 160 SER B N 1
ATOM 3896 C CA . SER B 1 160 ? -6.906 5.27 -3.436 1 74.81 160 SER B CA 1
ATOM 3897 C C . SER B 1 160 ? -7.102 4.605 -4.797 1 74.81 160 SER B C 1
ATOM 3899 O O . SER B 1 160 ? -6.848 3.408 -4.949 1 74.81 160 SER B O 1
ATOM 3901 N N . ASN B 1 161 ? -7.512 5.324 -5.805 1 69.19 161 ASN B N 1
ATOM 3902 C CA . ASN B 1 161 ? -7.844 4.734 -7.098 1 69.19 161 ASN B CA 1
ATOM 3903 C C . ASN B 1 161 ? -6.785 5.051 -8.148 1 69.19 161 ASN B C 1
ATOM 3905 O O . ASN B 1 161 ? -7.02 4.879 -9.344 1 69.19 161 ASN B O 1
ATOM 3909 N N . ILE B 1 162 ? -5.691 5.465 -7.66 1 73.38 162 ILE B N 1
ATOM 3910 C CA . ILE B 1 162 ? -4.645 5.855 -8.594 1 73.38 162 ILE B CA 1
ATOM 3911 C C . ILE B 1 162 ? -3.578 4.766 -8.664 1 73.38 162 ILE B C 1
ATOM 3913 O O . ILE B 1 162 ? -3.205 4.191 -7.641 1 73.38 162 ILE B O 1
ATOM 3917 N N . ASP B 1 163 ? -3.154 4.473 -9.852 1 66.44 163 ASP B N 1
ATOM 3918 C CA . ASP B 1 163 ? -2.139 3.453 -10.078 1 66.44 163 ASP B CA 1
ATOM 3919 C C . ASP B 1 163 ? -0.802 3.855 -9.461 1 66.44 163 ASP B C 1
ATOM 3921 O O . ASP B 1 163 ? -0.494 5.043 -9.359 1 66.44 163 ASP B O 1
ATOM 3925 N N . SER B 1 164 ? 0.033 2.898 -9.109 1 66.12 164 SER B N 1
ATOM 3926 C CA . SER B 1 164 ? 1.3 3.104 -8.414 1 66.12 164 SER B CA 1
ATOM 3927 C C . SER B 1 164 ? 2.301 3.84 -9.297 1 66.12 164 SER B C 1
ATOM 3929 O O . SER B 1 164 ? 3.148 4.586 -8.797 1 66.12 164 SER B O 1
ATOM 3931 N N . GLN B 1 165 ? 2.115 3.729 -10.586 1 65.06 165 GLN B N 1
ATOM 3932 C CA . GLN B 1 165 ? 3.113 4.293 -11.484 1 65.06 165 GLN B CA 1
ATOM 3933 C C . GLN B 1 165 ? 3.002 5.812 -11.547 1 65.06 165 GLN B C 1
ATOM 3935 O O . GLN B 1 165 ? 4.016 6.512 -11.625 1 65.06 165 GLN B O 1
ATOM 3940 N N . THR B 1 166 ? 1.788 6.281 -11.469 1 71.94 166 THR B N 1
ATOM 3941 C CA . THR B 1 166 ? 1.562 7.711 -11.641 1 71.94 166 THR B CA 1
ATOM 3942 C C . THR B 1 166 ? 1.241 8.375 -10.305 1 71.94 166 THR B C 1
ATOM 3944 O O . THR B 1 166 ? 1.087 9.594 -10.227 1 71.94 166 THR B O 1
ATOM 3947 N N . ARG B 1 167 ? 1.303 7.605 -9.297 1 79.5 167 ARG B N 1
ATOM 3948 C CA . ARG B 1 167 ? 0.775 8.023 -8 1 79.5 167 ARG B CA 1
ATOM 3949 C C . ARG B 1 167 ? 1.547 9.227 -7.457 1 79.5 167 ARG B C 1
ATOM 3951 O O . ARG B 1 167 ? 0.956 10.258 -7.145 1 79.5 167 ARG B O 1
ATOM 3958 N N . TYR B 1 168 ? 2.889 9.156 -7.434 1 82.75 168 TYR B N 1
ATOM 3959 C CA . TYR B 1 168 ? 3.68 10.203 -6.801 1 82.75 168 TYR B CA 1
ATOM 3960 C C . TYR B 1 168 ? 3.672 11.477 -7.641 1 82.75 168 TYR B C 1
ATOM 3962 O O . TYR B 1 168 ? 3.639 12.586 -7.098 1 82.75 168 TYR B O 1
ATOM 3970 N N . ALA B 1 169 ? 3.664 11.242 -8.914 1 81.75 169 ALA B N 1
ATOM 3971 C CA . ALA B 1 169 ? 3.543 12.414 -9.781 1 81.75 169 ALA B CA 1
ATOM 3972 C C . ALA B 1 169 ? 2.213 13.125 -9.562 1 81.75 169 ALA B C 1
ATOM 3974 O O . ALA B 1 169 ? 2.168 14.352 -9.469 1 81.75 169 ALA B O 1
ATOM 3975 N N . MET B 1 170 ? 1.223 12.375 -9.445 1 85.12 170 MET B N 1
ATOM 3976 C CA . MET B 1 170 ? -0.105 12.938 -9.227 1 85.12 170 MET B CA 1
ATOM 3977 C C . MET B 1 170 ? -0.187 13.625 -7.863 1 85.12 170 MET B C 1
ATOM 3979 O O . MET B 1 170 ? -0.766 14.703 -7.742 1 85.12 170 MET B O 1
ATOM 3983 N N . ILE B 1 171 ? 0.383 13.008 -6.891 1 89.62 171 ILE B N 1
ATOM 3984 C CA . ILE B 1 171 ? 0.395 13.57 -5.547 1 89.62 171 ILE B CA 1
ATOM 3985 C C . ILE B 1 171 ? 1.074 14.938 -5.566 1 89.62 171 ILE B C 1
ATOM 3987 O O . ILE B 1 171 ? 0.548 15.906 -5.016 1 89.62 171 ILE B O 1
ATOM 3991 N N . GLN B 1 172 ? 2.123 15.039 -6.211 1 88.56 172 GLN B N 1
ATOM 3992 C CA . GLN B 1 172 ? 2.861 16.297 -6.285 1 88.56 172 GLN B CA 1
ATOM 3993 C C . GLN B 1 172 ? 2.072 17.359 -7.051 1 88.56 172 GLN B C 1
ATOM 3995 O O . GLN B 1 172 ? 2.057 18.531 -6.664 1 88.56 172 GLN B O 1
ATOM 4000 N N . GLU B 1 173 ? 1.49 16.906 -8.07 1 88.75 173 GLU B N 1
ATOM 4001 C CA . GLU B 1 173 ? 0.696 17.844 -8.859 1 88.75 173 GLU B CA 1
ATOM 4002 C C . GLU B 1 173 ? -0.471 18.406 -8.047 1 88.75 173 GLU B C 1
ATOM 4004 O O . GLU B 1 173 ? -0.723 19.609 -8.055 1 88.75 173 GLU B O 1
ATOM 4009 N N . ILE B 1 174 ? -1.164 17.547 -7.418 1 90.44 174 ILE B N 1
ATOM 4010 C CA . ILE B 1 174 ? -2.312 17.969 -6.621 1 90.44 174 ILE B CA 1
ATOM 4011 C C . ILE B 1 174 ? -1.847 18.875 -5.484 1 90.44 174 ILE B C 1
ATOM 4013 O O . ILE B 1 174 ? -2.498 19.875 -5.176 1 90.44 174 ILE B O 1
ATOM 4017 N N . LYS B 1 175 ? -0.775 18.516 -4.855 1 92.75 175 LYS B N 1
ATOM 4018 C CA . LYS B 1 175 ? -0.206 19.359 -3.807 1 92.75 175 LYS B CA 1
ATOM 4019 C C . LYS B 1 175 ? 0.095 20.766 -4.328 1 92.75 175 LYS B C 1
ATOM 4021 O O . LYS B 1 175 ? -0.24 21.75 -3.678 1 92.75 175 LYS B O 1
ATOM 4026 N N . GLN B 1 176 ? 0.672 20.797 -5.477 1 91.94 176 GLN B N 1
ATOM 4027 C CA . GLN B 1 176 ? 1 22.094 -6.082 1 91.94 176 GLN B CA 1
ATOM 4028 C C . GLN B 1 176 ? -0.261 22.891 -6.379 1 91.94 176 GLN B C 1
ATOM 4030 O O . GLN B 1 176 ? -0.286 24.109 -6.191 1 91.94 176 GLN B O 1
ATOM 4035 N N . ILE B 1 177 ? -1.226 22.219 -6.867 1 91.69 177 ILE B N 1
ATOM 4036 C CA . ILE B 1 177 ? -2.494 22.875 -7.168 1 91.69 177 ILE B CA 1
ATOM 4037 C C . ILE B 1 177 ? -3.062 23.5 -5.895 1 91.69 177 ILE B C 1
ATOM 4039 O O . ILE B 1 177 ? -3.414 24.672 -5.883 1 91.69 177 ILE B O 1
ATOM 4043 N N . LEU B 1 178 ? -3.123 22.797 -4.832 1 93 178 LEU B N 1
ATOM 4044 C CA . LEU B 1 178 ? -3.695 23.281 -3.582 1 93 178 LEU B CA 1
ATOM 4045 C C . LEU B 1 178 ? -2.865 24.422 -3.01 1 93 178 LEU B C 1
ATOM 4047 O O . LEU B 1 178 ? -3.416 25.422 -2.557 1 93 178 LEU B O 1
ATOM 4051 N N . LYS B 1 179 ? -1.584 24.266 -3.086 1 93.94 179 LYS B N 1
ATOM 4052 C CA . LYS B 1 179 ? -0.687 25.297 -2.568 1 93.94 179 LYS B CA 1
ATOM 4053 C C . LYS B 1 179 ? -0.802 26.594 -3.379 1 93.94 179 LYS B C 1
ATOM 4055 O O . LYS B 1 179 ? -0.785 27.688 -2.814 1 93.94 179 LYS B O 1
ATOM 4060 N N . SER B 1 180 ? -0.9 26.406 -4.648 1 91.81 180 SER B N 1
ATOM 4061 C CA . SER B 1 180 ? -1.002 27.578 -5.512 1 91.81 180 SER B CA 1
ATOM 4062 C C . SER B 1 180 ? -2.295 28.344 -5.254 1 91.81 180 SER B C 1
ATOM 4064 O O . SER B 1 180 ? -2.332 29.562 -5.387 1 91.81 180 SER B O 1
ATOM 4066 N N . GLN B 1 181 ? -3.307 27.656 -4.914 1 91.44 181 GLN B N 1
ATOM 4067 C CA . GLN B 1 181 ? -4.602 28.266 -4.637 1 91.44 181 GLN B CA 1
ATOM 4068 C C . GLN B 1 181 ? -4.703 28.703 -3.18 1 91.44 181 GLN B C 1
ATOM 4070 O O . GLN B 1 181 ? -5.684 29.328 -2.781 1 91.44 181 GLN B O 1
ATOM 4075 N N . LYS B 1 182 ? -3.682 28.328 -2.346 1 92.5 182 LYS B N 1
ATOM 4076 C CA . LYS B 1 182 ? -3.588 28.688 -0.936 1 92.5 182 LYS B CA 1
ATOM 4077 C C . LYS B 1 182 ? -4.777 28.156 -0.148 1 92.5 182 LYS B C 1
ATOM 4079 O O . LYS B 1 182 ? -5.34 28.859 0.695 1 92.5 182 LYS B O 1
ATOM 4084 N N . VAL B 1 183 ? -5.234 27.078 -0.478 1 92.5 183 VAL B N 1
ATOM 4085 C CA . VAL B 1 183 ? -6.348 26.438 0.225 1 92.5 183 VAL B CA 1
ATOM 4086 C C . VAL B 1 183 ? -5.82 25.344 1.146 1 92.5 183 VAL B C 1
ATOM 4088 O O . VAL B 1 183 ? -5.164 24.406 0.692 1 92.5 183 VAL B O 1
ATOM 4091 N N . PRO B 1 184 ? -6.062 25.5 2.42 1 95.56 184 PRO B N 1
ATOM 4092 C CA . PRO B 1 184 ? -5.688 24.422 3.322 1 95.56 184 PRO B CA 1
ATOM 4093 C C . PRO B 1 184 ? -6.543 23.172 3.123 1 95.56 184 PRO B C 1
ATOM 4095 O O . PRO B 1 184 ? -7.688 23.266 2.674 1 95.56 184 PRO B O 1
ATOM 4098 N N . ALA B 1 185 ? -5.957 22.062 3.51 1 96.88 185 ALA B N 1
ATOM 4099 C CA . ALA B 1 185 ? -6.664 20.812 3.281 1 96.88 185 ALA B CA 1
ATOM 4100 C C . ALA B 1 185 ? -6.391 19.812 4.406 1 96.88 185 ALA B C 1
ATOM 4102 O O . ALA B 1 185 ? -5.352 19.875 5.066 1 96.88 185 ALA B O 1
ATOM 4103 N N . ILE B 1 186 ? -7.367 19 4.668 1 97.5 186 ILE B N 1
ATOM 4104 C CA . ILE B 1 186 ? -7.246 17.828 5.527 1 97.5 186 ILE B CA 1
ATOM 4105 C C . ILE B 1 186 ? -7.621 16.578 4.738 1 97.5 186 ILE B C 1
ATOM 4107 O O . ILE B 1 186 ? -8.633 16.547 4.031 1 97.5 186 ILE B O 1
ATOM 4111 N N . PHE B 1 187 ? -6.727 15.602 4.816 1 95.94 187 PHE B N 1
ATOM 4112 C CA . PHE B 1 187 ? -7.098 14.391 4.098 1 95.94 187 PHE B CA 1
ATOM 4113 C C . PHE B 1 187 ? -6.836 13.156 4.949 1 95.94 187 PHE B C 1
ATOM 4115 O O . PHE B 1 187 ? -6.047 13.203 5.898 1 95.94 187 PHE B O 1
ATOM 4122 N N . VAL B 1 188 ? -7.609 12.148 4.637 1 93.81 188 VAL B N 1
ATOM 4123 C CA . VAL B 1 188 ? -7.488 10.852 5.285 1 93.81 188 VAL B CA 1
ATOM 4124 C C . VAL B 1 188 ? -6.91 9.836 4.301 1 93.81 188 VAL B C 1
ATOM 4126 O O . VAL B 1 188 ? -7.23 9.867 3.109 1 93.81 188 VAL B O 1
ATOM 4129 N N . THR B 1 189 ? -6.039 9.023 4.836 1 88.31 189 THR B N 1
ATOM 4130 C CA . THR B 1 189 ? -5.5 7.938 4.02 1 88.31 189 THR B CA 1
ATOM 4131 C C . THR B 1 189 ? -5.055 6.77 4.895 1 88.31 189 THR B C 1
ATOM 4133 O O . THR B 1 189 ? -4.844 6.938 6.098 1 88.31 189 THR B O 1
ATOM 4136 N N . HIS B 1 190 ? -4.988 5.695 4.293 1 76.62 190 HIS B N 1
ATOM 4137 C CA . HIS B 1 190 ? -4.41 4.539 4.965 1 76.62 190 HIS B CA 1
ATOM 4138 C C . HIS B 1 190 ? -2.969 4.309 4.523 1 76.62 190 HIS B C 1
ATOM 4140 O O . HIS B 1 190 ? -2.285 3.43 5.059 1 76.62 190 HIS B O 1
ATOM 4146 N N . SER B 1 191 ? -2.525 5.082 3.67 1 80.69 191 SER B N 1
ATOM 4147 C CA . SER B 1 191 ? -1.182 4.918 3.125 1 80.69 191 SER B CA 1
ATOM 4148 C C . SER B 1 191 ? -0.199 5.879 3.783 1 80.69 191 SER B C 1
ATOM 4150 O O . SER B 1 191 ? -0.295 7.098 3.604 1 80.69 191 SER B O 1
ATOM 4152 N N . LYS B 1 192 ? 0.788 5.301 4.387 1 87.19 192 LYS B N 1
ATOM 4153 C CA . LYS B 1 192 ? 1.808 6.125 5.027 1 87.19 192 LYS B CA 1
ATOM 4154 C C . LYS B 1 192 ? 2.619 6.898 3.994 1 87.19 192 LYS B C 1
ATOM 4156 O O . LYS B 1 192 ? 3.004 8.047 4.23 1 87.19 192 LYS B O 1
ATOM 4161 N N . GLU B 1 193 ? 2.883 6.266 2.883 1 87.19 193 GLU B N 1
ATOM 4162 C CA . GLU B 1 193 ? 3.658 6.922 1.835 1 87.19 193 GLU B CA 1
ATOM 4163 C C . GLU B 1 193 ? 2.932 8.156 1.305 1 87.19 193 GLU B C 1
ATOM 4165 O O . GLU B 1 193 ? 3.555 9.188 1.058 1 87.19 193 GLU B O 1
ATOM 4170 N N . GLU B 1 194 ? 1.675 7.98 1.183 1 90.06 194 GLU B N 1
ATOM 4171 C CA . GLU B 1 194 ? 0.868 9.109 0.742 1 90.06 194 GLU B CA 1
ATOM 4172 C C . GLU B 1 194 ? 0.907 10.25 1.762 1 90.06 194 GLU B C 1
ATOM 4174 O O . GLU B 1 194 ? 1.038 11.414 1.394 1 90.06 194 GLU B O 1
ATOM 4179 N N . ALA B 1 195 ? 0.769 9.844 2.965 1 93.94 195 ALA B N 1
ATOM 4180 C CA . ALA B 1 195 ? 0.81 10.828 4.043 1 93.94 195 ALA B CA 1
ATOM 4181 C C . ALA B 1 195 ? 2.121 11.609 4.023 1 93.94 195 ALA B C 1
ATOM 4183 O O . ALA B 1 195 ? 2.117 12.844 4.098 1 93.94 195 ALA B O 1
ATOM 4184 N N . PHE B 1 196 ? 3.154 10.914 3.836 1 93.94 196 PHE B N 1
ATOM 4185 C CA . PHE B 1 196 ? 4.473 11.531 3.83 1 93.94 196 PHE B CA 1
ATOM 4186 C C . PHE B 1 196 ? 4.641 12.445 2.615 1 93.94 196 PHE B C 1
ATOM 4188 O O . PHE B 1 196 ? 5.203 13.531 2.721 1 93.94 196 PHE B O 1
ATOM 4195 N N . ALA B 1 197 ? 4.121 11.992 1.548 1 92.25 197 ALA B N 1
ATOM 4196 C CA . ALA B 1 197 ? 4.348 12.688 0.284 1 92.25 197 ALA B CA 1
ATOM 4197 C C . ALA B 1 197 ? 3.451 13.914 0.164 1 92.25 197 ALA B C 1
ATOM 4199 O O . ALA B 1 197 ? 3.842 14.922 -0.432 1 92.25 197 ALA B O 1
ATOM 4200 N N . PHE B 1 198 ? 2.326 13.875 0.785 1 94.5 198 PHE B N 1
ATOM 4201 C CA . PHE B 1 198 ? 1.298 14.867 0.488 1 94.5 198 PHE B CA 1
ATOM 4202 C C . PHE B 1 198 ? 1.146 15.852 1.64 1 94.5 198 PHE B C 1
ATOM 4204 O O . PHE B 1 198 ? 0.88 17.031 1.42 1 94.5 198 PHE B O 1
ATOM 4211 N N . ALA B 1 199 ? 1.396 15.438 2.781 1 96.94 199 ALA B N 1
ATOM 4212 C CA . ALA B 1 199 ? 1.053 16.234 3.957 1 96.94 199 ALA B CA 1
ATOM 4213 C C . ALA B 1 199 ? 2.219 17.125 4.375 1 96.94 199 ALA B C 1
ATOM 4215 O O . ALA B 1 199 ? 3.383 16.734 4.262 1 96.94 199 ALA B O 1
ATOM 4216 N N . ASP B 1 200 ? 1.84 18.312 4.844 1 96.56 200 ASP B N 1
ATOM 4217 C CA . ASP B 1 200 ? 2.805 19.125 5.582 1 96.56 200 ASP B CA 1
ATOM 4218 C C . ASP B 1 200 ? 2.963 18.625 7.016 1 96.56 200 ASP B C 1
ATOM 4220 O O . ASP B 1 200 ? 4.074 18.594 7.547 1 96.56 200 ASP B O 1
ATOM 4224 N N . LYS B 1 201 ? 1.864 18.328 7.543 1 97.38 201 LYS B N 1
ATOM 4225 C CA . LYS B 1 201 ? 1.83 17.734 8.883 1 97.38 201 LYS B CA 1
ATOM 4226 C C . LYS B 1 201 ? 0.903 16.531 8.93 1 97.38 201 LYS B C 1
ATOM 4228 O O . LYS B 1 201 ? -0.001 16.406 8.094 1 97.38 201 LYS B O 1
ATOM 4233 N N . ILE B 1 202 ? 1.184 15.672 9.867 1 97.25 202 ILE B N 1
ATOM 4234 C CA . ILE B 1 202 ? 0.401 14.453 10.055 1 97.25 202 ILE B CA 1
ATOM 4235 C C . ILE B 1 202 ? -0.102 14.375 11.492 1 97.25 202 ILE B C 1
ATOM 4237 O O . ILE B 1 202 ? 0.644 14.664 12.438 1 97.25 202 ILE B O 1
ATOM 4241 N N . ALA B 1 203 ? -1.38 14.094 11.641 1 97.31 203 ALA B N 1
ATOM 4242 C CA . ALA B 1 203 ? -1.97 13.742 12.93 1 97.31 203 ALA B CA 1
ATOM 4243 C C . ALA B 1 203 ? -2.18 12.234 13.047 1 97.31 203 ALA B C 1
ATOM 4245 O O . ALA B 1 203 ? -3.062 11.672 12.391 1 97.31 203 ALA B O 1
ATOM 4246 N N . VAL B 1 204 ? -1.373 11.609 13.891 1 95.94 204 VAL B N 1
ATOM 4247 C CA . VAL B 1 204 ? -1.54 10.18 14.133 1 95.94 204 VAL B CA 1
ATOM 4248 C C . VAL B 1 204 ? -2.619 9.953 15.188 1 95.94 204 VAL B C 1
ATOM 4250 O O . VAL B 1 204 ? -2.51 10.453 16.312 1 95.94 204 VAL B O 1
ATOM 4253 N N . MET B 1 205 ? -3.6 9.203 14.781 1 94.19 205 MET B N 1
ATOM 4254 C CA . MET B 1 205 ? -4.758 9.016 15.656 1 94.19 205 MET B CA 1
ATOM 4255 C C . MET B 1 205 ? -4.816 7.59 16.188 1 94.19 205 MET B C 1
ATOM 4257 O O . MET B 1 205 ? -4.488 6.641 15.469 1 94.19 205 MET B O 1
ATOM 4261 N N . ASP B 1 206 ? -5.207 7.484 17.438 1 91.06 206 ASP B N 1
ATOM 4262 C CA . ASP B 1 206 ? -5.453 6.203 18.094 1 91.06 206 ASP B CA 1
ATOM 4263 C C . ASP B 1 206 ? -6.633 6.297 19.062 1 91.06 206 ASP B C 1
ATOM 4265 O O . ASP B 1 206 ? -6.656 7.152 19.938 1 91.06 206 ASP B O 1
ATOM 4269 N N . GLN B 1 207 ? -7.582 5.375 18.875 1 88.94 207 GLN B N 1
ATOM 4270 C CA . GLN B 1 207 ? -8.734 5.254 19.766 1 88.94 207 GLN B CA 1
ATOM 4271 C C . GLN B 1 207 ? -9.414 6.605 19.969 1 88.94 207 GLN B C 1
ATOM 4273 O O . GLN B 1 207 ? -9.695 6.996 21.109 1 88.94 207 GLN B O 1
ATOM 4278 N N . GLY B 1 208 ? -9.539 7.34 18.922 1 92.12 208 GLY B N 1
ATOM 4279 C CA . GLY B 1 208 ? -10.344 8.555 18.938 1 92.12 208 GLY B CA 1
ATOM 4280 C C . GLY B 1 208 ? -9.562 9.773 19.391 1 92.12 208 GLY B C 1
ATOM 4281 O O . GLY B 1 208 ? -10.133 10.852 19.547 1 92.12 208 GLY B O 1
ATOM 4282 N N . LYS B 1 209 ? -8.242 9.617 19.594 1 94.94 209 LYS B N 1
ATOM 4283 C CA . LYS B 1 209 ? -7.387 10.719 20.031 1 94.94 209 LYS B CA 1
ATOM 4284 C C . LYS B 1 209 ? -6.215 10.914 19.078 1 94.94 209 LYS B C 1
ATOM 4286 O O . LYS B 1 209 ? -5.855 10.008 18.328 1 94.94 209 LYS B O 1
ATOM 4291 N N . ILE B 1 210 ? -5.723 12.109 19.094 1 95.94 210 ILE B N 1
ATOM 4292 C CA . ILE B 1 210 ? -4.477 12.375 18.391 1 95.94 210 ILE B CA 1
ATOM 4293 C C . ILE B 1 210 ? -3.291 12.102 19.312 1 95.94 210 ILE B C 1
ATOM 4295 O O . ILE B 1 210 ? -3.146 12.75 20.359 1 95.94 210 ILE B O 1
ATOM 4299 N N . VAL B 1 211 ? -2.451 11.227 18.969 1 96 211 VAL B N 1
ATOM 4300 C CA . VAL B 1 211 ? -1.339 10.773 19.797 1 96 211 VAL B CA 1
ATOM 4301 C C . VAL B 1 211 ? -0.127 11.68 19.562 1 96 211 VAL B C 1
ATOM 4303 O O . VAL B 1 211 ? 0.603 11.992 20.516 1 96 211 VAL B O 1
ATOM 4306 N N . GLN B 1 212 ? 0.119 12.023 18.375 1 96.75 212 GLN B N 1
ATOM 4307 C CA . GLN B 1 212 ? 1.215 12.914 18 1 96.75 212 GLN B CA 1
ATOM 4308 C C . GLN B 1 212 ? 0.878 13.695 16.734 1 96.75 212 GLN B C 1
ATOM 4310 O O . GLN B 1 212 ? 0.213 13.172 15.836 1 96.75 212 GLN B O 1
ATOM 4315 N N . PHE B 1 213 ? 1.216 14.906 16.75 1 97.06 213 PHE B N 1
ATOM 4316 C CA . PHE B 1 213 ? 0.984 15.82 15.633 1 97.06 213 PHE B CA 1
ATOM 4317 C C . PHE B 1 213 ? 2.26 16.562 15.273 1 97.06 213 PHE B C 1
ATOM 4319 O O . PHE B 1 213 ? 2.883 17.188 16.141 1 97.06 213 PHE B O 1
ATOM 4326 N N . GLY B 1 214 ? 2.693 16.438 13.977 1 96.88 214 GLY B N 1
ATOM 4327 C CA . GLY B 1 214 ? 3.91 17.094 13.523 1 96.88 214 GLY B CA 1
ATOM 4328 C C . GLY B 1 214 ? 4.238 16.797 12.07 1 96.88 214 GLY B C 1
ATOM 4329 O O . GLY B 1 214 ? 3.404 16.266 11.336 1 96.88 214 GLY B O 1
ATOM 4330 N N . THR B 1 215 ? 5.375 17.266 11.664 1 96 215 THR B N 1
ATOM 4331 C CA . THR B 1 215 ? 5.809 17 10.297 1 96 215 THR B CA 1
ATOM 4332 C C . THR B 1 215 ? 6.121 15.516 10.109 1 96 215 THR B C 1
ATOM 4334 O O . THR B 1 215 ? 6.441 14.82 11.07 1 96 215 THR B O 1
ATOM 4337 N N . PRO B 1 216 ? 5.996 15.07 8.883 1 94.5 216 PRO B N 1
ATOM 4338 C CA . PRO B 1 216 ? 6.336 13.672 8.625 1 94.5 216 PRO B CA 1
ATOM 4339 C C . PRO B 1 216 ? 7.727 13.297 9.133 1 94.5 216 PRO B C 1
ATOM 4341 O O . PRO B 1 216 ? 7.895 12.242 9.758 1 94.5 216 PRO B O 1
ATOM 4344 N N . THR B 1 217 ? 8.656 14.148 8.945 1 90.12 217 THR B N 1
ATOM 4345 C CA . THR B 1 217 ? 10.031 13.875 9.359 1 90.12 217 THR B CA 1
ATOM 4346 C C . THR B 1 217 ? 10.133 13.781 10.875 1 90.12 217 THR B C 1
ATOM 4348 O O . THR B 1 217 ? 10.766 12.867 11.406 1 90.12 217 THR B O 1
ATOM 4351 N N . GLU B 1 218 ? 9.492 14.672 11.508 1 92.25 218 GLU B N 1
ATOM 4352 C CA . GLU B 1 218 ? 9.516 14.68 12.969 1 92.25 218 GLU B CA 1
ATOM 4353 C C . GLU B 1 218 ? 8.867 13.422 13.539 1 92.25 218 GLU B C 1
ATOM 4355 O O . GLU B 1 218 ? 9.414 12.789 14.445 1 92.25 218 GLU B O 1
ATOM 4360 N N . LEU B 1 219 ? 7.715 13.102 13.008 1 93.81 219 LEU B N 1
ATOM 4361 C CA . LEU B 1 219 ? 6.98 11.938 13.5 1 93.81 219 LEU B CA 1
ATOM 4362 C C . LEU B 1 219 ? 7.77 10.656 13.258 1 93.81 219 LEU B C 1
ATOM 4364 O O . LEU B 1 219 ? 7.77 9.75 14.094 1 93.81 219 LEU B O 1
ATOM 4368 N N . TYR B 1 220 ? 8.445 10.586 12.164 1 92.19 220 TYR B N 1
ATOM 4369 C CA . TYR B 1 220 ? 9.172 9.367 11.805 1 92.19 220 TYR B CA 1
ATOM 4370 C C . TYR B 1 220 ? 10.461 9.25 12.617 1 92.19 220 TYR B C 1
ATOM 4372 O O . TYR B 1 220 ? 10.828 8.156 13.055 1 92.19 220 TYR B O 1
ATOM 4380 N N . ARG B 1 221 ? 11.125 10.32 12.859 1 87.88 221 ARG B N 1
ATOM 4381 C CA . ARG B 1 221 ? 12.438 10.312 13.5 1 87.88 221 ARG B CA 1
ATOM 4382 C C . ARG B 1 221 ? 12.312 10.367 15.016 1 87.88 221 ARG B C 1
ATOM 4384 O O . ARG B 1 221 ? 13.18 9.867 15.734 1 87.88 221 ARG B O 1
ATOM 4391 N N . ALA B 1 222 ? 11.242 11 15.398 1 90.38 222 ALA B N 1
ATOM 4392 C CA . ALA B 1 222 ? 11.078 11.188 16.844 1 90.38 222 ALA B CA 1
ATOM 4393 C C . ALA B 1 222 ? 9.656 10.867 17.281 1 90.38 222 ALA B C 1
ATOM 4395 O O . ALA B 1 222 ? 8.953 11.734 17.812 1 90.38 222 ALA B O 1
ATOM 4396 N N . PRO B 1 223 ? 9.312 9.641 17.125 1 94.31 223 PRO B N 1
ATOM 4397 C CA . PRO B 1 223 ? 7.996 9.25 17.625 1 94.31 223 PRO B CA 1
ATOM 4398 C C . PRO B 1 223 ? 7.898 9.352 19.141 1 94.31 223 PRO B C 1
ATOM 4400 O O . PRO B 1 223 ? 8.852 9.023 19.859 1 94.31 223 PRO B O 1
ATOM 4403 N N . VAL B 1 224 ? 6.746 9.773 19.625 1 93.94 224 VAL B N 1
ATOM 4404 C CA . VAL B 1 224 ? 6.582 10.055 21.047 1 93.94 224 VAL B CA 1
ATOM 4405 C C . VAL B 1 224 ? 6.473 8.742 21.812 1 93.94 224 VAL B C 1
ATOM 4407 O O . VAL B 1 224 ? 6.805 8.688 23 1 93.94 224 VAL B O 1
ATOM 4410 N N . ASN B 1 225 ? 6.023 7.676 21.156 1 92.94 225 ASN B N 1
ATOM 4411 C CA . ASN B 1 225 ? 5.898 6.363 21.781 1 92.94 225 ASN B CA 1
ATOM 4412 C C . ASN B 1 225 ? 5.953 5.242 20.75 1 92.94 225 ASN B C 1
ATOM 4414 O O . ASN B 1 225 ? 6.078 5.504 19.547 1 92.94 225 ASN B O 1
ATOM 4418 N N . ALA B 1 226 ? 5.945 4.016 21.266 1 91.25 226 ALA B N 1
ATOM 4419 C CA . ALA B 1 226 ? 6.098 2.84 20.422 1 91.25 226 ALA B CA 1
ATOM 4420 C C . ALA B 1 226 ? 4.938 2.719 19.438 1 91.25 226 ALA B C 1
ATOM 4422 O O . ALA B 1 226 ? 5.113 2.254 18.312 1 91.25 226 ALA B O 1
ATOM 4423 N N . PHE B 1 227 ? 3.797 3.143 19.859 1 89.38 227 PHE B N 1
ATOM 4424 C CA . PHE B 1 227 ? 2.639 3.064 18.969 1 89.38 227 PHE B CA 1
ATOM 4425 C C . PHE B 1 227 ? 2.869 3.885 17.703 1 89.38 227 PHE B C 1
ATOM 4427 O O . PHE B 1 227 ? 2.668 3.391 16.594 1 89.38 227 PHE B O 1
ATOM 4434 N N . VAL B 1 228 ? 3.27 5.125 17.859 1 92.94 228 VAL B N 1
ATOM 4435 C CA . VAL B 1 228 ? 3.502 6.012 16.734 1 92.94 228 VAL B CA 1
ATOM 4436 C C . VAL B 1 228 ? 4.621 5.449 15.852 1 92.94 228 VAL B C 1
ATOM 4438 O O . VAL B 1 228 ? 4.512 5.434 14.625 1 92.94 228 VAL B O 1
ATOM 4441 N N . ALA B 1 229 ? 5.633 4.973 16.516 1 92.69 229 ALA B N 1
ATOM 4442 C CA . ALA B 1 229 ? 6.766 4.406 15.789 1 92.69 229 ALA B CA 1
ATOM 4443 C C . ALA B 1 229 ? 6.328 3.219 14.938 1 92.69 229 ALA B C 1
ATOM 4445 O O . ALA B 1 229 ? 6.629 3.164 13.742 1 92.69 229 ALA B O 1
ATOM 4446 N N . ASP B 1 230 ? 5.59 2.373 15.531 1 89.94 230 ASP B N 1
ATOM 4447 C CA . ASP B 1 230 ? 5.168 1.144 14.867 1 89.94 230 ASP B CA 1
ATOM 4448 C C . ASP B 1 230 ? 4.188 1.44 13.734 1 89.94 230 ASP B C 1
ATOM 4450 O O . ASP B 1 230 ? 4.168 0.735 12.719 1 89.94 230 ASP B O 1
ATOM 4454 N N . PHE B 1 231 ? 3.469 2.41 13.93 1 87.25 231 PHE B N 1
ATOM 4455 C CA . PHE B 1 231 ? 2.436 2.732 12.945 1 87.25 231 PHE B CA 1
ATOM 4456 C C . PHE B 1 231 ? 3.051 3.346 11.695 1 87.25 231 PHE B C 1
ATOM 4458 O O . PHE B 1 231 ? 2.525 3.172 10.594 1 87.25 231 PHE B O 1
ATOM 4465 N N . LEU B 1 232 ? 4.113 4.031 11.844 1 90.06 232 LEU B N 1
ATOM 4466 C CA . LEU B 1 232 ? 4.664 4.812 10.742 1 90.06 232 LEU B CA 1
ATOM 4467 C C . LEU B 1 232 ? 5.641 3.982 9.914 1 90.06 232 LEU B C 1
ATOM 4469 O O . LEU B 1 232 ? 6.031 4.379 8.82 1 90.06 232 LEU B O 1
ATOM 4473 N N . GLY B 1 233 ? 6.035 2.908 10.43 1 87 233 GLY B N 1
ATOM 4474 C CA . GLY B 1 233 ? 6.957 2.049 9.703 1 87 233 GLY B CA 1
ATOM 4475 C C . GLY B 1 233 ? 7.48 0.896 10.539 1 87 233 GLY B C 1
ATOM 4476 O O . GLY B 1 233 ? 7.109 0.747 11.711 1 87 233 GLY B O 1
ATOM 4477 N N . GLY B 1 234 ? 8.305 0.098 9.875 1 87.44 234 GLY B N 1
ATOM 4478 C CA . GLY B 1 234 ? 8.93 -1.006 10.586 1 87.44 234 GLY B CA 1
ATOM 4479 C C . GLY B 1 234 ? 9.836 -0.552 11.711 1 87.44 234 GLY B C 1
ATOM 4480 O O . GLY B 1 234 ? 10.484 0.494 11.617 1 87.44 234 GLY B O 1
ATOM 4481 N N . THR B 1 235 ? 9.836 -1.394 12.781 1 91.81 235 THR B N 1
ATOM 4482 C CA . THR B 1 235 ? 10.633 -1.013 13.938 1 91.81 235 THR B CA 1
ATOM 4483 C C . THR B 1 235 ? 11.359 -2.225 14.523 1 91.81 235 THR B C 1
ATOM 4485 O O . THR B 1 235 ? 10.945 -3.365 14.297 1 91.81 235 THR B O 1
ATOM 4488 N N . ASN B 1 236 ? 12.523 -1.935 15.031 1 93.25 236 ASN B N 1
ATOM 4489 C CA . ASN B 1 236 ? 13.227 -2.809 15.969 1 93.25 236 ASN B CA 1
ATOM 4490 C C . ASN B 1 236 ? 13.344 -2.172 17.344 1 93.25 236 ASN B C 1
ATOM 4492 O O . ASN B 1 236 ? 13.602 -0.972 17.469 1 93.25 236 ASN B O 1
ATOM 4496 N N . TYR B 1 237 ? 13.078 -2.988 18.312 1 94 237 TYR B N 1
ATOM 4497 C CA . TYR B 1 237 ? 13.328 -2.547 19.688 1 94 237 TYR B CA 1
ATOM 4498 C C . TYR B 1 237 ? 14.438 -3.365 20.328 1 94 237 TYR B C 1
ATOM 4500 O O . TYR B 1 237 ? 14.188 -4.449 20.859 1 94 237 TYR B O 1
ATOM 4508 N N . LEU B 1 238 ? 15.586 -2.76 20.406 1 93.5 238 LEU B N 1
ATOM 4509 C CA . LEU B 1 238 ? 16.734 -3.455 20.969 1 93.5 238 LEU B CA 1
ATOM 4510 C C . LEU B 1 238 ? 16.875 -3.152 22.469 1 93.5 238 LEU B C 1
ATOM 4512 O O . LEU B 1 238 ? 16.906 -1.986 22.859 1 93.5 238 LEU B O 1
ATOM 4516 N N . PRO B 1 239 ? 16.953 -4.227 23.203 1 93.69 239 PRO B N 1
ATOM 4517 C CA . PRO B 1 239 ? 17.297 -3.953 24.609 1 93.69 239 PRO B CA 1
ATOM 4518 C C . PRO B 1 239 ? 18.672 -3.311 24.766 1 93.69 239 PRO B C 1
ATOM 4520 O O . PRO B 1 239 ? 19.641 -3.771 24.156 1 93.69 239 PRO B O 1
ATOM 4523 N N . CYS B 1 240 ? 18.656 -2.184 25.516 1 93.19 240 CYS B N 1
ATOM 4524 C CA . CYS B 1 240 ? 19.953 -1.515 25.672 1 93.19 240 CYS B CA 1
ATOM 4525 C C . CYS B 1 240 ? 20.062 -0.89 27.062 1 93.19 240 CYS B C 1
ATOM 4527 O O . CYS B 1 240 ? 19.062 -0.792 27.781 1 93.19 240 CYS B O 1
ATOM 4529 N N . LYS B 1 241 ? 21.281 -0.581 27.391 1 93.31 241 LYS B N 1
ATOM 4530 C CA . LYS B 1 241 ? 21.594 0.056 28.656 1 93.31 241 LYS B CA 1
ATOM 4531 C C . LYS B 1 241 ? 22.438 1.312 28.453 1 93.31 241 LYS B C 1
ATOM 4533 O O . LYS B 1 241 ? 23.453 1.273 27.766 1 93.31 241 LYS B O 1
ATOM 4538 N N . VAL B 1 242 ? 21.875 2.377 28.938 1 91.81 242 VAL B N 1
ATOM 4539 C CA . VAL B 1 242 ? 22.641 3.619 28.891 1 91.81 242 VAL B CA 1
ATOM 4540 C C . VAL B 1 242 ? 23.641 3.645 30.047 1 91.81 242 VAL B C 1
ATOM 4542 O O . VAL B 1 242 ? 23.266 3.461 31.203 1 91.81 242 VAL B O 1
ATOM 4545 N N . LEU B 1 243 ? 24.812 3.859 29.641 1 90 243 LEU B N 1
ATOM 4546 C CA . LEU B 1 243 ? 25.906 3.871 30.609 1 90 243 LEU B CA 1
ATOM 4547 C C . LEU B 1 243 ? 26.453 5.281 30.781 1 90 243 LEU B C 1
ATOM 4549 O O . LEU B 1 243 ? 25.938 6.234 30.203 1 90 243 LEU B O 1
ATOM 4553 N N . GLU B 1 244 ? 27.438 5.367 31.703 1 87 244 GLU B N 1
ATOM 4554 C CA . GLU B 1 244 ? 28.078 6.656 31.938 1 87 244 GLU B CA 1
ATOM 4555 C C . GLU B 1 244 ? 28.75 7.176 30.672 1 87 244 GLU B C 1
ATOM 4557 O O . GLU B 1 244 ? 29.047 6.398 29.766 1 87 244 GLU B O 1
ATOM 4562 N N . ASN B 1 245 ? 28.891 8.414 30.5 1 85.25 245 ASN B N 1
ATOM 4563 C CA . ASN B 1 245 ? 29.609 9.094 29.422 1 85.25 245 ASN B CA 1
ATOM 4564 C C . ASN B 1 245 ? 28.906 8.914 28.078 1 85.25 245 ASN B C 1
ATOM 4566 O O . ASN B 1 245 ? 29.562 8.797 27.047 1 85.25 245 ASN B O 1
ATOM 4570 N N . HIS B 1 246 ? 27.609 8.68 28.094 1 86.94 246 HIS B N 1
ATOM 4571 C CA . HIS B 1 246 ? 26.781 8.664 26.906 1 86.94 246 HIS B CA 1
ATOM 4572 C C . HIS B 1 246 ? 27.062 7.43 26.062 1 86.94 246 HIS B C 1
ATOM 4574 O O . HIS B 1 246 ? 27.141 7.52 24.828 1 86.94 246 HIS B O 1
ATOM 4580 N N . PHE B 1 247 ? 27.375 6.391 26.844 1 88.19 247 PHE B N 1
ATOM 4581 C CA . PHE B 1 247 ? 27.516 5.125 26.141 1 88.19 247 PHE B CA 1
ATOM 4582 C C . PHE B 1 247 ? 26.234 4.309 26.219 1 88.19 247 PHE B C 1
ATOM 4584 O O . PHE B 1 247 ? 25.531 4.344 27.234 1 88.19 247 PHE B O 1
ATOM 4591 N N . LEU B 1 248 ? 26 3.607 25.078 1 90.62 248 LEU B N 1
ATOM 4592 C CA . LEU B 1 248 ? 24.844 2.715 24.984 1 90.62 248 LEU B CA 1
ATOM 4593 C C . LEU B 1 248 ? 25.281 1.297 24.641 1 90.62 248 LEU B C 1
ATOM 4595 O O . LEU B 1 248 ? 26 1.085 23.656 1 90.62 248 LEU B O 1
ATOM 4599 N N . GLU B 1 249 ? 24.984 0.354 25.5 1 91.94 249 GLU B N 1
ATOM 4600 C CA . GLU B 1 249 ? 25.25 -1.059 25.25 1 91.94 249 GLU B CA 1
ATOM 4601 C C . GLU B 1 249 ? 24.016 -1.765 24.688 1 91.94 249 GLU B C 1
ATOM 4603 O O . GLU B 1 249 ? 22.922 -1.615 25.203 1 91.94 249 GLU B O 1
ATOM 4608 N N . SER B 1 250 ? 24.234 -2.477 23.594 1 91.44 250 SER B N 1
ATOM 4609 C CA . SER B 1 250 ? 23.156 -3.209 22.938 1 91.44 250 SER B CA 1
ATOM 4610 C C . SER B 1 250 ? 23.656 -4.531 22.359 1 91.44 250 SER B C 1
ATOM 4612 O O . SER B 1 250 ? 24.859 -4.793 22.344 1 91.44 250 SER B O 1
ATOM 4614 N N . PRO B 1 251 ? 22.734 -5.41 21.875 1 90.31 251 PRO B N 1
ATOM 4615 C CA . PRO B 1 251 ? 23.141 -6.68 21.266 1 90.31 251 PRO B CA 1
ATOM 4616 C C . PRO B 1 251 ? 23.984 -6.488 20 1 90.31 251 PRO B C 1
ATOM 4618 O O . PRO B 1 251 ? 24.688 -7.402 19.594 1 90.31 251 PRO B O 1
ATOM 4621 N N . ILE B 1 252 ? 23.891 -5.309 19.406 1 88.06 252 ILE B N 1
ATOM 4622 C CA . ILE B 1 252 ? 24.625 -5.121 18.156 1 88.06 252 ILE B CA 1
ATOM 4623 C C . ILE B 1 252 ? 25.891 -4.305 18.422 1 88.06 252 ILE B C 1
ATOM 4625 O O . ILE B 1 252 ? 26.562 -3.859 17.484 1 88.06 252 ILE B O 1
ATOM 4629 N N . GLY B 1 253 ? 26.125 -4.02 19.688 1 86.44 253 GLY B N 1
ATOM 4630 C CA . GLY B 1 253 ? 27.375 -3.346 20.031 1 86.44 253 GLY B CA 1
ATOM 4631 C C . GLY B 1 253 ? 27.156 -2.137 20.922 1 86.44 253 GLY B C 1
ATOM 4632 O O . GLY B 1 253 ? 26.062 -1.929 21.453 1 86.44 253 GLY B O 1
ATOM 4633 N N . THR B 1 254 ? 28.297 -1.487 21.172 1 88.06 254 THR B N 1
ATOM 4634 C CA . THR B 1 254 ? 28.281 -0.292 22.016 1 88.06 254 THR B CA 1
ATOM 4635 C C . THR B 1 254 ? 28.391 0.968 21.156 1 88.06 254 THR B C 1
ATOM 4637 O O . THR B 1 254 ? 29.141 0.998 20.188 1 88.06 254 THR B O 1
ATOM 4640 N N . TYR B 1 255 ? 27.562 1.947 21.578 1 86.94 255 TYR B N 1
ATOM 4641 C CA . TYR B 1 255 ? 27.484 3.184 20.797 1 86.94 255 TYR B CA 1
ATOM 4642 C C . TYR B 1 255 ? 27.578 4.402 21.719 1 86.94 255 TYR B C 1
ATOM 4644 O O . TYR B 1 255 ? 26.953 4.43 22.781 1 86.94 255 TYR B O 1
ATOM 4652 N N . GLN B 1 256 ? 28.438 5.336 21.312 1 85.75 256 GLN B N 1
ATOM 4653 C CA . GLN B 1 256 ? 28.516 6.598 22.047 1 85.75 256 GLN B CA 1
ATOM 4654 C C . GLN B 1 256 ? 27.688 7.68 21.375 1 85.75 256 GLN B C 1
ATOM 4656 O O . GLN B 1 256 ? 27.828 7.926 20.172 1 85.75 256 GLN B O 1
ATOM 4661 N N . PHE B 1 257 ? 26.781 8.305 22.109 1 82.94 257 PHE B N 1
ATOM 4662 C CA . PHE B 1 257 ? 25.922 9.336 21.531 1 82.94 257 PHE B CA 1
ATOM 4663 C C . PHE B 1 257 ? 26.188 10.688 22.188 1 82.94 257 PHE B C 1
ATOM 4665 O O . PHE B 1 257 ? 26.516 10.75 23.375 1 82.94 257 PHE B O 1
ATOM 4672 N N . PRO B 1 258 ? 26.422 11.789 21.438 1 73.69 258 PRO B N 1
ATOM 4673 C CA . PRO B 1 258 ? 26.828 13.086 21.984 1 73.69 258 PRO B CA 1
ATOM 4674 C C . PRO B 1 258 ? 25.688 13.82 22.672 1 73.69 258 PRO B C 1
ATOM 4676 O O . PRO B 1 258 ? 25.906 14.555 23.641 1 73.69 258 PRO B O 1
ATOM 4679 N N . GLU B 1 259 ? 24.656 14.023 22.125 1 65.31 259 GLU B N 1
ATOM 4680 C CA . GLU B 1 259 ? 23.797 15.188 22.328 1 65.31 259 GLU B CA 1
ATOM 4681 C C . GLU B 1 259 ? 22.672 14.891 23.312 1 65.31 259 GLU B C 1
ATOM 4683 O O . GLU B 1 259 ? 22.062 15.805 23.844 1 65.31 259 GLU B O 1
ATOM 4688 N N . ILE B 1 260 ? 22.406 13.812 23.688 1 65.19 260 ILE B N 1
ATOM 4689 C CA . ILE B 1 260 ? 21.141 13.656 24.391 1 65.19 260 ILE B CA 1
ATOM 4690 C C . ILE B 1 260 ? 21.391 13.078 25.781 1 65.19 260 ILE B C 1
ATOM 4692 O O . ILE B 1 260 ? 22.188 12.148 25.938 1 65.19 260 ILE B O 1
ATOM 4696 N N . GLU B 1 261 ? 20.797 13.812 26.672 1 76.81 261 GLU B N 1
ATOM 4697 C CA . GLU B 1 261 ? 20.938 13.305 28.047 1 76.81 261 GLU B CA 1
ATOM 4698 C C . GLU B 1 261 ? 19.859 12.258 28.359 1 76.81 261 GLU B C 1
ATOM 4700 O O . GLU B 1 261 ? 18.672 12.578 28.391 1 76.81 261 GLU B O 1
ATOM 4705 N N . TYR B 1 262 ? 20.219 11.117 28.359 1 83.56 262 TYR B N 1
ATOM 4706 C CA . TYR B 1 262 ? 19.375 10.047 28.859 1 83.56 262 TYR B CA 1
ATOM 4707 C C . TYR B 1 262 ? 19.859 9.57 30.234 1 83.56 262 TYR B C 1
ATOM 4709 O O . TYR B 1 262 ? 21.062 9.43 30.453 1 83.56 262 TYR B O 1
ATOM 4717 N N . PRO B 1 263 ? 18.859 9.422 31.156 1 86.81 263 PRO B N 1
ATOM 4718 C CA . PRO B 1 263 ? 19.25 8.82 32.438 1 86.81 263 PRO B CA 1
ATOM 4719 C C . PRO B 1 263 ? 19.812 7.414 32.281 1 86.81 263 PRO B C 1
ATOM 4721 O O . PRO B 1 263 ? 19.5 6.719 31.312 1 86.81 263 PRO B O 1
ATOM 4724 N N . LEU B 1 264 ? 20.625 7.156 33.281 1 89.62 264 LEU B N 1
ATOM 4725 C CA . LEU B 1 264 ? 21.141 5.793 33.312 1 89.62 264 LEU B CA 1
ATOM 4726 C C . LEU B 1 264 ? 20.016 4.785 33.531 1 89.62 264 LEU B C 1
ATOM 4728 O O . LEU B 1 264 ? 19.094 5.039 34.312 1 89.62 264 LEU B O 1
ATOM 4732 N N . GLY B 1 265 ? 20.062 3.668 32.75 1 91.06 265 GLY B N 1
ATOM 4733 C CA . GLY B 1 265 ? 19.047 2.643 32.938 1 91.06 265 GLY B CA 1
ATOM 4734 C C . GLY B 1 265 ? 18.812 1.805 31.688 1 91.06 265 GLY B C 1
ATOM 4735 O O . GLY B 1 265 ? 19.641 1.777 30.781 1 91.06 265 GLY B O 1
ATOM 4736 N N . ASP B 1 266 ? 17.797 0.99 31.844 1 93.38 266 ASP B N 1
ATOM 4737 C CA . ASP B 1 266 ? 17.422 0.078 30.75 1 93.38 266 ASP B CA 1
ATOM 4738 C C . ASP B 1 266 ? 16.391 0.717 29.828 1 93.38 266 ASP B C 1
ATOM 4740 O O . ASP B 1 266 ? 15.438 1.346 30.281 1 93.38 266 ASP B O 1
ATOM 4744 N N . TYR B 1 267 ? 16.734 0.553 28.578 1 93.81 267 TYR B N 1
ATOM 4745 C CA . TYR B 1 267 ? 15.867 1.143 27.562 1 93.81 267 TYR B CA 1
ATOM 4746 C C . TYR B 1 267 ? 15.625 0.168 26.422 1 93.81 267 TYR B C 1
ATOM 4748 O O . TYR B 1 267 ? 16.297 -0.865 26.328 1 93.81 267 TYR B O 1
ATOM 4756 N N . HIS B 1 268 ? 14.594 0.427 25.656 1 94.44 268 HIS B N 1
ATOM 4757 C CA . HIS B 1 268 ? 14.445 -0.11 24.312 1 94.44 268 HIS B CA 1
ATOM 4758 C C . HIS B 1 268 ? 14.898 0.9 23.266 1 94.44 268 HIS B C 1
ATOM 4760 O O . HIS B 1 268 ? 14.391 2.021 23.203 1 94.44 268 HIS B O 1
ATOM 4766 N N . TRP B 1 269 ? 15.906 0.503 22.578 1 93.12 269 TRP B N 1
ATOM 4767 C CA . TRP B 1 269 ? 16.422 1.339 21.5 1 93.12 269 TRP B CA 1
ATOM 4768 C C . TRP B 1 269 ? 15.641 1.116 20.219 1 93.12 269 TRP B C 1
ATOM 4770 O O . TRP B 1 269 ? 15.664 0.022 19.641 1 93.12 269 TRP B O 1
ATOM 4780 N N . LEU B 1 270 ? 14.969 2.154 19.781 1 94.06 270 LEU B N 1
ATOM 4781 C CA . LEU B 1 270 ? 14.234 2.084 18.531 1 94.06 270 LEU B CA 1
ATOM 4782 C C . LEU B 1 270 ? 15.172 2.219 17.328 1 94.06 270 LEU B C 1
ATOM 4784 O O . LEU B 1 270 ? 15.852 3.236 17.188 1 94.06 270 LEU B O 1
ATOM 4788 N N . LEU B 1 271 ? 15.273 1.15 16.547 1 92.75 271 LEU B N 1
ATOM 4789 C CA . LEU B 1 271 ? 16.031 1.161 15.305 1 92.75 271 LEU B CA 1
ATOM 4790 C C . LEU B 1 271 ? 15.164 0.687 14.141 1 92.75 271 LEU B C 1
ATOM 4792 O O . LEU B 1 271 ? 14.609 -0.416 14.18 1 92.75 271 LEU B O 1
ATOM 4796 N N . ARG B 1 272 ? 15.062 1.538 13.18 1 92.62 272 ARG B N 1
ATOM 4797 C CA . ARG B 1 272 ? 14.297 1.131 12.008 1 92.62 272 ARG B CA 1
ATOM 4798 C C . ARG B 1 272 ? 15.109 0.179 11.125 1 92.62 272 ARG B C 1
ATOM 4800 O O . ARG B 1 272 ? 16.344 0.243 11.102 1 92.62 272 ARG B O 1
ATOM 4807 N N . PRO B 1 273 ? 14.43 -0.666 10.352 1 92.06 273 PRO B N 1
ATOM 4808 C CA . PRO B 1 273 ? 15.125 -1.671 9.547 1 92.06 273 PRO B CA 1
ATOM 4809 C C . PRO B 1 273 ? 16.078 -1.054 8.531 1 92.06 273 PRO B C 1
ATOM 4811 O O . PRO B 1 273 ? 17.156 -1.608 8.273 1 92.06 273 PRO B O 1
ATOM 4814 N N . GLU B 1 274 ? 15.719 0.045 8.039 1 88.5 274 GLU B N 1
ATOM 4815 C CA . GLU B 1 274 ? 16.547 0.657 7.004 1 88.5 274 GLU B CA 1
ATOM 4816 C C . GLU B 1 274 ? 17.797 1.292 7.605 1 88.5 274 GLU B C 1
ATOM 4818 O O . GLU B 1 274 ? 18.734 1.641 6.879 1 88.5 274 GLU B O 1
ATOM 4823 N N . GLN B 1 275 ? 17.812 1.455 8.922 1 90.25 275 GLN B N 1
ATOM 4824 C CA . GLN B 1 275 ? 18.969 2.039 9.602 1 90.25 275 GLN B CA 1
ATOM 4825 C C . GLN B 1 275 ? 20.016 0.979 9.914 1 90.25 275 GLN B C 1
ATOM 4827 O O . GLN B 1 275 ? 21.125 1.306 10.336 1 90.25 275 GLN B O 1
ATOM 4832 N N . ILE B 1 276 ? 19.641 -0.261 9.703 1 92.31 276 ILE B N 1
ATOM 4833 C CA . ILE B 1 276 ? 20.531 -1.379 9.977 1 92.31 276 ILE B CA 1
ATOM 4834 C C . ILE B 1 276 ? 21.219 -1.82 8.68 1 92.31 276 ILE B C 1
ATOM 4836 O O . ILE B 1 276 ? 20.562 -2.02 7.66 1 92.31 276 ILE B O 1
ATOM 4840 N N . THR B 1 277 ? 22.5 -1.898 8.773 1 91.56 277 THR B N 1
ATOM 4841 C CA . THR B 1 277 ? 23.281 -2.326 7.617 1 91.56 277 THR B CA 1
ATOM 4842 C C . THR B 1 277 ? 23.891 -3.705 7.863 1 91.56 277 THR B C 1
ATOM 4844 O O . THR B 1 277 ? 24.438 -3.967 8.938 1 91.56 277 THR B O 1
ATOM 4847 N N . LEU B 1 278 ? 23.766 -4.52 6.809 1 94.19 278 LEU B N 1
ATOM 4848 C CA . LEU B 1 278 ? 24.297 -5.875 6.887 1 94.19 278 LEU B CA 1
ATOM 4849 C C . LEU B 1 278 ? 25.453 -6.059 5.902 1 94.19 278 LEU B C 1
ATOM 4851 O O . LEU B 1 278 ? 25.391 -5.586 4.766 1 94.19 278 LEU B O 1
ATOM 4855 N N . LYS B 1 279 ? 26.469 -6.672 6.34 1 93.69 279 LYS B N 1
ATOM 4856 C CA . LYS B 1 279 ? 27.578 -7.055 5.48 1 93.69 279 LYS B CA 1
ATOM 4857 C C . LYS B 1 279 ? 27.953 -8.523 5.688 1 93.69 279 LYS B C 1
ATOM 4859 O O . LYS B 1 279 ? 28.078 -8.984 6.824 1 93.69 279 LYS B O 1
ATOM 4864 N N . ALA B 1 280 ? 28.031 -9.148 4.562 1 94.31 280 ALA B N 1
ATOM 4865 C CA . ALA B 1 280 ? 28.516 -10.523 4.672 1 94.31 280 ALA B CA 1
ATOM 4866 C C . ALA B 1 280 ? 29.875 -10.586 5.352 1 94.31 280 ALA B C 1
ATOM 4868 O O . ALA B 1 280 ? 30.797 -9.875 4.961 1 94.31 280 ALA B O 1
ATOM 4869 N N . ASP B 1 281 ? 29.906 -11.32 6.41 1 94.75 281 ASP B N 1
ATOM 4870 C CA . ASP B 1 281 ? 31.109 -11.438 7.227 1 94.75 281 ASP B CA 1
ATOM 4871 C C . ASP B 1 281 ? 31.125 -12.766 7.98 1 94.75 281 ASP B C 1
ATOM 4873 O O . ASP B 1 281 ? 30.359 -12.969 8.914 1 94.75 281 ASP B O 1
ATOM 4877 N N . ASP B 1 282 ? 32.031 -13.578 7.652 1 93 282 ASP B N 1
ATOM 4878 C CA . ASP B 1 282 ? 32.125 -14.898 8.273 1 93 282 ASP B CA 1
ATOM 4879 C C . ASP B 1 282 ? 32.375 -14.781 9.781 1 93 282 ASP B C 1
ATOM 4881 O O . ASP B 1 282 ? 32.094 -15.719 10.523 1 93 282 ASP B O 1
ATOM 4885 N N . ASN B 1 283 ? 32.875 -13.688 10.203 1 91.94 283 ASN B N 1
ATOM 4886 C CA . ASN B 1 283 ? 33.094 -13.469 11.625 1 91.94 283 ASN B CA 1
ATOM 4887 C C . ASN B 1 283 ? 32 -12.586 12.242 1 91.94 283 ASN B C 1
ATOM 4889 O O . ASN B 1 283 ? 32.156 -12.086 13.359 1 91.94 283 ASN B O 1
ATOM 4893 N N . GLY B 1 284 ? 31 -12.398 11.508 1 91.75 284 GLY B N 1
ATOM 4894 C CA . GLY B 1 284 ? 29.922 -11.539 11.984 1 91.75 284 GLY B CA 1
ATOM 4895 C C . GLY B 1 284 ? 29.125 -12.148 13.125 1 91.75 284 GLY B C 1
ATOM 4896 O O . GLY B 1 284 ? 29.156 -13.367 13.328 1 91.75 284 GLY B O 1
ATOM 4897 N N . GLN B 1 285 ? 28.484 -11.336 13.883 1 91.88 285 GLN B N 1
ATOM 4898 C CA . GLN B 1 285 ? 27.734 -11.773 15.07 1 91.88 285 GLN B CA 1
ATOM 4899 C C . GLN B 1 285 ? 26.297 -12.141 14.711 1 91.88 285 GLN B C 1
ATOM 4901 O O . GLN B 1 285 ? 25.594 -12.719 15.531 1 91.88 285 GLN B O 1
ATOM 4906 N N . GLY B 1 286 ? 25.875 -11.805 13.547 1 95.19 286 GLY B N 1
ATOM 4907 C CA . GLY B 1 286 ? 24.516 -12.078 13.141 1 95.19 286 GLY B CA 1
ATOM 4908 C C . GLY B 1 286 ? 24.391 -13.242 12.18 1 95.19 286 GLY B C 1
ATOM 4909 O O . GLY B 1 286 ? 25.359 -13.602 11.508 1 95.19 286 GLY B O 1
ATOM 4910 N N . VAL B 1 287 ? 23.219 -13.836 12.164 1 97.06 287 VAL B N 1
ATOM 4911 C CA . VAL B 1 287 ? 22.906 -14.914 11.234 1 97.06 287 VAL B CA 1
ATOM 4912 C C . VAL B 1 287 ? 21.578 -14.641 10.547 1 97.06 287 VAL B C 1
ATOM 4914 O O . VAL B 1 287 ? 20.594 -14.312 11.211 1 97.06 287 VAL B O 1
ATOM 4917 N N . VAL B 1 288 ? 21.562 -14.781 9.25 1 96.94 288 VAL B N 1
ATOM 4918 C CA . VAL B 1 288 ? 20.328 -14.586 8.492 1 96.94 288 VAL B CA 1
ATOM 4919 C C . VAL B 1 288 ? 19.406 -15.773 8.711 1 96.94 288 VAL B C 1
ATOM 4921 O O . VAL B 1 288 ? 19.703 -16.891 8.297 1 96.94 288 VAL B O 1
ATOM 4924 N N . ILE B 1 289 ? 18.266 -15.5 9.305 1 95.31 289 ILE B N 1
ATOM 4925 C CA . ILE B 1 289 ? 17.375 -16.625 9.633 1 95.31 289 ILE B CA 1
ATOM 4926 C C . ILE B 1 289 ? 16.156 -16.609 8.711 1 95.31 289 ILE B C 1
ATOM 4928 O O . ILE B 1 289 ? 15.516 -17.641 8.508 1 95.31 289 ILE B O 1
ATOM 4932 N N . GLU B 1 290 ? 15.828 -15.43 8.242 1 92.38 290 GLU B N 1
ATOM 4933 C CA . GLU B 1 290 ? 14.734 -15.305 7.293 1 92.38 290 GLU B CA 1
ATOM 4934 C C . GLU B 1 290 ? 15.062 -14.297 6.199 1 92.38 290 GLU B C 1
ATOM 4936 O O . GLU B 1 290 ? 15.789 -13.328 6.438 1 92.38 290 GLU B O 1
ATOM 4941 N N . LYS B 1 291 ? 14.562 -14.625 5.078 1 91.31 291 LYS B N 1
ATOM 4942 C CA . LYS B 1 291 ? 14.75 -13.781 3.902 1 91.31 291 LYS B CA 1
ATOM 4943 C C . LYS B 1 291 ? 13.469 -13.703 3.078 1 91.31 291 LYS B C 1
ATOM 4945 O O . LYS B 1 291 ? 12.891 -14.727 2.713 1 91.31 291 LYS B O 1
ATOM 4950 N N . LEU B 1 292 ? 13.094 -12.43 2.895 1 88.5 292 LEU B N 1
ATOM 4951 C CA . LEU B 1 292 ? 11.875 -12.211 2.123 1 88.5 292 LEU B CA 1
ATOM 4952 C C . LEU B 1 292 ? 12.094 -11.141 1.057 1 88.5 292 LEU B C 1
ATOM 4954 O O . LEU B 1 292 ? 12.516 -10.023 1.367 1 88.5 292 LEU B O 1
ATOM 4958 N N . LEU B 1 293 ? 11.781 -11.516 -0.147 1 85.62 293 LEU B N 1
ATOM 4959 C CA . LEU B 1 293 ? 11.875 -10.531 -1.222 1 85.62 293 LEU B CA 1
ATOM 4960 C C . LEU B 1 293 ? 10.617 -9.672 -1.276 1 85.62 293 LEU B C 1
ATOM 4962 O O . LEU B 1 293 ? 9.5 -10.195 -1.332 1 85.62 293 LEU B O 1
ATOM 4966 N N . LEU B 1 294 ? 10.836 -8.352 -1.267 1 86.44 294 LEU B N 1
ATOM 4967 C CA . LEU B 1 294 ? 9.711 -7.43 -1.315 1 86.44 294 LEU B CA 1
ATOM 4968 C C . LEU B 1 294 ? 9.773 -6.559 -2.566 1 86.44 294 LEU B C 1
ATOM 4970 O O . LEU B 1 294 ? 9.195 -5.465 -2.598 1 86.44 294 LEU B O 1
ATOM 4974 N N . GLY B 1 295 ? 10.531 -7.004 -3.588 1 82.81 295 GLY B N 1
ATOM 4975 C CA . GLY B 1 295 ? 10.719 -6.191 -4.781 1 82.81 295 GLY B CA 1
ATOM 4976 C C . GLY B 1 295 ? 11.992 -5.371 -4.746 1 82.81 295 GLY B C 1
ATOM 4977 O O . GLY B 1 295 ? 13.094 -5.902 -4.93 1 82.81 295 GLY B O 1
ATOM 4978 N N . GLN B 1 296 ? 11.852 -4.16 -4.117 1 83.38 296 GLN B N 1
ATOM 4979 C CA . GLN B 1 296 ? 12.953 -3.205 -4.086 1 83.38 296 GLN B CA 1
ATOM 4980 C C . GLN B 1 296 ? 14.039 -3.648 -3.104 1 83.38 296 GLN B C 1
ATOM 4982 O O . GLN B 1 296 ? 15.211 -3.305 -3.268 1 83.38 296 GLN B O 1
ATOM 4987 N N . PHE B 1 297 ? 13.594 -4.387 -2.131 1 87.94 297 PHE B N 1
ATOM 4988 C CA . PHE B 1 297 ? 14.539 -4.805 -1.107 1 87.94 297 PHE B CA 1
ATOM 4989 C C . PHE B 1 297 ? 14.156 -6.16 -0.527 1 87.94 297 PHE B C 1
ATOM 4991 O O . PHE B 1 297 ? 13.055 -6.652 -0.775 1 87.94 297 PHE B O 1
ATOM 4998 N N . TYR B 1 298 ? 15.172 -6.691 0.092 1 90.5 298 TYR B N 1
ATOM 4999 C CA . TYR B 1 298 ? 14.938 -7.875 0.909 1 90.5 298 TYR B CA 1
ATOM 5000 C C . TYR B 1 298 ? 14.695 -7.496 2.363 1 90.5 298 TYR B C 1
ATOM 5002 O O . TYR B 1 298 ? 15.344 -6.598 2.896 1 90.5 298 TYR B O 1
ATOM 5010 N N . ARG B 1 299 ? 13.734 -8.117 2.883 1 91.94 299 ARG B N 1
ATOM 5011 C CA . ARG B 1 299 ? 13.547 -8.062 4.328 1 91.94 299 ARG B CA 1
ATOM 5012 C C . ARG B 1 299 ? 14.219 -9.25 5.016 1 91.94 299 ARG B C 1
ATOM 5014 O O . ARG B 1 299 ? 13.867 -10.398 4.758 1 91.94 299 ARG B O 1
ATOM 5021 N N . TYR B 1 300 ? 15.141 -8.977 5.875 1 94.56 300 TYR B N 1
ATOM 5022 C CA . TYR B 1 300 ? 15.883 -10.023 6.562 1 94.56 300 TYR B CA 1
ATOM 5023 C C . TYR B 1 300 ? 15.547 -10.047 8.047 1 94.56 300 TYR B C 1
ATOM 5025 O O . TYR B 1 300 ? 15.352 -9 8.664 1 94.56 300 TYR B O 1
ATOM 5033 N N . GLN B 1 301 ? 15.461 -11.219 8.516 1 94.75 301 GLN B N 1
ATOM 5034 C CA . GLN B 1 301 ? 15.523 -11.414 9.961 1 94.75 301 GLN B CA 1
ATOM 5035 C C . GLN B 1 301 ? 16.891 -11.953 10.383 1 94.75 301 GLN B C 1
ATOM 5037 O O . GLN B 1 301 ? 17.344 -12.977 9.867 1 94.75 301 GLN B O 1
ATOM 5042 N N . ILE B 1 302 ? 17.516 -11.25 11.281 1 96.38 302 ILE B N 1
ATOM 5043 C CA . ILE B 1 302 ? 18.859 -11.594 11.711 1 96.38 302 ILE B CA 1
ATOM 5044 C C . ILE B 1 302 ? 18.859 -11.984 13.188 1 96.38 302 ILE B C 1
ATOM 5046 O O . ILE B 1 302 ? 18.391 -11.227 14.031 1 96.38 302 ILE B O 1
ATOM 5050 N N . ALA B 1 303 ? 19.312 -13.156 13.414 1 96.81 303 ALA B N 1
ATOM 5051 C CA . ALA B 1 303 ? 19.547 -13.547 14.805 1 96.81 303 ALA B CA 1
ATOM 5052 C C . ALA B 1 303 ? 20.891 -13.039 15.297 1 96.81 303 ALA B C 1
ATOM 5054 O O . ALA B 1 303 ? 21.938 -13.312 14.688 1 96.81 303 ALA B O 1
ATOM 5055 N N . ILE B 1 304 ? 20.875 -12.305 16.391 1 94.81 304 ILE B N 1
ATOM 5056 C CA . ILE B 1 304 ? 22.109 -11.742 16.906 1 94.81 304 ILE B CA 1
ATOM 5057 C C . ILE B 1 304 ? 22.062 -11.688 18.438 1 94.81 304 ILE B C 1
ATOM 5059 O O . ILE B 1 304 ? 21.25 -10.961 19 1 94.81 304 ILE B O 1
ATOM 5063 N N . ASN B 1 305 ? 23 -12.375 19.062 1 92.19 305 ASN B N 1
ATOM 5064 C CA . ASN B 1 305 ? 23.188 -12.359 20.516 1 92.19 305 ASN B CA 1
ATOM 5065 C C . ASN B 1 305 ? 21.859 -12.531 21.25 1 92.19 305 ASN B C 1
ATOM 5067 O O . ASN B 1 305 ? 21.531 -11.75 22.141 1 92.19 305 ASN B O 1
ATOM 5071 N N . GLY B 1 306 ? 21 -13.414 20.812 1 90.44 306 GLY B N 1
ATOM 5072 C CA . GLY B 1 306 ? 19.781 -13.797 21.516 1 90.44 306 GLY B CA 1
ATOM 5073 C C . GLY B 1 306 ? 18.578 -12.961 21.109 1 90.44 306 GLY B C 1
ATOM 5074 O O . GLY B 1 306 ? 17.5 -13.133 21.672 1 90.44 306 GLY B O 1
ATOM 5075 N N . THR B 1 307 ? 18.828 -12.039 20.234 1 92.75 307 THR B N 1
ATOM 5076 C CA . THR B 1 307 ? 17.719 -11.219 19.766 1 92.75 307 THR B CA 1
ATOM 5077 C C . THR B 1 307 ? 17.578 -11.32 18.234 1 92.75 307 THR B C 1
ATOM 5079 O O . THR B 1 307 ? 18.547 -11.664 17.547 1 92.75 307 THR B O 1
ATOM 5082 N N . ASN B 1 308 ? 16.359 -11.062 17.781 1 94.44 308 ASN B N 1
ATOM 5083 C CA . ASN B 1 308 ? 16.109 -11 16.344 1 94.44 308 ASN B CA 1
ATOM 5084 C C . ASN B 1 308 ? 15.891 -9.562 15.875 1 94.44 308 ASN B C 1
ATOM 5086 O O . ASN B 1 308 ? 15.172 -8.797 16.516 1 94.44 308 ASN B O 1
ATOM 5090 N N . VAL B 1 309 ? 16.609 -9.258 14.797 1 94.56 309 VAL B N 1
ATOM 5091 C CA . VAL B 1 309 ? 16.5 -7.906 14.258 1 94.56 309 VAL B CA 1
ATOM 5092 C C . VAL B 1 309 ? 16.062 -7.977 12.789 1 94.56 309 VAL B C 1
ATOM 5094 O O . VAL B 1 309 ? 16.531 -8.836 12.039 1 94.56 309 VAL B O 1
ATOM 5097 N N . THR B 1 310 ? 15.156 -7.055 12.445 1 94 310 THR B N 1
ATOM 5098 C CA . THR B 1 310 ? 14.734 -6.93 11.062 1 94 310 THR B CA 1
ATOM 5099 C C . THR B 1 310 ? 15.562 -5.879 10.328 1 94 310 THR B C 1
ATOM 5101 O O . THR B 1 310 ? 15.844 -4.809 10.875 1 94 310 THR B O 1
ATOM 5104 N N . ALA B 1 311 ? 16.031 -6.172 9.148 1 94.38 311 ALA B N 1
ATOM 5105 C CA . ALA B 1 311 ? 16.797 -5.238 8.336 1 94.38 311 ALA B CA 1
ATOM 5106 C C . ALA B 1 311 ? 16.344 -5.277 6.879 1 94.38 311 ALA B C 1
ATOM 5108 O O . ALA B 1 311 ? 15.82 -6.289 6.41 1 94.38 311 ALA B O 1
ATOM 5109 N N . TYR B 1 312 ? 16.469 -4.18 6.207 1 91.75 312 TYR B N 1
ATOM 5110 C CA . TYR B 1 312 ? 16.203 -4.086 4.773 1 91.75 312 TYR B CA 1
ATOM 5111 C C . TYR B 1 312 ? 17.5 -3.879 3.996 1 91.75 312 TYR B C 1
ATOM 5113 O O . TYR B 1 312 ? 18.297 -2.996 4.328 1 91.75 312 TYR B O 1
ATOM 5121 N N . GLN B 1 313 ? 17.672 -4.754 3.008 1 89.31 313 GLN B N 1
ATOM 5122 C CA . GLN B 1 313 ? 18.859 -4.625 2.172 1 89.31 313 GLN B CA 1
ATOM 5123 C C . GLN B 1 313 ? 18.547 -4.965 0.717 1 89.31 313 GLN B C 1
ATOM 5125 O O . GLN B 1 313 ? 17.672 -5.781 0.44 1 89.31 313 GLN B O 1
ATOM 5130 N N . THR B 1 314 ? 19.312 -4.297 -0.183 1 84.19 314 THR B N 1
ATOM 5131 C CA . THR B 1 314 ? 19.172 -4.625 -1.597 1 84.19 314 THR B CA 1
ATOM 5132 C C . THR B 1 314 ? 20 -5.859 -1.953 1 84.19 314 THR B C 1
ATOM 5134 O O . THR B 1 314 ? 19.656 -6.598 -2.877 1 84.19 314 THR B O 1
ATOM 5137 N N . ALA B 1 315 ? 21.047 -6.043 -1.202 1 84.38 315 ALA B N 1
ATOM 5138 C CA . ALA B 1 315 ? 21.938 -7.172 -1.461 1 84.38 315 ALA B CA 1
ATOM 5139 C C . ALA B 1 315 ? 21.25 -8.492 -1.13 1 84.38 315 ALA B C 1
ATOM 5141 O O . ALA B 1 315 ? 20.531 -8.594 -0.134 1 84.38 315 ALA B O 1
ATOM 5142 N N . ASP B 1 316 ? 21.5 -9.453 -1.975 1 88.38 316 ASP B N 1
ATOM 5143 C CA . ASP B 1 316 ? 20.953 -10.797 -1.772 1 88.38 316 ASP B CA 1
ATOM 5144 C C . ASP B 1 316 ? 21.875 -11.625 -0.87 1 88.38 316 ASP B C 1
ATOM 5146 O O . ASP B 1 316 ? 22.859 -12.188 -1.332 1 88.38 316 ASP B O 1
ATOM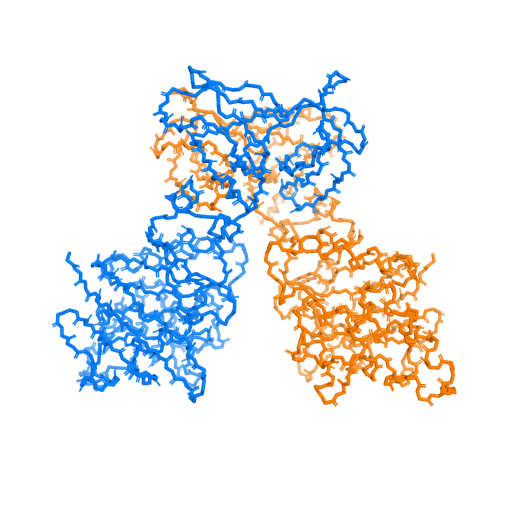 5150 N N . LEU B 1 317 ? 21.516 -11.734 0.361 1 93.38 317 LEU B N 1
ATOM 5151 C CA . LEU B 1 317 ? 22.266 -12.539 1.323 1 93.38 317 LEU B CA 1
ATOM 5152 C C . LEU B 1 317 ? 21.625 -13.922 1.48 1 93.38 317 LEU B C 1
ATOM 5154 O O . LEU B 1 317 ? 20.406 -14.031 1.627 1 93.38 317 LEU B O 1
ATOM 5158 N N . PRO B 1 318 ? 22.422 -14.93 1.41 1 93.69 318 PRO B N 1
ATOM 5159 C CA . PRO B 1 318 ? 21.844 -16.266 1.562 1 93.69 318 PRO B CA 1
ATOM 5160 C C . PRO B 1 318 ? 21.375 -16.547 2.986 1 93.69 318 PRO B C 1
ATOM 5162 O O . PRO B 1 318 ? 21.875 -15.953 3.939 1 93.69 318 PRO B O 1
ATOM 5165 N N . LEU B 1 319 ? 20.438 -17.453 3.061 1 93.81 319 LEU B N 1
ATOM 5166 C CA . LEU B 1 319 ? 19.984 -17.922 4.367 1 93.81 319 LEU B CA 1
ATOM 5167 C C . LEU B 1 319 ? 21.125 -18.578 5.133 1 93.81 319 LEU B C 1
ATOM 5169 O O . LEU B 1 319 ? 21.984 -19.219 4.539 1 93.81 319 LEU B O 1
ATOM 5173 N N . GLU B 1 320 ? 21.188 -18.312 6.41 1 95.19 320 GLU B N 1
ATOM 5174 C CA . GLU B 1 320 ? 22.156 -18.906 7.324 1 95.19 320 GLU B CA 1
ATOM 5175 C C . GLU B 1 320 ? 23.531 -18.25 7.164 1 95.19 320 GLU B C 1
ATOM 5177 O O . GLU B 1 320 ? 24.5 -18.656 7.812 1 95.19 320 GLU B O 1
ATOM 5182 N N . ALA B 1 321 ? 23.609 -17.266 6.316 1 95.44 321 ALA B N 1
ATOM 5183 C CA . ALA B 1 321 ? 24.859 -16.531 6.176 1 95.44 321 ALA B CA 1
ATOM 5184 C C . ALA B 1 321 ? 25.188 -15.75 7.445 1 95.44 321 ALA B C 1
ATOM 5186 O O . ALA B 1 321 ? 24.297 -15.195 8.086 1 95.44 321 ALA B O 1
ATOM 5187 N N . LYS B 1 322 ? 26.453 -15.773 7.746 1 96.56 322 LYS B N 1
ATOM 5188 C CA . LYS B 1 322 ? 26.922 -14.906 8.82 1 96.56 322 LYS B CA 1
ATOM 5189 C C . LYS B 1 322 ? 27.125 -13.477 8.32 1 96.56 322 LYS B C 1
ATOM 5191 O O . LYS B 1 322 ? 27.609 -13.266 7.211 1 96.56 322 LYS B O 1
ATOM 5196 N N . VAL B 1 323 ? 26.672 -12.5 9.211 1 96.5 323 VAL B N 1
ATOM 5197 C CA . VAL B 1 323 ? 26.75 -11.109 8.781 1 96.5 323 VAL B CA 1
ATOM 5198 C C . VAL B 1 323 ? 27.219 -10.234 9.945 1 96.5 323 VAL B C 1
ATOM 5200 O O . VAL B 1 323 ? 26.969 -10.547 11.109 1 96.5 323 VAL B O 1
ATOM 5203 N N . SER B 1 324 ? 27.969 -9.164 9.562 1 95.19 324 SER B N 1
ATOM 5204 C CA . SER B 1 324 ? 28.203 -8.078 10.5 1 95.19 324 SER B CA 1
ATOM 5205 C C . SER B 1 324 ? 27.062 -7.062 10.469 1 95.19 324 SER B C 1
ATOM 5207 O O . SER B 1 324 ? 26.531 -6.754 9.398 1 95.19 324 SER B O 1
ATOM 5209 N N . VAL B 1 325 ? 26.641 -6.715 11.656 1 93.88 325 VAL B N 1
ATOM 5210 C CA . VAL B 1 325 ? 25.5 -5.805 11.781 1 93.88 325 VAL B CA 1
ATOM 5211 C C . VAL B 1 325 ? 25.984 -4.445 12.289 1 93.88 325 VAL B C 1
ATOM 5213 O O . VAL B 1 325 ? 26.672 -4.363 13.305 1 93.88 325 VAL B O 1
ATOM 5216 N N . SER B 1 326 ? 25.688 -3.412 11.516 1 91.5 326 SER B N 1
ATOM 5217 C CA . SER B 1 326 ? 25.953 -2.033 11.906 1 91.5 326 SER B CA 1
ATOM 5218 C C . SER B 1 326 ? 24.734 -1.147 11.719 1 91.5 326 SER B C 1
ATOM 5220 O O . SER B 1 326 ? 23.672 -1.621 11.289 1 91.5 326 SER B O 1
ATOM 5222 N N . PHE B 1 327 ? 24.812 0.022 12.234 1 88.12 327 PHE B N 1
ATOM 5223 C CA . PHE B 1 327 ? 23.656 0.903 12.109 1 88.12 327 PHE B CA 1
ATOM 5224 C C . PHE B 1 327 ? 24.078 2.301 11.68 1 88.12 327 PHE B C 1
ATOM 5226 O O . PHE B 1 327 ? 25.234 2.693 11.891 1 88.12 327 PHE B O 1
ATOM 5233 N N . GLN B 1 328 ? 23.203 2.92 10.938 1 81.56 328 GLN B N 1
ATOM 5234 C CA . GLN B 1 328 ? 23.344 4.316 10.547 1 81.56 328 GLN B CA 1
ATOM 5235 C C . GLN B 1 328 ? 22.109 5.129 10.945 1 81.56 328 GLN B C 1
ATOM 5237 O O . GLN B 1 328 ? 21.031 4.934 10.391 1 81.56 328 GLN B O 1
ATOM 5242 N N . MET B 1 329 ? 22.312 5.934 12.008 1 76.56 329 MET B N 1
ATOM 5243 C CA . MET B 1 329 ? 21.156 6.715 12.445 1 76.56 329 MET B CA 1
ATOM 5244 C C . MET B 1 329 ? 21.547 8.164 12.703 1 76.56 329 MET B C 1
ATOM 5246 O O . MET B 1 329 ? 22.703 8.461 13 1 76.56 329 MET B O 1
ATOM 5250 N N . ARG B 1 330 ? 20.562 8.984 12.469 1 70.81 330 ARG B N 1
ATOM 5251 C CA . ARG B 1 330 ? 20.75 10.406 12.742 1 70.81 330 ARG B CA 1
ATOM 5252 C C . ARG B 1 330 ? 20.328 10.75 14.164 1 70.81 330 ARG B C 1
ATOM 5254 O O . ARG B 1 330 ? 21 11.539 14.844 1 70.81 330 ARG B O 1
ATOM 5261 N N . GLU B 1 331 ? 19.281 10.156 14.609 1 79 331 GLU B N 1
ATOM 5262 C CA . GLU B 1 331 ? 18.734 10.453 15.93 1 79 331 GLU B CA 1
ATOM 5263 C C . GLU B 1 331 ? 18.562 9.172 16.75 1 79 331 GLU B C 1
ATOM 5265 O O . GLU B 1 331 ? 18.188 8.133 16.219 1 79 331 GLU B O 1
ATOM 5270 N N . LEU B 1 332 ? 18.938 9.344 18 1 85.44 332 LEU B N 1
ATOM 5271 C CA . LEU B 1 332 ? 18.781 8.242 18.938 1 85.44 332 LEU B CA 1
ATOM 5272 C C . LEU B 1 332 ? 17.438 8.328 19.656 1 85.44 332 LEU B C 1
ATOM 5274 O O . LEU B 1 332 ? 17.078 9.383 20.188 1 85.44 332 LEU B O 1
ATOM 5278 N N . VAL B 1 333 ? 16.688 7.316 19.531 1 89.88 333 VAL B N 1
ATOM 5279 C CA . VAL B 1 333 ? 15.391 7.27 20.188 1 89.88 333 VAL B CA 1
ATOM 5280 C C . VAL B 1 333 ? 15.344 6.086 21.141 1 89.88 333 VAL B C 1
ATOM 5282 O O . VAL B 1 333 ? 15.453 4.93 20.734 1 89.88 333 VAL B O 1
ATOM 5285 N N . LEU B 1 334 ? 15.18 6.398 22.422 1 90.56 334 LEU B N 1
ATOM 5286 C CA . LEU B 1 334 ? 15.109 5.383 23.469 1 90.56 334 LEU B CA 1
ATOM 5287 C C . LEU B 1 334 ? 13.773 5.449 24.188 1 90.56 334 LEU B C 1
ATOM 5289 O O . LEU B 1 334 ? 13.281 6.535 24.516 1 90.56 334 LEU B O 1
ATOM 5293 N N . PHE B 1 335 ? 13.172 4.312 24.344 1 91.69 335 PHE B N 1
ATOM 5294 C CA . PHE B 1 335 ? 11.969 4.223 25.172 1 91.69 335 PHE B CA 1
ATOM 5295 C C . PHE B 1 335 ? 12.266 3.529 26.484 1 91.69 335 PHE B C 1
ATOM 5297 O O . PHE B 1 335 ? 12.82 2.432 26.516 1 91.69 335 PHE B O 1
ATOM 5304 N N . ALA B 1 336 ? 11.891 4.117 27.516 1 89.38 336 ALA B N 1
ATOM 5305 C CA . ALA B 1 336 ? 12.133 3.557 28.844 1 89.38 336 ALA B CA 1
ATOM 5306 C C . ALA B 1 336 ? 11.359 2.258 29.047 1 89.38 336 ALA B C 1
ATOM 5308 O O . ALA B 1 336 ? 10.219 2.133 28.594 1 89.38 336 ALA B O 1
ATOM 5309 N N . ILE B 1 337 ? 12.078 1.304 29.516 1 83.44 337 ILE B N 1
ATOM 5310 C CA . ILE B 1 337 ? 11.406 0.061 29.859 1 83.44 337 ILE B CA 1
ATOM 5311 C C . ILE B 1 337 ? 10.648 0.242 31.172 1 83.44 337 ILE B C 1
ATOM 5313 O O . ILE B 1 337 ? 11.234 0.623 32.188 1 83.44 337 ILE B O 1
ATOM 5317 N N . LYS B 1 338 ? 9.242 0.488 31.047 1 67.38 338 LYS B N 1
ATOM 5318 C CA . LYS B 1 338 ? 8.484 0.613 32.281 1 67.38 338 LYS B CA 1
ATOM 5319 C C . LYS B 1 338 ? 8.609 -0.645 33.156 1 67.38 338 LYS B C 1
ATOM 5321 O O . LYS B 1 338 ? 8.438 -1.76 32.656 1 67.38 338 LYS B O 1
ATOM 5326 N N . LYS B 1 339 ? 9.336 -0.554 34.312 1 53.62 339 LYS B N 1
ATOM 5327 C CA . LYS B 1 339 ? 9.328 -1.611 35.312 1 53.62 339 LYS B CA 1
ATOM 5328 C C . LYS B 1 339 ? 7.91 -1.93 35.781 1 53.62 339 LYS B C 1
ATOM 5330 O O . LYS B 1 339 ? 7.168 -1.032 36.156 1 53.62 339 LYS B O 1
ATOM 5335 N N . ASN B 1 340 ? 7.285 -2.869 35.094 1 38.69 340 ASN B N 1
ATOM 5336 C CA . ASN B 1 340 ? 6.176 -3.361 35.906 1 38.69 340 ASN B CA 1
ATOM 5337 C C . ASN B 1 340 ? 6.637 -3.756 37.312 1 38.69 340 ASN B C 1
ATOM 5339 O O . ASN B 1 340 ? 7.711 -4.34 37.469 1 38.69 340 ASN B O 1
#

Sequence (680 aa):
MKLLDIQNLSCQFDDNVVLKSLDLAVDENEIVCLLGASGCGKTTLLKAIAGLLPISEGNIFLAGEDLQKKPIEQRQIGLIFQDYALFPHLTVAQNIQFGLCKMCKSDQHCCTQQMLSVVKLQGFEGRFPHELSGGQQQRVAIARALACEPELLLLDEPFSNIDSQTRYAMIQEIKQILKSQKVPAIFVTHSKEEAFAFADKIAVMDQGKIVQFGTPTELYRAPVNAFVADFLGGTNYLPCKVLENHFLESPIGTYQFPEIEYPLGDYHWLLRPEQITLKADDNGQGVVIEKLLLGQFYRYQIAINGTNVTAYQTADLPLEAKVSVSFQMRELVLFAIKKNMKLLDIQNLSCQFDDNVVLKSLDLAVDENEIVCLLGASGCGKTTLLKAIAGLLPISEGNIFLAGEDLQKKPIEQRQIGLIFQDYALFPHLTVAQNIQFGLCKMCKSDQHCCTQQMLSVVKLQGFEGRFPHELSGGQQQRVAIARALACEPELLLLDEPFSNIDSQTRYAMIQEIKQILKSQKVPAIFVTHSKEEAFAFADKIAVMDQGKIVQFGTPTELYRAPVNAFVADFLGGTNYLPCKVLENHFLESPIGTYQFPEIEYPLGDYHWLLRPEQITLKADDNGQGVVIEKLLLGQFYRYQIAINGTNVTAYQTADLPLEAKVSVSFQMRELVLFAIKKN

Nearest PDB structures (foldseek):
  8zx1-assembly1_D  TM=9.074E-01  e=3.782E-36  Escherichia coli
  3fvq-assembly1_A  TM=7.444E-01  e=3.821E-32  Neisseria gonorrhoeae FA 1090
  3fvq-assembly1_B  TM=7.138E-01  e=1.007E-32  Neisseria gonorrhoeae FA 1090
  2onk-assembly1_B  TM=9.467E-01  e=2.538E-22  Archaeoglobus fulgidus
  2ihy-assembly1_A  TM=8.444E-01  e=4.079E-18  Staphylococcus aureus

Foldseek 3Di:
DFQKWWAQWWDDDDPDTQAGGATDTDDWLFEEEEEEDPSNCQVVVLCVLLVNGDIDDTFMDGNRHTCNPPDNLRQLEAEAEPQRPFDQVAFLLCSLLVNVVVDDPVVSVVLSQVLCVLLVNPPRRGPGLVVDDLLVSLSSSVSSSCSSPGQEYEYEASQVRPDPVCRLVSLVSVLVSSSVSRHYYYYYDHDLVSNLSRGQKYFYGGNNYGQDIGGSVCQQQEPPDPVSNVSNAAKDWWKWWQDPQQWIQTLLGIDHDPDDDDDTDIWTWIDGQAQKDKDQDQPAQWFFADWDDPDQWIWTWIDGPNDIDIHTDNDDDDHRTGIRMDGHGDDIYIGDDPDD/DFQKWWAQWWDDDDPDTQAGGATDTDDWLFEEEEEEDPSNCQVVVLCVLLVNGDIDDTFMDGNRHTCNPPDNLGQLEAEAEPQRPFDQPAFLLCSLLVNVVVDDPVVSVVLSQVLCVLLVNPPRRGPGLVVDDLLVSLSSSVSSSCSSPGQEYEYEASQVRPDPVCRLVSLVSVLVSSSVSRHYYYYYHHDLVSNLSRGQKYFYGGNNYGQDIGGSVCQQQEPPDPVSNVSNAAKDWWKWWQDPQQWIQTLLGIDRDPDDDDDTDIWTWIDGQAQKDKDQDQPAQWFFADWDDPDQWIWTWIDGPNDIDIHTDRDDDDHRTGIRMDGHGDDIYIGDDPDD